Protein AF-A0A929FAF9-F1 (afdb_monomer)

pLDDT: mean 87.95, std 10.34, range [43.59, 98.19]

Foldseek 3Di:
DDPPPDDDDDPPNDDPDDDDDDAPDFDWDQDPVNPDIDGAWGQHPVRDIDGPDDDDPDPDDDPPQDADDDPPGDHDPVNVCVVCPLQLQEDEAAQEEAPAAFADWDWDCPPQNAFIKTWHPAFAFGDAGQNHDDDFQGKYQYAHHPQLLPTAIWTFNARGHNVGTTMTTHDQQDGPPPDPRRDDAFSYKYAHPDHDPRHRWMKGWHFHDPDTRPPDGTHIDIDDDDDDDDQQWDDDPPDIDGPCDVQWDDDDPDIDGDDDQVNVPPVQWGDDPNDTFGKDKDKDKDQAAPVCLVVQKDFDPAQFDPPFKWKDWVVGDTDDEPAQWHWDSQPDDPRHIMIGGDAQCHDPHVNDDDHRIMMIIMGIHRPD

Nearest PDB structures (foldseek):
  6j0n-assembly1_J  TM=2.275E-01  e=5.826E+00  Photorhabdus asymbiotica subsp. asymbiotica ATCC 43949
  8on4-assembly1_A  TM=1.375E-01  e=8.601E+00  Bdellovibrio bacteriovorus HD100

Structure (mmCIF, N/CA/C/O backbone):
data_AF-A0A929FAF9-F1
#
_entry.id   AF-A0A929FAF9-F1
#
loop_
_atom_site.group_PDB
_atom_site.id
_atom_site.type_symbol
_atom_site.label_atom_id
_atom_site.label_alt_id
_atom_site.label_comp_id
_atom_site.label_asym_id
_atom_site.label_entity_id
_atom_site.label_seq_id
_atom_site.pdbx_PDB_ins_code
_atom_site.Cartn_x
_atom_site.Cartn_y
_atom_site.Cartn_z
_atom_site.occupancy
_atom_site.B_iso_or_equiv
_atom_site.auth_seq_id
_atom_site.auth_comp_id
_atom_site.auth_asym_id
_atom_site.auth_atom_id
_atom_site.pdbx_PDB_model_num
ATOM 1 N N . MET A 1 1 ? -6.849 -41.783 78.404 1.00 43.59 1 MET A N 1
ATOM 2 C CA . MET A 1 1 ? -5.786 -40.891 77.894 1.00 43.59 1 MET A CA 1
ATOM 3 C C . MET A 1 1 ? -6.375 -40.025 76.797 1.00 43.59 1 MET A C 1
ATOM 5 O O . MET A 1 1 ? -6.479 -40.463 75.659 1.00 43.59 1 MET A O 1
ATOM 9 N N . THR A 1 2 ? -6.854 -38.839 77.154 1.00 48.72 2 THR A N 1
ATOM 10 C CA . THR A 1 2 ? -7.441 -37.900 76.194 1.00 48.72 2 THR A CA 1
ATOM 11 C C . THR A 1 2 ? -6.289 -37.200 75.483 1.00 48.72 2 THR A C 1
ATOM 13 O O . THR A 1 2 ? -5.620 -36.358 76.074 1.00 48.72 2 THR A O 1
ATOM 16 N N . GLN A 1 3 ? -5.994 -37.607 74.247 1.00 57.78 3 GLN A N 1
ATOM 17 C CA . GLN A 1 3 ? -5.051 -36.879 73.400 1.00 57.78 3 GLN A CA 1
ATOM 18 C C . GLN A 1 3 ? -5.559 -35.443 73.238 1.00 57.78 3 GLN A C 1
ATOM 20 O O . GLN A 1 3 ? -6.731 -35.228 72.928 1.00 57.78 3 GLN A O 1
ATOM 25 N N . ILE A 1 4 ? -4.685 -34.468 73.487 1.00 52.78 4 ILE A N 1
ATOM 26 C CA . ILE A 1 4 ? -4.938 -33.054 73.203 1.00 52.78 4 ILE A CA 1
ATOM 27 C C . ILE A 1 4 ? -5.222 -32.958 71.703 1.00 52.78 4 ILE A C 1
ATOM 29 O O . ILE A 1 4 ? -4.320 -33.166 70.896 1.00 52.78 4 ILE A O 1
ATOM 33 N N . LYS A 1 5 ? -6.486 -32.720 71.337 1.00 61.47 5 LYS A N 1
ATOM 34 C CA . LYS A 1 5 ? -6.926 -32.773 69.937 1.00 61.47 5 LYS A CA 1
ATOM 35 C C . LYS A 1 5 ? -6.449 -31.564 69.133 1.00 61.47 5 LYS A C 1
ATOM 37 O O . LYS A 1 5 ? -6.107 -31.749 67.976 1.00 61.47 5 LYS A O 1
ATOM 42 N N . ASN A 1 6 ? -6.315 -30.386 69.754 1.00 61.53 6 ASN A N 1
ATOM 43 C CA . ASN A 1 6 ? -5.862 -29.164 69.084 1.00 61.53 6 ASN A CA 1
ATOM 44 C C . ASN A 1 6 ? -4.858 -28.396 69.969 1.00 61.53 6 ASN A C 1
ATOM 46 O O . ASN A 1 6 ? -5.169 -28.078 71.117 1.00 61.53 6 ASN A O 1
ATOM 50 N N . LYS A 1 7 ? -3.668 -28.079 69.441 1.00 66.75 7 LYS A N 1
ATOM 51 C CA . LYS A 1 7 ? -2.763 -27.058 70.000 1.00 66.75 7 LYS A CA 1
ATOM 52 C C . LYS A 1 7 ? -2.964 -25.779 69.194 1.00 66.75 7 LYS A C 1
ATOM 54 O O . LYS A 1 7 ? -2.441 -25.676 68.090 1.00 66.75 7 LYS A O 1
ATOM 59 N N . PHE A 1 8 ? -3.736 -24.839 69.722 1.00 75.12 8 PHE A N 1
ATOM 60 C CA . PHE A 1 8 ? -3.840 -23.508 69.134 1.00 75.12 8 PHE A CA 1
ATOM 61 C C . PHE A 1 8 ? -2.738 -22.619 69.711 1.00 75.12 8 PHE A C 1
ATOM 63 O O . PHE A 1 8 ? -2.487 -22.643 70.915 1.00 75.12 8 PHE A O 1
ATOM 70 N N . ILE A 1 9 ? -2.076 -21.868 68.840 1.00 80.31 9 ILE A N 1
ATOM 71 C CA . ILE A 1 9 ? -1.268 -20.709 69.214 1.00 80.31 9 ILE A CA 1
ATOM 72 C C . ILE A 1 9 ? -2.227 -19.513 69.170 1.00 80.31 9 ILE A C 1
ATOM 74 O O . ILE A 1 9 ? -3.060 -19.446 68.264 1.00 80.31 9 ILE A O 1
ATOM 78 N N . GLY A 1 10 ? -2.179 -18.627 70.167 1.00 81.00 10 GLY A N 1
ATOM 79 C CA . GLY A 1 10 ? -3.016 -17.424 70.183 1.00 81.00 10 GLY A CA 1
ATOM 80 C C . GLY A 1 10 ? -2.662 -16.456 69.047 1.00 81.00 10 GLY A C 1
ATOM 81 O O . GLY A 1 10 ? -1.606 -16.566 68.421 1.00 81.00 10 GLY A O 1
ATOM 82 N N . ASN A 1 11 ? -3.548 -15.499 68.769 1.00 79.31 11 ASN A N 1
ATOM 83 C CA . ASN A 1 11 ? -3.275 -14.467 67.768 1.00 79.31 11 ASN A CA 1
ATOM 84 C C . ASN A 1 11 ? -2.059 -13.631 68.188 1.00 79.31 11 ASN A C 1
ATOM 86 O O . ASN A 1 11 ? -2.010 -13.165 69.321 1.00 79.31 11 ASN A O 1
ATOM 90 N N . ASN A 1 12 ? -1.133 -13.396 67.255 1.00 81.06 12 ASN A N 1
ATOM 91 C CA . ASN A 1 12 ? 0.082 -12.595 67.459 1.00 81.06 12 ASN A CA 1
ATOM 92 C C . ASN A 1 12 ? 1.028 -13.114 68.569 1.00 81.06 12 ASN A C 1
ATOM 94 O O . ASN A 1 12 ? 1.824 -12.349 69.091 1.00 81.06 12 ASN A O 1
ATOM 98 N N . GLU A 1 13 ? 0.966 -14.402 68.929 1.00 88.50 13 GLU A N 1
ATOM 99 C CA . GLU A 1 13 ? 1.819 -15.000 69.982 1.00 88.50 13 GLU A CA 1
ATOM 100 C C . GLU A 1 13 ? 3.186 -15.500 69.471 1.00 88.50 13 GLU A C 1
ATOM 102 O O . GLU A 1 13 ? 4.000 -16.011 70.240 1.00 88.50 13 GLU A O 1
ATOM 107 N N . VAL A 1 14 ? 3.438 -15.417 68.162 1.00 83.12 14 VAL A N 1
ATOM 108 C CA . VAL A 1 14 ? 4.717 -15.804 67.552 1.00 83.12 14 VAL A CA 1
ATOM 109 C C . VAL A 1 14 ? 5.169 -14.703 66.606 1.00 83.12 14 VAL A C 1
ATOM 111 O O . VAL A 1 14 ? 4.616 -14.559 65.516 1.00 83.12 14 VAL A O 1
ATOM 114 N N . ASP A 1 15 ? 6.213 -13.987 67.008 1.00 86.56 15 ASP A N 1
ATOM 115 C CA . ASP A 1 15 ? 6.940 -13.056 66.147 1.00 86.56 15 ASP A CA 1
ATOM 116 C C . ASP A 1 15 ? 7.976 -13.818 65.291 1.00 86.56 15 ASP A C 1
ATOM 118 O O . ASP A 1 15 ? 8.526 -14.840 65.710 1.00 86.56 15 ASP A O 1
ATOM 122 N N . ASP A 1 16 ? 8.232 -13.344 64.066 1.00 85.19 16 ASP A N 1
ATOM 123 C CA . ASP A 1 16 ? 9.279 -13.843 63.151 1.00 85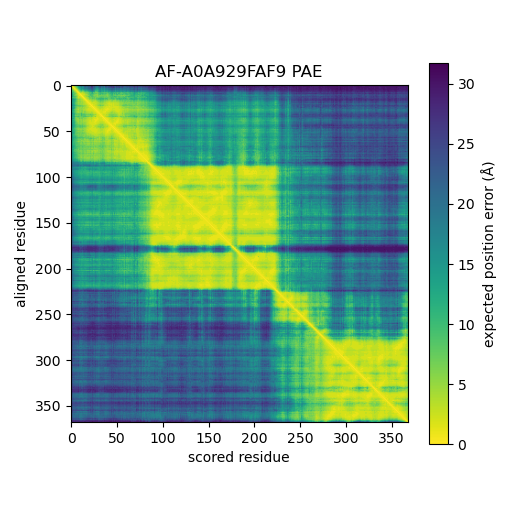.19 16 ASP A CA 1
ATOM 124 C C . ASP A 1 16 ? 9.237 -15.346 62.776 1.00 85.19 16 ASP A C 1
ATOM 126 O O . ASP A 1 16 ? 10.272 -15.976 62.517 1.00 85.19 16 ASP A O 1
ATOM 130 N N . LEU A 1 17 ? 8.045 -15.953 62.686 1.00 84.56 17 LEU A N 1
ATOM 131 C CA . LEU A 1 17 ? 7.903 -17.359 62.282 1.00 84.56 17 LEU A CA 1
ATOM 132 C C . LEU A 1 17 ? 8.504 -17.630 60.886 1.00 84.56 17 LEU A C 1
ATOM 134 O O . LEU A 1 17 ? 7.998 -17.167 59.865 1.00 84.56 17 LEU A O 1
ATOM 138 N N . LYS A 1 18 ? 9.528 -18.490 60.821 1.00 83.25 18 LYS A N 1
ATOM 139 C CA . LYS A 1 18 ? 10.084 -19.011 59.560 1.00 83.25 18 LYS A CA 1
ATOM 140 C C . LYS A 1 18 ? 9.467 -20.366 59.225 1.00 83.25 18 LYS A C 1
ATOM 142 O O . LYS A 1 18 ? 9.775 -21.371 59.866 1.00 83.25 18 LYS A O 1
ATOM 147 N N . LEU A 1 19 ? 8.629 -20.411 58.192 1.00 85.44 19 LEU A N 1
ATOM 148 C CA . LEU A 1 19 ? 8.034 -21.650 57.690 1.00 85.44 19 LEU A CA 1
ATOM 149 C C . LEU A 1 19 ? 8.891 -22.255 56.569 1.00 85.44 19 LEU A C 1
ATOM 151 O O . LEU A 1 19 ? 9.153 -21.606 55.561 1.00 85.44 19 LEU A O 1
ATOM 155 N N . ARG A 1 20 ? 9.288 -23.525 56.713 1.00 87.25 20 ARG A N 1
ATOM 156 C CA . ARG A 1 20 ? 9.917 -24.309 55.639 1.00 87.25 20 ARG A CA 1
ATOM 157 C C . ARG A 1 20 ? 8.956 -25.399 55.175 1.00 87.25 20 ARG A C 1
ATOM 159 O O . ARG A 1 20 ? 8.644 -26.310 55.939 1.00 87.25 20 ARG A O 1
ATOM 166 N N . LEU A 1 21 ? 8.525 -25.324 53.920 1.00 88.56 21 LEU A N 1
ATOM 167 C CA . LEU A 1 21 ? 7.763 -26.389 53.269 1.00 88.56 21 LEU A CA 1
ATOM 168 C C . LEU A 1 21 ? 8.725 -27.435 52.697 1.00 88.56 21 LEU A C 1
ATOM 170 O O . LEU A 1 21 ? 9.841 -27.108 52.292 1.00 88.56 21 LEU A O 1
ATOM 174 N N . ARG A 1 22 ? 8.307 -28.705 52.669 1.00 89.50 22 ARG A N 1
ATOM 175 C CA . ARG A 1 22 ? 9.014 -29.707 51.858 1.00 89.50 22 ARG A CA 1
ATOM 176 C C . ARG A 1 22 ? 8.582 -29.567 50.404 1.00 89.50 22 ARG A C 1
ATOM 178 O O . ARG A 1 22 ? 7.510 -29.044 50.111 1.00 89.50 22 ARG A O 1
ATOM 185 N N . ASN A 1 23 ? 9.418 -30.088 49.521 1.00 88.88 23 ASN A N 1
ATOM 186 C CA . ASN A 1 23 ? 9.182 -30.056 48.092 1.00 88.88 23 ASN A CA 1
ATOM 187 C C . ASN A 1 23 ? 7.828 -30.684 47.714 1.00 88.88 23 ASN A C 1
ATOM 189 O O . ASN A 1 23 ? 7.481 -31.753 48.223 1.00 88.88 23 ASN A O 1
ATOM 193 N N . ASN A 1 24 ? 7.069 -30.000 46.855 1.00 90.31 24 ASN A N 1
ATOM 194 C CA . ASN A 1 24 ? 5.731 -30.379 46.400 1.00 90.31 24 ASN A CA 1
ATOM 195 C C . ASN A 1 24 ? 4.687 -30.589 47.522 1.00 90.31 24 ASN A C 1
ATOM 197 O O . ASN A 1 24 ? 3.647 -31.204 47.285 1.00 90.31 24 ASN A O 1
ATOM 201 N N . LEU A 1 25 ? 4.926 -30.066 48.732 1.00 93.25 25 LEU A N 1
ATOM 202 C CA . LEU A 1 25 ? 3.897 -29.959 49.767 1.00 93.25 25 LEU A CA 1
ATOM 203 C C . LEU A 1 25 ? 3.280 -28.564 49.749 1.00 93.25 25 LEU A C 1
ATOM 205 O O . LEU A 1 25 ? 3.988 -27.556 49.725 1.00 93.25 25 LEU A O 1
ATOM 209 N N . ALA A 1 26 ? 1.952 -28.520 49.783 1.00 93.62 26 ALA A N 1
ATOM 210 C CA . ALA A 1 26 ? 1.219 -27.271 49.834 1.00 93.62 26 ALA A CA 1
ATOM 211 C C . ALA A 1 26 ? 1.078 -26.760 51.270 1.00 93.62 26 ALA A C 1
ATOM 213 O O . ALA A 1 26 ? 0.823 -27.526 52.203 1.00 93.62 26 ALA A O 1
ATOM 214 N N . LEU A 1 27 ? 1.169 -25.443 51.429 1.00 93.62 27 LEU A N 1
ATOM 215 C CA . LEU A 1 27 ? 0.537 -24.769 52.550 1.00 93.62 27 LEU A CA 1
ATOM 216 C C . LEU A 1 27 ? -0.979 -24.930 52.397 1.00 93.62 27 LEU A C 1
ATOM 218 O O . LEU A 1 27 ? -1.510 -24.765 51.294 1.00 93.62 27 LEU A O 1
ATOM 222 N N . ARG A 1 28 ? -1.662 -25.271 53.492 1.00 92.06 28 ARG A N 1
ATOM 223 C CA . ARG A 1 28 ? -3.104 -25.534 53.506 1.00 92.06 28 ARG A CA 1
ATOM 224 C C . ARG A 1 28 ? -3.831 -24.543 54.404 1.00 92.06 28 ARG A C 1
ATOM 226 O O . ARG A 1 28 ? -3.275 -24.104 55.407 1.00 92.06 28 ARG A O 1
ATOM 233 N N . ALA A 1 29 ? -5.074 -24.238 54.062 1.00 92.19 29 ALA A N 1
ATOM 234 C CA . ALA A 1 29 ? -5.986 -23.419 54.854 1.00 92.19 29 ALA A CA 1
ATOM 235 C C . ALA A 1 29 ? -7.362 -24.091 54.939 1.00 92.19 29 ALA A C 1
ATOM 237 O O . ALA A 1 29 ? -7.666 -24.967 54.133 1.00 92.19 29 ALA A O 1
ATOM 238 N N . ARG A 1 30 ? -8.211 -23.692 55.891 1.00 92.81 30 ARG A N 1
ATOM 239 C CA . ARG A 1 30 ? -9.617 -24.125 55.907 1.00 92.81 30 ARG A CA 1
ATOM 240 C C . ARG A 1 30 ? -10.363 -23.519 54.722 1.00 92.81 30 ARG A C 1
ATOM 242 O O . ARG A 1 30 ? -10.083 -22.394 54.314 1.00 92.81 30 ARG A O 1
ATOM 249 N N . ASN A 1 31 ? -11.295 -24.272 54.152 1.00 92.50 31 ASN A N 1
ATOM 250 C CA . ASN A 1 31 ? -12.209 -23.739 53.151 1.00 92.50 31 ASN A CA 1
ATOM 251 C C . ASN A 1 31 ? -13.244 -22.791 53.780 1.00 92.50 31 ASN A C 1
ATOM 253 O O . ASN A 1 31 ? -13.471 -22.809 54.982 1.00 92.50 31 ASN A O 1
ATOM 257 N N . VAL A 1 32 ? -13.937 -22.018 52.937 1.00 91.44 32 VAL A N 1
ATOM 258 C CA . VAL A 1 32 ? -14.973 -21.052 53.362 1.00 91.44 32 VAL A CA 1
ATOM 259 C C . VAL A 1 32 ? -16.097 -21.699 54.180 1.00 91.44 32 VAL A C 1
ATOM 261 O O . VAL A 1 32 ? -16.697 -21.055 55.029 1.00 91.44 32 VAL A O 1
ATOM 264 N N . GLY A 1 33 ? -16.390 -22.977 53.928 1.00 92.19 33 GLY A N 1
ATOM 265 C CA . GLY A 1 33 ? -17.404 -23.730 54.664 1.00 92.19 33 GLY A CA 1
ATOM 266 C C . GLY A 1 33 ? -16.886 -24.453 55.908 1.00 92.19 33 GLY A C 1
ATOM 267 O O . GLY A 1 33 ? -17.590 -25.340 56.383 1.00 92.19 33 GLY A O 1
ATOM 268 N N . ASP A 1 34 ? -15.654 -24.183 56.356 1.00 90.00 34 ASP A N 1
ATOM 269 C CA . ASP A 1 34 ? -15.009 -24.796 57.525 1.00 90.00 34 ASP A CA 1
ATOM 270 C C . ASP A 1 34 ? -15.206 -26.317 57.637 1.00 90.00 34 ASP A C 1
ATOM 272 O O . ASP A 1 34 ? -15.332 -26.881 58.725 1.00 90.00 34 ASP A O 1
ATOM 276 N N . SER A 1 35 ? -15.201 -27.016 56.507 1.00 92.06 35 SER A N 1
ATOM 277 C CA . SER A 1 35 ? -15.491 -28.450 56.392 1.00 92.06 35 SER A CA 1
ATOM 278 C C . SER A 1 35 ? -14.284 -29.260 55.929 1.00 92.06 35 SER A C 1
ATOM 280 O O . SER A 1 35 ? -14.198 -30.448 56.235 1.00 92.06 35 SER A O 1
ATOM 282 N N . ALA A 1 36 ? -13.321 -28.633 55.253 1.00 93.81 36 ALA A N 1
ATOM 283 C CA . ALA A 1 36 ? -12.136 -29.292 54.719 1.00 93.81 36 ALA A CA 1
ATOM 284 C C . ALA A 1 36 ? -10.946 -28.332 54.615 1.00 93.81 36 ALA A C 1
ATOM 286 O O . ALA A 1 36 ? -11.104 -27.112 54.648 1.00 93.81 36 ALA A O 1
ATOM 287 N N . ASP A 1 37 ? -9.760 -28.907 54.441 1.00 93.88 37 ASP A N 1
ATOM 288 C CA . ASP A 1 37 ? -8.546 -28.149 54.158 1.00 93.88 37 ASP A CA 1
ATOM 289 C C . ASP A 1 37 ? -8.338 -28.055 52.642 1.00 93.88 37 ASP A C 1
ATOM 291 O O . ASP A 1 37 ? -8.557 -29.020 51.904 1.00 93.88 37 ASP A O 1
ATOM 295 N N . ILE A 1 38 ? -7.887 -26.896 52.179 1.00 94.19 38 ILE A N 1
ATOM 296 C CA . ILE A 1 38 ? -7.559 -26.597 50.788 1.00 94.19 38 ILE A CA 1
ATOM 297 C C . ILE A 1 38 ? -6.095 -26.207 50.664 1.00 94.19 38 ILE A C 1
ATOM 299 O O . ILE A 1 38 ? -5.542 -25.529 51.525 1.00 94.19 38 ILE A O 1
ATOM 303 N N . ASP A 1 39 ? -5.483 -26.606 49.559 1.00 94.88 39 ASP A N 1
ATOM 304 C CA . ASP A 1 39 ? -4.115 -26.232 49.225 1.00 94.88 39 ASP A CA 1
ATOM 305 C C . ASP A 1 39 ? -4.105 -24.831 48.606 1.00 94.88 39 ASP A C 1
ATOM 307 O O . ASP A 1 39 ? -4.890 -24.559 47.694 1.00 94.88 39 ASP A O 1
ATOM 311 N N . ILE A 1 40 ? -3.224 -23.953 49.089 1.00 93.88 40 ILE A N 1
ATOM 312 C CA . ILE A 1 40 ? -3.152 -22.556 48.636 1.00 93.88 40 ILE A CA 1
ATOM 313 C C . ILE A 1 40 ? -1.892 -22.282 47.810 1.00 93.88 40 ILE A C 1
ATOM 315 O O . ILE A 1 40 ? -1.984 -21.850 46.662 1.00 93.88 40 ILE A O 1
ATOM 319 N N . LEU A 1 41 ? -0.712 -22.569 48.358 1.00 94.19 41 LEU A N 1
ATOM 320 C CA . LEU A 1 41 ? 0.581 -22.308 47.727 1.00 94.19 41 LEU A CA 1
ATOM 321 C C . LEU A 1 41 ? 1.458 -23.550 47.862 1.00 94.19 41 LEU A C 1
ATOM 323 O O . LEU A 1 41 ? 1.476 -24.174 48.923 1.00 94.19 41 LEU A O 1
ATOM 327 N N . LYS A 1 42 ? 2.231 -23.879 46.827 1.00 94.38 42 LYS A N 1
ATOM 328 C CA . LYS A 1 42 ? 3.289 -24.896 46.908 1.00 94.38 42 LYS A CA 1
ATOM 329 C C . LYS A 1 42 ? 4.557 -24.434 46.205 1.00 94.38 42 LYS A C 1
ATOM 331 O O . LYS A 1 42 ? 4.488 -23.646 45.268 1.00 94.38 42 LYS A O 1
ATOM 336 N N . ILE A 1 43 ? 5.690 -24.992 46.613 1.00 94.31 43 ILE A N 1
ATOM 337 C CA . ILE A 1 43 ? 6.931 -24.933 45.837 1.00 94.31 43 ILE A CA 1
ATOM 338 C C . ILE A 1 43 ? 7.075 -26.260 45.092 1.00 94.31 43 ILE A C 1
ATOM 340 O O . ILE A 1 43 ? 6.958 -27.331 45.696 1.00 94.31 43 ILE A O 1
ATOM 344 N N . SER A 1 44 ? 7.245 -26.189 43.774 1.00 89.19 44 SER A N 1
ATOM 345 C CA . SER A 1 44 ? 7.471 -27.363 42.927 1.00 89.19 44 SER A CA 1
ATOM 346 C C . SER A 1 44 ? 8.901 -27.892 43.057 1.00 89.19 44 SER A C 1
ATOM 348 O O . SER A 1 44 ? 9.772 -27.225 43.610 1.00 89.19 44 SER A O 1
ATOM 350 N N . ASN A 1 45 ? 9.173 -29.049 42.443 1.00 89.81 45 ASN A N 1
ATOM 351 C CA . ASN A 1 45 ? 10.522 -29.620 42.408 1.00 89.81 45 ASN A CA 1
ATOM 352 C C . ASN A 1 45 ? 11.550 -28.779 41.636 1.00 89.81 45 ASN A C 1
ATOM 354 O O . ASN A 1 45 ? 12.726 -29.129 41.641 1.00 89.81 45 ASN A O 1
ATOM 358 N N . SER A 1 46 ? 11.105 -27.704 40.989 1.00 92.38 46 SER A N 1
ATOM 359 C CA . SER A 1 46 ? 11.925 -26.764 40.226 1.00 92.38 46 SER A CA 1
ATOM 360 C C . SER A 1 46 ? 12.015 -25.395 40.904 1.00 92.38 46 SER A C 1
ATOM 362 O O . SER A 1 46 ? 12.240 -24.401 40.227 1.00 92.38 46 SER A O 1
ATOM 364 N N . ASP A 1 47 ? 11.762 -25.321 42.214 1.00 92.44 47 ASP A N 1
ATOM 365 C CA . ASP A 1 47 ? 11.778 -24.088 43.015 1.00 92.44 47 ASP A CA 1
ATOM 366 C C . ASP A 1 47 ? 10.778 -23.006 42.560 1.00 92.44 47 ASP A C 1
ATOM 368 O O . ASP A 1 47 ? 10.841 -21.851 42.975 1.00 92.44 47 ASP A O 1
ATOM 372 N N . ILE A 1 48 ? 9.785 -23.391 41.753 1.00 91.94 48 ILE A N 1
ATOM 373 C CA . ILE A 1 48 ? 8.719 -22.491 41.300 1.00 91.94 48 ILE A CA 1
ATOM 374 C C . ILE A 1 48 ? 7.616 -22.435 42.353 1.00 91.94 48 ILE A C 1
ATOM 376 O O . ILE A 1 48 ? 7.038 -23.472 42.704 1.00 91.94 48 ILE A O 1
ATOM 380 N N . LEU A 1 49 ? 7.276 -21.222 42.791 1.00 92.88 49 LEU A N 1
ATOM 381 C CA . LEU A 1 49 ? 6.057 -20.962 43.546 1.00 92.88 49 LEU A CA 1
ATOM 382 C C . LEU A 1 49 ? 4.836 -21.127 42.637 1.00 92.88 49 LEU A C 1
ATOM 384 O O . LEU A 1 49 ? 4.672 -20.415 41.655 1.00 92.88 49 LEU A O 1
ATOM 388 N N . THR A 1 50 ? 3.960 -22.062 42.983 1.00 92.69 50 THR A N 1
ATOM 389 C CA . THR A 1 50 ? 2.683 -22.282 42.303 1.00 92.69 50 THR A CA 1
ATOM 390 C C . THR A 1 50 ? 1.543 -21.855 43.215 1.00 92.69 50 THR A C 1
ATOM 392 O O . THR A 1 50 ? 1.398 -22.385 44.322 1.00 92.69 50 THR A O 1
ATOM 395 N N . VAL A 1 51 ? 0.702 -20.944 42.728 1.00 94.19 51 VAL A N 1
ATOM 396 C CA . VAL A 1 51 ? -0.593 -20.648 43.344 1.00 94.19 51 VAL A CA 1
ATOM 397 C C . VAL A 1 51 ? -1.579 -21.711 42.864 1.00 94.19 51 VAL A C 1
ATOM 399 O O . VAL A 1 51 ? -1.776 -21.898 41.668 1.00 94.19 51 VAL A O 1
ATOM 402 N N . LEU A 1 52 ? -2.153 -22.473 43.793 1.00 93.25 52 LEU A N 1
ATOM 403 C CA . LEU A 1 52 ? -3.010 -23.624 43.478 1.00 93.25 52 LEU A CA 1
ATOM 404 C C . LEU A 1 52 ? -4.491 -23.249 43.335 1.00 93.25 52 LEU A C 1
ATOM 406 O O . LEU A 1 52 ? -5.340 -24.124 43.149 1.00 93.25 52 LEU A O 1
ATOM 410 N N . ARG A 1 53 ? -4.805 -21.962 43.469 1.00 91.38 53 ARG A N 1
ATOM 411 C CA . ARG A 1 53 ? -6.144 -21.372 43.448 1.00 91.38 53 ARG A CA 1
ATOM 412 C C . ARG A 1 53 ? -6.099 -20.037 42.710 1.00 91.38 53 ARG A C 1
ATOM 414 O O . ARG A 1 53 ? -5.023 -19.534 42.401 1.00 91.38 53 ARG A O 1
ATOM 421 N N . GLU A 1 54 ? -7.269 -19.474 42.443 1.00 91.06 54 GLU A N 1
ATOM 422 C CA . GLU A 1 54 ? -7.378 -18.130 41.879 1.00 91.06 54 GLU A CA 1
ATOM 423 C C . GLU A 1 54 ? -6.742 -17.094 42.815 1.00 91.06 54 GLU A C 1
ATOM 425 O O . GLU A 1 54 ? -6.898 -17.152 44.038 1.00 91.06 54 GLU A O 1
ATOM 430 N N . MET A 1 55 ? -6.020 -16.143 42.227 1.00 91.56 55 MET A N 1
ATOM 431 C CA . MET A 1 55 ? -5.372 -15.045 42.936 1.00 91.56 55 MET A CA 1
ATOM 432 C C . MET A 1 55 ? -6.161 -13.761 42.688 1.00 91.56 55 MET A C 1
ATOM 434 O O . MET A 1 55 ? -6.132 -13.209 41.592 1.00 91.56 55 MET A O 1
ATOM 438 N N . SER A 1 56 ? -6.865 -13.276 43.710 1.00 91.94 56 SER A N 1
ATOM 439 C CA . SER A 1 56 ? -7.506 -11.958 43.678 1.00 91.94 56 SER A CA 1
ATOM 440 C C . SER A 1 56 ? -6.572 -10.912 44.284 1.00 91.94 56 SER A C 1
ATOM 442 O O . SER A 1 56 ? -6.182 -11.031 45.444 1.00 91.94 56 SER A O 1
ATOM 444 N N . MET A 1 57 ? -6.219 -9.882 43.507 1.00 91.94 57 MET A N 1
ATOM 445 C CA . MET A 1 57 ? -5.350 -8.778 43.952 1.00 91.94 57 MET A CA 1
ATOM 446 C C . MET A 1 57 ? -6.114 -7.573 44.515 1.00 91.94 57 MET A C 1
ATOM 448 O O . MET A 1 57 ? -5.496 -6.653 45.056 1.00 91.94 57 MET A O 1
ATOM 452 N N . GLY A 1 58 ? -7.447 -7.559 44.421 1.00 93.88 58 GLY A N 1
ATOM 453 C CA . GLY A 1 58 ? -8.259 -6.402 44.800 1.00 93.88 58 GLY A CA 1
ATOM 454 C C . GLY A 1 58 ? -7.808 -5.136 44.062 1.00 93.88 58 GLY A C 1
ATOM 455 O O . GLY A 1 58 ? -7.649 -5.144 42.847 1.00 93.88 58 GLY A O 1
ATOM 456 N N . THR A 1 59 ? -7.567 -4.053 44.802 1.00 93.94 59 THR A N 1
ATOM 457 C CA . THR A 1 59 ? -7.084 -2.767 44.265 1.00 93.94 59 THR A CA 1
ATOM 458 C C . THR A 1 59 ? -5.557 -2.618 44.311 1.00 93.94 59 THR A C 1
ATOM 460 O O . THR A 1 59 ? -5.043 -1.507 44.174 1.00 93.94 59 THR A O 1
ATOM 463 N N . ASN A 1 60 ? -4.817 -3.702 44.559 1.00 93.94 60 ASN A N 1
ATOM 464 C CA . ASN A 1 60 ? -3.360 -3.662 44.684 1.00 93.94 60 ASN A CA 1
ATOM 465 C C . ASN 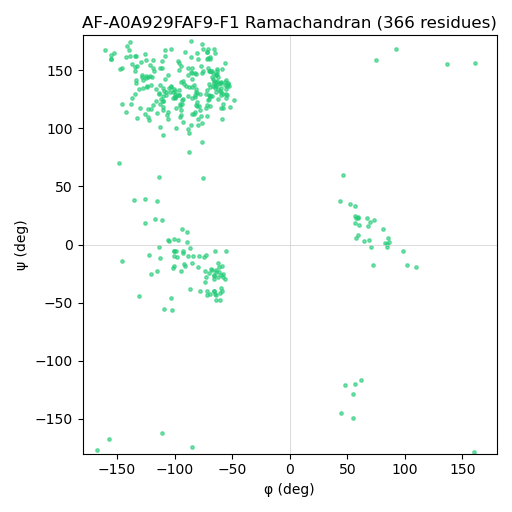A 1 60 ? -2.663 -3.752 43.319 1.00 93.94 60 ASN A C 1
ATOM 467 O O . ASN A 1 60 ? -3.175 -4.357 42.378 1.00 93.94 60 ASN A O 1
ATOM 471 N N . LYS A 1 61 ? -1.461 -3.172 43.226 1.00 93.25 61 LYS A N 1
ATOM 472 C CA . LYS A 1 61 ? -0.613 -3.235 42.027 1.00 93.25 61 LYS A CA 1
ATOM 473 C C . LYS A 1 61 ? 0.246 -4.502 42.026 1.00 93.25 61 LYS A C 1
ATOM 475 O O . LYS A 1 61 ? 0.693 -4.942 43.082 1.00 93.25 61 LYS A O 1
ATOM 480 N N . ILE A 1 62 ? 0.534 -5.020 40.834 1.00 92.38 62 ILE A N 1
ATOM 481 C CA . ILE A 1 62 ? 1.629 -5.966 40.595 1.00 92.38 62 ILE A CA 1
ATOM 482 C C . ILE A 1 62 ? 2.833 -5.126 40.154 1.00 92.38 62 ILE A C 1
ATOM 484 O O . ILE A 1 62 ? 2.752 -4.432 39.141 1.00 92.38 62 ILE A O 1
ATOM 488 N N . THR A 1 63 ? 3.905 -5.109 40.944 1.00 92.31 63 THR A N 1
ATOM 489 C CA . THR A 1 63 ? 5.139 -4.363 40.636 1.00 92.31 63 THR A CA 1
ATOM 490 C C . THR A 1 63 ? 6.180 -5.280 39.999 1.00 92.31 63 THR A C 1
ATOM 492 O O . THR A 1 63 ? 6.100 -6.496 40.153 1.00 92.31 63 THR A O 1
ATOM 495 N N . ASP A 1 64 ? 7.134 -4.693 39.269 1.00 92.19 64 ASP A N 1
ATOM 496 C CA . ASP A 1 64 ? 8.276 -5.394 38.655 1.00 92.19 64 ASP A CA 1
ATOM 497 C C . ASP A 1 64 ? 7.904 -6.508 37.655 1.00 92.19 64 ASP A C 1
ATOM 499 O O . ASP A 1 64 ? 8.693 -7.415 37.391 1.00 92.19 64 ASP A O 1
ATOM 503 N N . LEU A 1 65 ? 6.703 -6.433 37.068 1.00 93.69 65 LEU A N 1
ATOM 504 C CA . LEU A 1 65 ? 6.319 -7.270 35.934 1.00 93.69 65 LEU A CA 1
ATOM 505 C C . LEU A 1 65 ? 7.077 -6.796 34.688 1.00 93.69 65 LEU A C 1
ATOM 507 O O . LEU A 1 65 ? 6.954 -5.637 34.293 1.00 93.69 65 LEU A O 1
ATOM 511 N N . VAL A 1 66 ? 7.869 -7.686 34.096 1.00 94.25 66 VAL A N 1
ATOM 512 C CA . VAL A 1 66 ? 8.602 -7.427 32.850 1.00 94.25 66 VAL A CA 1
ATOM 513 C C . VAL A 1 66 ? 7.697 -7.587 31.631 1.00 94.25 66 VAL A C 1
ATOM 515 O O . VAL A 1 66 ? 6.614 -8.167 31.728 1.00 94.25 66 VAL A O 1
ATOM 518 N N . ASP A 1 67 ? 8.145 -7.084 30.481 1.00 92.38 67 ASP A N 1
ATOM 519 C CA . ASP A 1 67 ? 7.395 -7.229 29.237 1.00 92.38 67 ASP A CA 1
ATOM 520 C C . ASP A 1 67 ? 7.254 -8.708 28.830 1.00 92.38 67 ASP A C 1
ATOM 522 O O . ASP A 1 67 ? 8.198 -9.491 28.997 1.00 92.38 67 ASP A O 1
ATOM 526 N N . PRO A 1 68 ? 6.076 -9.102 28.313 1.00 94.81 68 PRO A N 1
ATOM 527 C CA . PRO A 1 68 ? 5.779 -10.486 27.973 1.00 94.81 68 PRO A CA 1
ATOM 528 C C . PRO A 1 68 ? 6.658 -10.973 26.814 1.00 94.81 68 PRO A C 1
ATOM 530 O O . PRO A 1 68 ? 6.892 -10.254 25.843 1.00 94.81 68 PRO A O 1
ATOM 533 N N . THR A 1 69 ? 7.114 -12.225 26.892 1.00 94.12 69 THR A N 1
ATOM 534 C CA . THR A 1 69 ? 7.924 -12.874 25.840 1.00 94.12 69 THR A CA 1
ATOM 535 C C . THR A 1 69 ? 7.262 -14.127 25.273 1.00 94.12 69 THR A C 1
ATOM 537 O O . THR A 1 69 ? 7.517 -14.489 24.124 1.00 94.12 69 THR A O 1
ATOM 540 N N . ALA A 1 70 ? 6.390 -14.776 26.050 1.00 93.81 70 ALA A N 1
ATOM 541 C CA . ALA A 1 70 ? 5.610 -15.936 25.646 1.00 93.81 70 ALA A CA 1
ATOM 542 C C . ALA A 1 70 ? 4.110 -15.598 25.518 1.00 93.81 70 ALA A C 1
ATOM 544 O O . ALA A 1 70 ? 3.625 -14.668 26.165 1.00 93.81 70 ALA A O 1
ATOM 545 N N . PRO A 1 71 ? 3.329 -16.376 24.741 1.00 90.25 71 PRO A N 1
ATOM 546 C CA . PRO A 1 71 ? 1.911 -16.084 24.501 1.00 90.25 71 PRO A CA 1
ATOM 547 C C . PRO A 1 71 ? 1.003 -16.088 25.742 1.00 90.25 71 PRO A C 1
ATOM 549 O O . PRO A 1 71 ? -0.109 -15.575 25.670 1.00 90.25 71 PRO A O 1
ATOM 552 N N . GLN A 1 72 ? 1.423 -16.707 26.850 1.00 93.56 72 GLN A N 1
ATOM 553 C CA . GLN A 1 72 ? 0.642 -16.801 28.093 1.00 93.56 72 GLN A CA 1
ATOM 554 C C . GLN A 1 72 ? 1.137 -15.861 29.203 1.00 93.56 72 GLN A C 1
ATOM 556 O O . GLN A 1 72 ? 0.609 -15.912 30.315 1.00 93.56 72 GLN A O 1
ATOM 561 N N . ASP A 1 73 ? 2.141 -15.027 28.929 1.00 94.56 73 ASP A N 1
ATOM 562 C CA . ASP A 1 73 ? 2.653 -14.073 29.909 1.00 94.56 73 ASP A CA 1
ATOM 563 C C . ASP A 1 73 ? 1.627 -12.960 30.174 1.00 94.56 73 ASP A C 1
ATOM 565 O O . ASP A 1 73 ? 0.861 -12.552 29.297 1.00 94.56 73 ASP A O 1
ATOM 569 N N . ALA A 1 74 ? 1.624 -12.429 31.396 1.00 93.06 74 ALA A N 1
ATOM 570 C CA . ALA A 1 74 ? 0.878 -11.214 31.693 1.00 93.06 74 ALA A CA 1
ATOM 571 C C . ALA A 1 74 ? 1.541 -10.013 30.997 1.00 93.06 74 ALA A C 1
ATOM 573 O O . ALA A 1 74 ? 2.759 -9.856 31.057 1.00 93.06 74 ALA A O 1
ATOM 574 N N . ALA A 1 75 ? 0.745 -9.143 30.375 1.00 94.62 75 ALA A N 1
ATOM 575 C CA . ALA A 1 75 ? 1.251 -7.948 29.706 1.00 94.62 75 ALA A CA 1
ATOM 576 C C . ALA A 1 75 ? 1.261 -6.732 30.643 1.00 94.62 75 ALA A C 1
ATOM 578 O O . ALA A 1 75 ? 0.296 -6.479 31.372 1.00 94.62 75 ALA A O 1
ATOM 579 N N . THR A 1 76 ? 2.335 -5.940 30.593 1.00 93.69 76 THR A N 1
ATOM 580 C CA . THR A 1 76 ? 2.355 -4.616 31.223 1.00 93.69 76 THR A CA 1
ATOM 581 C C . THR A 1 76 ? 1.454 -3.664 30.434 1.00 93.69 76 THR A C 1
ATOM 583 O O . THR A 1 76 ? 1.285 -3.797 29.221 1.00 93.69 76 THR A O 1
ATOM 586 N N . ARG A 1 77 ? 0.884 -2.652 31.100 1.00 89.06 77 ARG A N 1
ATOM 587 C CA . ARG A 1 77 ? 0.136 -1.603 30.390 1.00 89.06 77 ARG A CA 1
ATOM 588 C C . ARG A 1 77 ? 1.015 -0.890 29.357 1.00 89.06 77 ARG A C 1
ATOM 590 O O . ARG A 1 77 ? 0.543 -0.616 28.268 1.00 89.06 77 ARG A O 1
ATOM 597 N N . ALA A 1 78 ? 2.279 -0.626 29.689 1.00 88.12 78 ALA A N 1
ATOM 598 C CA . ALA A 1 78 ? 3.215 0.030 28.779 1.00 88.12 78 ALA A CA 1
ATOM 599 C C . ALA A 1 78 ? 3.437 -0.781 27.492 1.00 88.12 78 ALA A C 1
ATOM 601 O O . ALA A 1 78 ? 3.434 -0.202 26.410 1.00 88.12 78 ALA A O 1
ATOM 602 N N . TYR A 1 79 ? 3.563 -2.108 27.603 1.00 90.75 79 TYR A N 1
ATOM 603 C CA . TYR A 1 79 ? 3.654 -2.998 26.448 1.00 90.75 79 TYR A CA 1
ATOM 604 C C . TYR A 1 79 ? 2.407 -2.908 25.560 1.00 90.75 79 TYR A C 1
ATOM 606 O O . TYR A 1 79 ? 2.528 -2.745 24.348 1.00 90.75 79 TYR A O 1
ATOM 614 N N . VAL A 1 80 ? 1.209 -2.967 26.157 1.00 88.94 80 VAL A N 1
ATOM 615 C CA . VAL A 1 80 ? -0.054 -2.864 25.406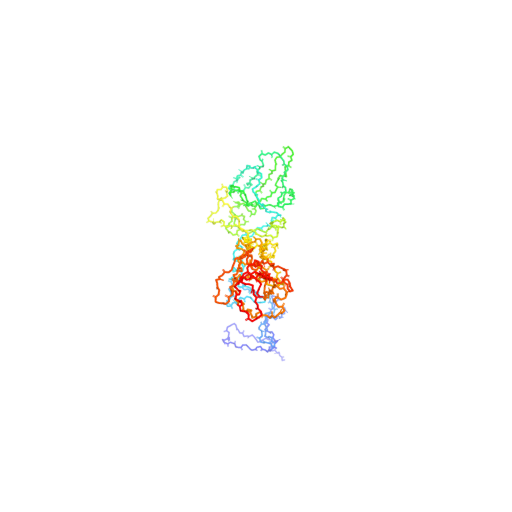 1.00 88.94 80 VAL A CA 1
ATOM 616 C C . VAL A 1 80 ? -0.187 -1.491 24.748 1.00 88.94 80 VAL A C 1
ATOM 618 O O . VAL A 1 80 ? -0.444 -1.432 23.551 1.00 88.94 80 VAL A O 1
ATOM 621 N N . ASP A 1 81 ? 0.055 -0.408 25.493 1.00 82.69 81 ASP A N 1
ATOM 622 C CA . ASP A 1 81 ? -0.031 0.973 25.002 1.00 82.69 81 ASP A CA 1
ATOM 623 C C . ASP A 1 81 ? 0.949 1.212 23.832 1.00 82.69 81 ASP A C 1
ATOM 625 O O . ASP A 1 81 ? 0.603 1.887 22.866 1.00 82.69 81 ASP A O 1
ATOM 629 N N . ALA A 1 82 ? 2.151 0.625 23.874 1.00 81.19 82 ALA A N 1
ATOM 630 C CA . ALA A 1 82 ? 3.120 0.693 22.780 1.00 81.19 82 ALA A CA 1
ATOM 631 C C . ALA A 1 82 ? 2.712 -0.157 21.566 1.00 81.19 82 ALA A C 1
ATOM 633 O O . ALA A 1 82 ? 2.881 0.281 20.431 1.00 81.19 82 ALA A O 1
ATOM 634 N N . ALA A 1 83 ? 2.164 -1.356 21.786 1.00 80.25 83 ALA A N 1
ATOM 635 C CA . ALA A 1 83 ? 1.732 -2.250 20.712 1.00 80.25 83 ALA A CA 1
ATOM 636 C C . ALA A 1 83 ? 0.551 -1.685 19.906 1.00 80.25 83 ALA A C 1
ATOM 638 O O . ALA A 1 83 ? 0.428 -1.970 18.717 1.00 80.25 83 ALA A O 1
ATOM 639 N N . VAL A 1 84 ? -0.301 -0.876 20.542 1.00 75.69 84 VAL A N 1
ATOM 640 C CA . VAL A 1 84 ? -1.442 -0.206 19.895 1.00 75.69 84 VAL A CA 1
ATOM 641 C C . VAL A 1 84 ? -1.162 1.262 19.559 1.00 75.69 84 VAL A C 1
ATOM 643 O O . VAL A 1 84 ? -2.057 1.970 19.097 1.00 75.69 84 VAL A O 1
ATOM 646 N N . ALA A 1 85 ? 0.067 1.744 19.773 1.00 64.75 85 ALA A N 1
ATOM 647 C CA . ALA A 1 85 ? 0.441 3.115 19.454 1.00 64.75 85 ALA A CA 1
ATOM 648 C C . ALA A 1 85 ? 0.250 3.375 17.948 1.00 64.75 85 ALA A C 1
ATOM 650 O O . ALA A 1 85 ? 0.890 2.746 17.109 1.00 64.75 85 ALA A O 1
ATOM 651 N N . GLY A 1 86 ? -0.649 4.304 17.610 1.00 60.56 86 GLY A N 1
ATOM 652 C CA . GLY A 1 86 ? -1.041 4.609 16.227 1.00 60.56 86 GLY A CA 1
ATOM 653 C C . GLY A 1 86 ? -2.346 3.952 15.758 1.00 60.56 86 GLY A C 1
ATOM 654 O O . GLY A 1 86 ? -2.814 4.287 14.677 1.00 60.56 86 GLY A O 1
ATOM 655 N N . LEU A 1 87 ? -2.961 3.077 16.563 1.00 67.50 87 LEU A N 1
ATOM 656 C CA . LEU A 1 87 ? -4.324 2.561 16.369 1.00 67.50 87 LEU A CA 1
ATOM 657 C C . LEU A 1 87 ? -5.228 3.070 17.503 1.00 67.50 87 LEU A C 1
ATOM 659 O O . LEU A 1 87 ? -5.785 2.294 18.278 1.00 67.50 87 LEU A O 1
ATOM 663 N N . SER A 1 88 ? -5.326 4.393 17.641 1.00 70.62 88 SER A N 1
ATOM 664 C CA . SER A 1 88 ? -6.078 5.035 18.727 1.00 70.62 88 SER A CA 1
ATOM 665 C C . SER A 1 88 ? -7.596 4.957 18.558 1.00 70.62 88 SER A C 1
ATOM 667 O O . SER A 1 88 ? -8.307 5.056 19.553 1.00 70.62 88 SER A O 1
ATOM 669 N N . ASP A 1 89 ? -8.085 4.774 17.329 1.00 79.00 89 ASP A N 1
ATOM 670 C CA . ASP A 1 89 ? -9.516 4.818 17.012 1.00 79.00 89 ASP A CA 1
ATOM 671 C C . ASP A 1 89 ? -9.877 3.861 15.848 1.00 79.00 89 ASP A C 1
ATOM 673 O O . ASP A 1 89 ? -10.112 4.293 14.715 1.00 79.00 89 ASP A O 1
ATOM 677 N N . PRO A 1 90 ? -9.837 2.530 16.064 1.00 86.25 90 PRO A N 1
ATOM 678 C CA . PRO A 1 90 ? -10.205 1.558 15.039 1.00 86.25 90 PRO A CA 1
ATOM 679 C C . PRO A 1 90 ? -11.722 1.551 14.800 1.00 86.25 90 PRO A C 1
ATOM 681 O O . PRO A 1 90 ? -12.509 1.473 15.742 1.00 86.25 90 PRO A O 1
ATOM 684 N N . LYS A 1 91 ? -12.124 1.579 13.528 1.00 89.12 91 LYS A N 1
ATOM 685 C CA . LYS A 1 91 ? -13.518 1.493 13.073 1.00 89.12 91 LYS A CA 1
ATOM 686 C C . LYS A 1 91 ? -13.808 0.149 12.417 1.00 89.12 91 LYS A C 1
ATOM 688 O O . LYS A 1 91 ? -12.892 -0.553 11.974 1.00 89.12 91 LYS A O 1
ATOM 693 N N . ASP A 1 92 ? -15.092 -0.177 12.303 1.00 91.19 92 ASP A N 1
ATOM 694 C CA . ASP A 1 92 ? -15.519 -1.375 11.585 1.00 91.19 92 ASP A CA 1
ATOM 695 C C . ASP A 1 92 ? -15.153 -1.285 10.103 1.00 91.19 92 ASP A C 1
ATOM 697 O O . ASP A 1 92 ? -15.189 -0.209 9.488 1.00 91.19 92 ASP A O 1
ATOM 701 N N . ALA A 1 93 ? -14.829 -2.444 9.525 1.00 94.06 93 ALA A N 1
ATOM 702 C CA . ALA A 1 93 ? -14.395 -2.550 8.141 1.00 94.06 93 ALA A CA 1
ATOM 703 C C . ALA A 1 93 ? -15.410 -1.927 7.175 1.00 94.06 93 ALA A C 1
ATOM 705 O O . ALA A 1 93 ? -16.627 -2.074 7.318 1.00 94.06 93 ALA A O 1
ATOM 706 N N . VAL A 1 94 ? -14.889 -1.260 6.149 1.00 97.25 94 VAL A N 1
ATOM 707 C CA . VAL A 1 94 ? -15.683 -0.859 4.988 1.00 97.25 94 VAL A CA 1
ATOM 708 C C . VAL A 1 94 ? -15.547 -1.914 3.903 1.00 97.25 94 VAL A C 1
ATOM 710 O O . VAL A 1 94 ? -14.538 -2.625 3.808 1.00 97.25 94 VAL A O 1
ATOM 713 N N . ARG A 1 95 ? -16.565 -2.017 3.054 1.00 97.56 95 ARG A N 1
ATOM 714 C CA . ARG A 1 95 ? -16.514 -2.922 1.914 1.00 97.56 95 ARG A CA 1
ATOM 715 C C . ARG A 1 95 ? -15.552 -2.396 0.858 1.00 97.56 95 ARG A C 1
ATOM 717 O O . ARG A 1 95 ? -14.730 -3.162 0.379 1.00 97.56 95 ARG A O 1
ATOM 724 N N . VAL A 1 96 ? -15.602 -1.096 0.565 1.00 97.56 96 VAL A N 1
ATOM 725 C CA . VAL A 1 96 ? -14.743 -0.437 -0.433 1.00 97.56 96 VAL A CA 1
ATOM 726 C C . VAL A 1 96 ? -14.305 0.956 0.011 1.00 97.56 96 VAL A C 1
ATOM 728 O O . VAL A 1 96 ? -14.937 1.576 0.868 1.00 97.56 96 VAL A O 1
ATOM 731 N N . ALA A 1 97 ? -13.250 1.473 -0.617 1.00 97.31 97 ALA A N 1
ATOM 732 C CA . ALA A 1 97 ? -12.830 2.867 -0.505 1.00 97.31 97 ALA A CA 1
ATOM 733 C C . ALA A 1 97 ? -12.818 3.537 -1.882 1.00 97.31 97 ALA A C 1
ATOM 735 O O . ALA A 1 97 ? -12.477 2.899 -2.882 1.00 97.31 97 ALA A O 1
ATOM 736 N N . THR A 1 98 ? -13.158 4.825 -1.939 1.00 97.56 98 THR A N 1
ATOM 737 C CA . THR A 1 98 ? -13.124 5.591 -3.190 1.00 97.56 98 THR A CA 1
ATOM 738 C C . THR A 1 98 ? -11.723 5.596 -3.814 1.00 97.56 98 THR A C 1
ATOM 740 O O . THR A 1 98 ? -10.707 5.482 -3.123 1.00 97.56 98 THR A O 1
ATOM 743 N N . VAL A 1 99 ? -11.669 5.706 -5.142 1.00 94.19 99 VAL A N 1
ATOM 744 C CA . VAL A 1 99 ? -10.429 5.901 -5.926 1.00 94.19 99 VAL A CA 1
ATOM 745 C C . VAL A 1 99 ? -10.376 7.286 -6.586 1.00 94.19 99 VAL A C 1
ATOM 747 O O . VAL A 1 99 ? -9.347 7.687 -7.117 1.00 94.19 99 VAL A O 1
ATOM 750 N N . ALA A 1 100 ? -11.501 7.999 -6.565 1.00 94.25 100 ALA A N 1
ATOM 751 C CA . ALA A 1 100 ? -11.719 9.340 -7.086 1.00 94.25 100 ALA A CA 1
ATOM 752 C C . ALA A 1 100 ? -12.978 9.922 -6.421 1.00 94.25 100 ALA A C 1
ATOM 754 O O . ALA A 1 100 ? -13.747 9.180 -5.798 1.00 94.25 100 ALA A O 1
ATOM 755 N N . ALA A 1 101 ? -13.198 11.229 -6.572 1.00 96.12 101 ALA A N 1
ATOM 756 C CA . ALA A 1 101 ? -14.421 11.879 -6.111 1.00 96.12 101 ALA A CA 1
ATOM 757 C C . ALA A 1 101 ? -15.664 11.171 -6.679 1.00 96.12 101 ALA A C 1
ATOM 759 O O . ALA A 1 101 ? -15.684 10.774 -7.849 1.00 96.12 101 ALA A O 1
ATOM 760 N N . LEU A 1 102 ? -16.700 11.015 -5.848 1.00 95.19 102 LEU A N 1
ATOM 761 C CA . LEU A 1 102 ? -17.993 10.514 -6.318 1.00 95.19 102 LEU A CA 1
ATOM 762 C C . LEU A 1 102 ? -18.628 11.526 -7.284 1.00 95.19 102 LEU A C 1
ATOM 764 O O . LEU A 1 102 ? -18.192 12.673 -7.401 1.00 95.19 102 LEU A O 1
ATOM 768 N N . LEU A 1 103 ? -19.685 11.093 -7.971 1.00 93.75 103 LEU A N 1
ATOM 769 C CA . LEU A 1 103 ? -20.505 11.987 -8.789 1.00 93.75 103 LEU A CA 1
ATOM 770 C C . LEU A 1 103 ? -21.042 13.162 -7.955 1.00 93.75 103 LEU A C 1
ATOM 772 O O . LEU A 1 103 ? -21.166 13.053 -6.734 1.00 93.75 103 LEU A O 1
ATOM 776 N N . ALA A 1 104 ? -21.373 14.264 -8.638 1.00 94.25 104 ALA A N 1
ATOM 777 C CA . ALA A 1 104 ? -21.879 15.484 -8.014 1.00 94.25 104 ALA A CA 1
ATOM 778 C C . ALA A 1 104 ? -23.008 15.173 -7.019 1.00 94.25 104 ALA A C 1
ATOM 780 O O . ALA A 1 104 ? -23.987 14.490 -7.348 1.00 94.25 104 ALA A O 1
ATOM 781 N N . SER A 1 105 ? -22.807 15.620 -5.784 1.00 96.25 105 SER A N 1
ATOM 782 C CA . SER A 1 105 ? -23.695 15.349 -4.666 1.00 96.25 105 SER A CA 1
ATOM 783 C C . SER A 1 105 ? -23.707 16.524 -3.702 1.00 96.25 105 SER A C 1
ATOM 785 O O . SER A 1 105 ? -22.728 17.257 -3.567 1.00 96.25 105 SER A O 1
ATOM 787 N N . THR A 1 106 ? -24.831 16.682 -3.018 1.00 97.12 106 THR A N 1
ATOM 788 C CA . THR A 1 106 ? -25.045 17.706 -2.009 1.00 97.12 106 THR A CA 1
ATOM 789 C C . THR A 1 106 ? -24.756 17.130 -0.625 1.00 97.12 106 THR A C 1
ATOM 791 O O . THR A 1 106 ? -25.409 16.175 -0.189 1.00 97.12 106 THR A O 1
ATOM 794 N N . TYR A 1 107 ? -23.799 17.734 0.084 1.00 97.12 107 TYR A N 1
ATOM 795 C CA . TYR A 1 107 ? -23.506 17.418 1.480 1.00 97.12 107 TYR A CA 1
ATOM 796 C C . TYR A 1 107 ? -24.455 18.148 2.437 1.00 97.12 107 TYR A C 1
ATOM 798 O O . TYR A 1 107 ? -24.588 19.373 2.398 1.00 97.12 107 TYR A O 1
ATOM 806 N N . ALA A 1 108 ? -25.070 17.404 3.353 1.00 96.62 108 ALA A N 1
ATOM 807 C CA . ALA A 1 108 ? -25.831 17.947 4.472 1.00 96.62 108 ALA A CA 1
ATOM 808 C C . ALA A 1 108 ? -25.215 17.458 5.784 1.00 96.62 108 ALA A C 1
ATOM 810 O O . ALA A 1 108 ? -25.221 16.267 6.058 1.00 96.62 108 ALA A O 1
ATOM 811 N N . ASN A 1 109 ? -24.701 18.371 6.614 1.00 91.44 109 ASN A N 1
ATOM 812 C CA . ASN A 1 109 ? -23.915 18.016 7.806 1.00 91.44 109 ASN A CA 1
ATOM 813 C C . ASN A 1 109 ? -24.729 17.419 8.972 1.00 91.44 109 ASN A C 1
ATOM 815 O O . ASN A 1 109 ? -24.153 17.008 9.977 1.00 91.44 109 ASN A O 1
ATOM 819 N N . GLY A 1 110 ? -26.060 17.438 8.900 1.00 88.19 110 GLY A N 1
ATOM 820 C CA . GLY A 1 110 ? -26.904 17.075 10.038 1.00 88.19 110 GLY A CA 1
ATOM 821 C C . GLY A 1 110 ? -26.583 17.893 11.299 1.00 88.19 110 GLY A C 1
ATOM 822 O O . GLY A 1 110 ? -26.165 19.055 11.228 1.00 88.19 110 GLY A O 1
ATOM 823 N N . ALA A 1 111 ? -26.777 17.288 12.472 1.00 85.38 111 ALA A N 1
ATOM 824 C CA . ALA A 1 111 ? -26.451 17.909 13.753 1.00 85.38 111 ALA A CA 1
ATOM 825 C C . ALA A 1 111 ? -24.988 17.618 14.113 1.00 85.38 111 ALA A C 1
ATOM 827 O O . ALA A 1 111 ? -24.665 16.563 14.652 1.00 85.38 111 ALA A O 1
ATOM 828 N N . ALA A 1 112 ? -24.104 18.565 13.791 1.00 81.06 112 ALA A N 1
ATOM 829 C CA . ALA A 1 112 ? -22.665 18.468 14.044 1.00 81.06 112 ALA A CA 1
ATOM 830 C C . ALA A 1 112 ? -21.984 17.230 13.424 1.00 81.06 112 ALA A C 1
ATOM 832 O O . ALA A 1 112 ? -20.937 16.835 13.917 1.00 81.06 112 ALA A O 1
ATOM 833 N N . GLY A 1 113 ? -22.537 16.642 12.358 1.00 83.81 113 GLY A N 1
ATOM 834 C CA . GLY A 1 113 ? -22.033 15.435 11.694 1.00 83.81 113 GLY A CA 1
ATOM 835 C C . GLY A 1 113 ? -22.904 14.192 11.901 1.00 83.81 113 GLY A C 1
ATOM 836 O O . GLY A 1 113 ? -22.821 13.261 11.101 1.00 83.81 113 GLY A O 1
ATOM 837 N N . VAL A 1 114 ? -23.770 14.181 12.922 1.00 87.25 114 VAL A N 1
ATOM 838 C CA . VAL A 1 114 ? -24.717 13.080 13.160 1.00 87.25 114 VAL A CA 1
ATOM 839 C C . VAL A 1 114 ? -25.803 13.100 12.089 1.00 87.25 114 VAL A C 1
ATOM 841 O O . VAL A 1 114 ? -26.473 14.121 11.889 1.00 87.25 114 VAL A O 1
ATOM 844 N N . GLY A 1 115 ? -25.964 11.968 11.400 1.00 88.31 115 GLY A N 1
ATOM 845 C CA . GLY A 1 115 ? -26.889 11.825 10.275 1.00 88.31 115 GLY A CA 1
ATOM 846 C C . GLY A 1 115 ? -26.489 12.645 9.049 1.00 88.31 115 GLY A C 1
ATOM 847 O O . GLY A 1 115 ? -27.354 12.993 8.247 1.00 88.31 115 GLY A O 1
ATOM 848 N N . ALA A 1 116 ? -25.208 13.005 8.915 1.00 93.81 116 ALA A N 1
ATOM 849 C CA . ALA A 1 116 ? -24.741 13.720 7.739 1.00 93.81 116 ALA A CA 1
ATOM 850 C C . ALA A 1 116 ? -24.890 12.860 6.478 1.00 93.81 116 ALA A C 1
ATOM 852 O O . ALA A 1 116 ? -24.608 11.660 6.504 1.00 93.81 116 ALA A O 1
ATOM 853 N N . THR A 1 117 ? -25.302 13.474 5.370 1.00 97.06 117 THR A N 1
ATOM 854 C CA . THR A 1 117 ? -25.584 12.761 4.119 1.00 97.06 117 THR A CA 1
ATOM 855 C C . THR A 1 117 ? -24.862 13.357 2.924 1.00 97.06 117 THR A C 1
ATOM 857 O O . THR A 1 117 ? -24.778 14.579 2.811 1.00 97.06 117 THR A O 1
ATOM 860 N N . LEU A 1 118 ? -24.461 12.501 1.986 1.00 97.88 118 LEU A N 1
ATOM 861 C CA . LEU A 1 118 ? -24.174 12.869 0.599 1.00 97.88 118 LEU A CA 1
ATOM 862 C C . LEU A 1 118 ? -25.326 12.364 -0.270 1.00 97.88 118 LEU A C 1
ATOM 864 O O . LEU A 1 118 ? -25.543 11.156 -0.369 1.00 97.88 118 LEU A O 1
ATOM 868 N N . THR A 1 119 ? -26.080 13.284 -0.867 1.00 98.19 119 THR A N 1
ATOM 869 C CA . THR A 1 119 ? -27.211 12.961 -1.754 1.00 98.19 119 THR A CA 1
ATOM 870 C C . THR A 1 119 ? -26.853 13.317 -3.185 1.00 98.19 119 THR A C 1
ATOM 872 O O . THR A 1 119 ? -26.444 14.447 -3.432 1.00 98.19 119 THR A O 1
ATOM 875 N N . ALA A 1 120 ? -27.010 12.388 -4.127 1.00 97.56 120 ALA A N 1
ATOM 876 C CA . ALA A 1 120 ? -26.742 12.660 -5.538 1.00 97.56 120 ALA A CA 1
ATOM 877 C C . ALA A 1 120 ? -27.570 13.846 -6.059 1.00 97.56 120 ALA A C 1
ATOM 879 O O . ALA A 1 120 ? -28.768 13.930 -5.788 1.00 97.56 120 ALA A O 1
ATOM 880 N N . ASP A 1 121 ? -26.970 14.704 -6.886 1.00 96.88 121 ASP A N 1
ATOM 881 C CA . ASP A 1 121 ? -27.686 15.843 -7.482 1.00 96.88 121 ASP A CA 1
ATOM 882 C C . ASP A 1 121 ? -28.643 15.421 -8.618 1.00 96.88 121 ASP A C 1
ATOM 884 O O . ASP A 1 121 ? -29.460 16.213 -9.092 1.00 96.88 121 ASP A O 1
ATOM 888 N N . ALA A 1 122 ? -28.549 14.166 -9.068 1.00 96.25 122 ALA A N 1
ATOM 889 C CA . ALA A 1 122 ? -29.386 13.581 -10.109 1.00 96.25 122 A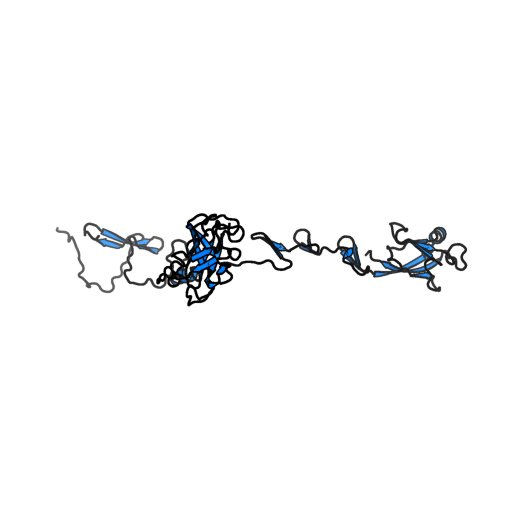LA A CA 1
ATOM 890 C C . ALA A 1 122 ? -29.882 12.182 -9.716 1.00 96.25 122 ALA A C 1
ATOM 892 O O . ALA A 1 122 ? -29.213 11.449 -8.987 1.00 96.25 122 ALA A O 1
ATOM 893 N N . ASN A 1 123 ? -31.038 11.791 -10.259 1.00 97.06 123 ASN A N 1
ATOM 894 C CA . ASN A 1 123 ? -31.561 10.435 -10.111 1.00 97.06 123 ASN A CA 1
ATOM 895 C C . ASN A 1 123 ? -30.652 9.423 -10.816 1.00 97.06 123 ASN A C 1
ATOM 897 O O . ASN A 1 123 ? -30.190 9.653 -11.937 1.00 97.06 123 ASN A O 1
ATOM 901 N N . GLY A 1 124 ? -30.440 8.282 -10.175 1.00 95.19 124 GLY A N 1
ATOM 902 C CA . GLY A 1 124 ? -29.648 7.187 -10.712 1.00 95.19 124 GLY A CA 1
ATOM 903 C C . GLY A 1 124 ? -29.191 6.240 -9.612 1.00 95.19 124 GLY A C 1
ATOM 904 O O . GLY A 1 124 ? -29.085 6.626 -8.449 1.00 95.19 124 GLY A O 1
ATOM 905 N N . ALA A 1 125 ? -2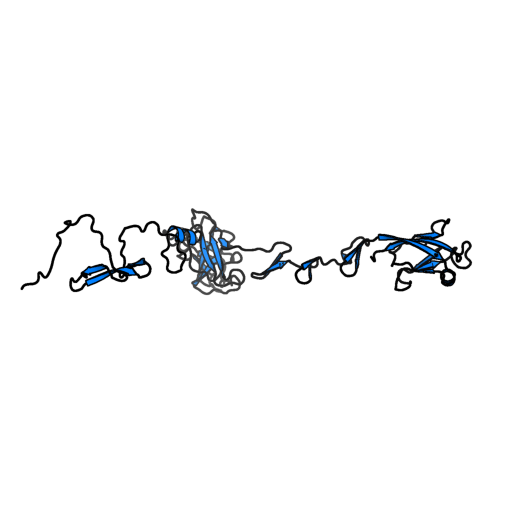8.902 4.997 -9.993 1.00 95.19 125 ALA A N 1
ATOM 906 C CA . ALA A 1 125 ? -28.314 4.026 -9.080 1.00 95.19 125 ALA A CA 1
ATOM 907 C C . ALA A 1 125 ? -26.874 4.416 -8.700 1.00 95.19 125 ALA A C 1
ATOM 909 O O . ALA A 1 125 ? -26.148 5.011 -9.503 1.00 95.19 125 ALA A O 1
ATOM 910 N N . PHE A 1 126 ? -26.457 4.054 -7.487 1.00 96.56 126 PHE A N 1
ATOM 911 C CA . PHE A 1 126 ? -25.103 4.262 -6.990 1.00 96.56 126 PHE A CA 1
ATOM 912 C C . PHE A 1 126 ? -24.099 3.524 -7.891 1.00 96.56 126 PHE A C 1
ATOM 914 O O . PHE A 1 126 ? -24.289 2.336 -8.177 1.00 96.56 126 PHE A O 1
ATOM 921 N N . PRO A 1 127 ? -23.046 4.202 -8.380 1.00 94.56 127 PRO A N 1
ATOM 922 C CA . PRO A 1 127 ? -22.081 3.581 -9.276 1.00 94.56 127 PRO A CA 1
ATOM 923 C C 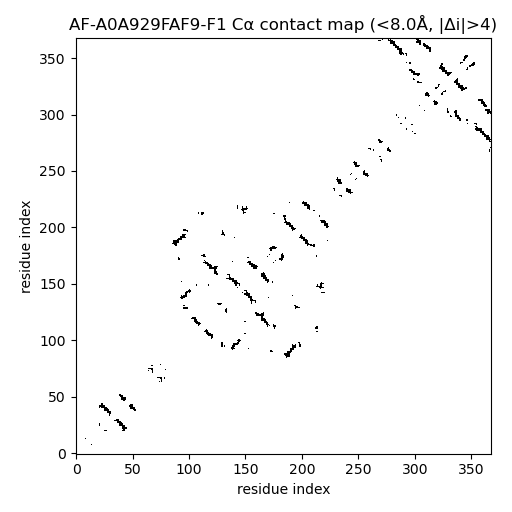. PRO A 1 127 ? -21.231 2.534 -8.545 1.00 94.56 127 PRO A C 1
ATOM 925 O O . PRO A 1 127 ? -21.090 2.556 -7.323 1.00 94.56 127 PRO A O 1
ATOM 928 N N . SER A 1 128 ? -20.601 1.634 -9.303 1.00 95.56 128 SER A N 1
ATOM 929 C CA . SER A 1 128 ? -19.564 0.767 -8.740 1.00 95.56 128 SER A CA 1
ATOM 930 C C . SER A 1 128 ? -18.371 1.597 -8.266 1.00 95.56 128 SER A C 1
ATOM 932 O O . SER A 1 128 ? -17.905 2.473 -8.998 1.00 95.56 128 SER A O 1
ATOM 934 N N . VAL A 1 129 ? -17.827 1.269 -7.098 1.00 96.88 129 VAL A N 1
ATOM 935 C CA . VAL A 1 129 ? -16.630 1.904 -6.538 1.00 96.88 129 VAL A CA 1
ATOM 936 C C . VAL A 1 129 ? -15.511 0.872 -6.499 1.00 96.88 129 VAL A C 1
ATOM 938 O O . VAL A 1 129 ? -15.713 -0.247 -6.040 1.00 96.88 129 VAL A O 1
ATOM 941 N N . ASP A 1 130 ? -14.344 1.237 -7.034 1.00 93.56 130 ASP A N 1
ATOM 942 C CA . ASP A 1 130 ? -13.164 0.360 -7.123 1.00 93.56 130 ASP A CA 1
ATOM 943 C C . ASP A 1 130 ? -13.443 -1.016 -7.780 1.00 93.56 130 ASP A C 1
ATOM 945 O O . ASP A 1 130 ? -12.901 -2.058 -7.406 1.00 93.56 130 ASP A O 1
ATOM 949 N N . GLY A 1 131 ? -14.342 -1.023 -8.771 1.00 93.56 131 GLY A N 1
ATOM 950 C CA . GLY A 1 131 ? -14.759 -2.223 -9.504 1.00 93.56 131 GLY A CA 1
ATOM 951 C C . GLY A 1 131 ? -15.845 -3.063 -8.819 1.00 93.56 131 GLY A C 1
ATOM 952 O O . GLY A 1 131 ? -16.266 -4.071 -9.381 1.00 93.56 131 GLY A O 1
ATOM 953 N N . ILE A 1 132 ? -16.337 -2.651 -7.649 1.00 96.56 132 ILE A N 1
ATOM 954 C CA . ILE A 1 132 ? -17.346 -3.382 -6.874 1.00 96.56 132 ILE A CA 1
ATOM 955 C C . ILE A 1 132 ? -18.682 -2.638 -6.905 1.00 96.56 132 ILE A C 1
ATOM 957 O O . ILE A 1 132 ? -18.743 -1.436 -6.653 1.00 96.56 132 ILE A O 1
ATOM 961 N N . ALA A 1 133 ? -19.770 -3.353 -7.191 1.00 96.44 133 ALA A N 1
ATOM 962 C CA . ALA A 1 133 ? -21.127 -2.833 -7.035 1.00 96.44 133 ALA A CA 1
ATOM 963 C C . ALA A 1 133 ? -21.580 -2.968 -5.572 1.00 96.44 133 ALA A C 1
ATOM 965 O O . ALA A 1 133 ? -21.512 -4.064 -5.003 1.00 96.44 133 ALA A O 1
ATOM 966 N N . LEU A 1 134 ? -22.035 -1.865 -4.974 1.00 96.12 134 LEU A N 1
ATOM 967 C CA . LEU A 1 134 ? -22.533 -1.842 -3.598 1.00 96.12 134 LEU A CA 1
ATOM 968 C C . LEU A 1 134 ? -24.030 -2.158 -3.537 1.00 96.12 134 LEU A C 1
ATOM 970 O O . LEU A 1 134 ? -24.784 -1.882 -4.469 1.00 96.12 134 LEU A O 1
ATOM 974 N N . SER A 1 135 ? -24.444 -2.722 -2.409 1.00 96.62 135 SER A N 1
ATOM 975 C CA . SER A 1 135 ? -25.837 -2.936 -2.022 1.00 96.62 135 SER A CA 1
ATOM 976 C C . SER A 1 135 ? -26.239 -1.995 -0.887 1.00 96.62 135 SER A C 1
ATOM 978 O O . SER A 1 135 ? -25.399 -1.360 -0.253 1.00 96.62 135 SER A O 1
ATOM 980 N N . LEU A 1 136 ? -27.544 -1.902 -0.626 1.00 96.69 136 LEU A N 1
ATOM 981 C CA . LEU A 1 136 ? -28.073 -1.145 0.508 1.00 96.69 136 LEU A CA 1
ATOM 982 C C . LEU A 1 136 ? -27.390 -1.579 1.819 1.00 96.69 136 LEU A C 1
ATOM 984 O O . LEU A 1 136 ? -27.245 -2.777 2.063 1.00 96.69 136 LEU A O 1
ATOM 988 N N . ASN A 1 137 ? -27.030 -0.606 2.656 1.00 95.88 137 ASN A N 1
ATOM 989 C CA . ASN A 1 137 ? -26.300 -0.747 3.923 1.00 95.88 137 ASN A CA 1
ATOM 990 C C . ASN A 1 137 ? -24.827 -1.178 3.800 1.00 95.88 137 ASN A C 1
ATOM 992 O O . ASN A 1 137 ? -24.165 -1.361 4.822 1.00 95.88 137 ASN A O 1
ATOM 996 N N . ASP A 1 138 ? -24.275 -1.314 2.588 1.00 97.81 138 ASP A N 1
ATOM 997 C CA . ASP A 1 138 ? -22.831 -1.511 2.446 1.00 97.81 138 ASP A CA 1
ATOM 998 C C . ASP A 1 138 ? -22.079 -0.268 2.942 1.00 97.81 138 ASP A C 1
ATOM 1000 O O . ASP A 1 138 ? -22.435 0.872 2.624 1.00 97.81 138 ASP A O 1
ATOM 1004 N N . ARG A 1 139 ? -21.003 -0.503 3.699 1.00 97.69 139 ARG A N 1
ATOM 1005 C CA . ARG A 1 139 ? -20.118 0.546 4.216 1.00 97.69 139 ARG A CA 1
ATOM 1006 C C . ARG A 1 139 ? -19.063 0.928 3.182 1.00 97.69 139 ARG A C 1
ATOM 1008 O O . ARG A 1 139 ? -18.413 0.061 2.593 1.00 97.69 139 ARG A O 1
ATOM 1015 N N . ILE A 1 140 ? -18.841 2.223 3.013 1.00 98.00 140 ILE A N 1
ATOM 1016 C CA . ILE A 1 140 ? -17.880 2.815 2.084 1.00 98.00 140 ILE A CA 1
ATOM 1017 C C . ILE A 1 140 ? -17.026 3.866 2.795 1.00 98.00 140 ILE A C 1
ATOM 1019 O O . ILE A 1 140 ? -17.540 4.745 3.485 1.00 98.00 140 ILE A O 1
ATOM 1023 N N . LEU A 1 141 ? -15.711 3.810 2.581 1.00 97.94 141 LEU A N 1
ATOM 1024 C CA . LEU A 1 141 ? -14.820 4.923 2.898 1.00 97.94 141 LEU A CA 1
ATOM 1025 C C . LEU A 1 141 ? -14.799 5.902 1.720 1.00 97.94 141 LEU A C 1
ATOM 1027 O O . LEU A 1 141 ? -14.261 5.607 0.652 1.00 97.94 141 LEU A O 1
ATOM 1031 N N . VAL A 1 142 ? -15.347 7.091 1.934 1.00 98.00 142 VAL A N 1
ATOM 1032 C CA . VAL A 1 142 ? -15.252 8.221 1.011 1.00 98.00 142 VAL A CA 1
ATOM 1033 C C . VAL A 1 142 ? -14.041 9.054 1.422 1.00 98.00 142 VAL A C 1
ATOM 1035 O O . VAL A 1 142 ? -14.076 9.731 2.443 1.00 98.00 142 VAL A O 1
ATOM 1038 N N . LYS A 1 143 ? -12.946 8.980 0.661 1.00 96.62 143 LYS A N 1
ATOM 1039 C CA . LYS A 1 143 ? -11.674 9.654 0.997 1.00 96.62 143 LYS A CA 1
ATOM 1040 C C . LYS A 1 143 ? -11.165 10.636 -0.064 1.00 9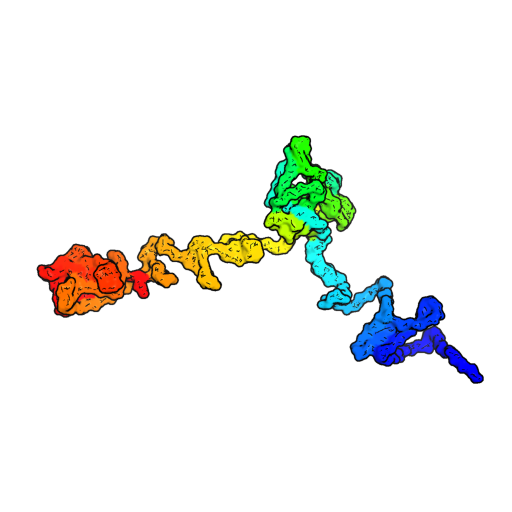6.62 143 LYS A C 1
ATOM 1042 O O . LYS A 1 143 ? -10.209 11.357 0.202 1.00 96.62 143 LYS A O 1
ATOM 1047 N N . ASP A 1 144 ? -11.785 10.663 -1.245 1.00 96.38 144 ASP A N 1
ATOM 1048 C CA . ASP A 1 144 ? -11.303 11.429 -2.406 1.00 96.38 144 ASP A CA 1
ATOM 1049 C C . ASP A 1 144 ? -12.275 12.528 -2.867 1.00 96.38 144 ASP A C 1
ATOM 1051 O O . ASP A 1 144 ? -12.222 12.937 -4.027 1.00 96.38 144 ASP A O 1
ATOM 1055 N N . GLN A 1 145 ? -13.186 13.004 -2.009 1.00 97.19 145 GLN A N 1
ATOM 1056 C CA . GLN A 1 145 ? -14.016 14.163 -2.358 1.00 97.19 145 GLN A CA 1
ATOM 1057 C C . GLN A 1 145 ? -13.164 15.414 -2.554 1.00 97.19 145 GLN A C 1
ATOM 1059 O O . GLN A 1 145 ? -12.137 15.607 -1.901 1.00 97.19 145 GLN A O 1
ATOM 1064 N N . VAL A 1 146 ? -13.631 16.301 -3.435 1.00 94.00 146 VAL A N 1
ATOM 1065 C CA . VAL A 1 146 ? -12.973 17.592 -3.684 1.00 94.00 146 VAL A CA 1
ATOM 1066 C C . VAL A 1 146 ? -13.020 18.462 -2.426 1.00 94.00 146 VAL A C 1
ATOM 1068 O O . VAL A 1 146 ? -12.018 19.071 -2.048 1.00 94.00 146 VAL A O 1
ATOM 1071 N N . ALA A 1 147 ? -14.170 18.499 -1.750 1.00 95.31 147 ALA A N 1
ATOM 1072 C CA . ALA A 1 147 ? -14.306 19.134 -0.451 1.00 95.31 147 ALA A CA 1
ATOM 1073 C C . ALA A 1 147 ? -13.980 18.114 0.648 1.00 95.31 147 ALA A C 1
ATOM 1075 O O . ALA A 1 147 ? -14.814 17.307 1.041 1.00 95.31 147 ALA A O 1
ATOM 1076 N N . GLY A 1 148 ? -12.760 18.167 1.188 1.00 94.00 148 GLY A N 1
ATOM 1077 C CA . GLY A 1 148 ? -12.292 17.184 2.174 1.00 94.00 148 GLY A CA 1
ATOM 1078 C C . GLY A 1 148 ? -13.134 17.084 3.455 1.00 94.00 148 GLY A C 1
ATOM 1079 O O . GLY A 1 148 ? -13.047 16.080 4.152 1.00 94.00 148 GLY A O 1
ATOM 1080 N N . LEU A 1 149 ? -13.968 18.080 3.779 1.00 94.12 149 LEU A N 1
ATOM 1081 C CA . LEU A 1 149 ? -14.920 18.006 4.903 1.00 94.12 149 LEU A CA 1
ATOM 1082 C C . LEU A 1 149 ? -15.996 16.924 4.708 1.00 94.12 149 LEU A C 1
ATOM 1084 O O . LEU A 1 149 ? -16.593 16.464 5.678 1.00 94.12 149 LEU A O 1
ATOM 1088 N N . GLU A 1 150 ? -16.236 16.524 3.459 1.00 96.19 150 GLU A N 1
ATOM 1089 C CA . GLU A 1 150 ? -17.214 15.508 3.069 1.00 96.19 150 GLU A CA 1
ATOM 1090 C C . GLU A 1 150 ? -16.635 14.095 3.166 1.00 96.19 150 GLU A C 1
ATOM 1092 O O . GLU A 1 150 ? -17.383 13.120 3.192 1.00 96.19 150 GLU A O 1
ATOM 1097 N N . ASN A 1 151 ? -15.312 13.953 3.255 1.00 97.06 151 ASN A N 1
ATOM 1098 C CA . ASN A 1 151 ? -14.683 12.650 3.425 1.00 97.06 151 ASN A CA 1
ATOM 1099 C C . ASN A 1 151 ? -15.102 12.015 4.756 1.00 97.06 151 ASN A C 1
ATOM 1101 O O . ASN A 1 151 ? -15.409 12.710 5.726 1.00 97.06 151 ASN A O 1
ATOM 1105 N N . GLY A 1 152 ? -15.136 10.689 4.821 1.00 95.69 152 GLY A N 1
ATOM 1106 C CA . GLY A 1 152 ? -15.639 9.947 5.969 1.00 95.69 152 GLY A CA 1
ATOM 1107 C C . GLY A 1 152 ? -16.030 8.514 5.659 1.00 95.69 152 GLY A C 1
ATOM 1108 O O . GLY A 1 152 ? -15.919 8.054 4.524 1.00 95.69 152 GLY A O 1
ATOM 1109 N N . ILE A 1 153 ? -16.524 7.827 6.683 1.00 96.50 153 ILE A N 1
ATOM 1110 C CA . ILE A 1 153 ? -17.124 6.503 6.548 1.00 96.50 153 ILE A CA 1
ATOM 1111 C C . ILE A 1 153 ? -18.638 6.681 6.450 1.00 96.50 153 ILE A C 1
ATOM 1113 O O . ILE A 1 153 ? -19.244 7.382 7.262 1.00 96.50 153 ILE A O 1
ATOM 1117 N N . TYR A 1 154 ? -19.224 6.074 5.426 1.00 97.12 154 TYR A N 1
ATOM 1118 C CA . TYR A 1 154 ? -20.645 6.151 5.126 1.00 97.12 154 TYR A CA 1
ATOM 1119 C C . TYR A 1 154 ? -21.230 4.756 4.920 1.00 97.12 154 TYR A C 1
ATOM 1121 O O . TYR A 1 154 ? -20.525 3.825 4.543 1.00 97.12 154 TYR A O 1
ATOM 1129 N N . GLU A 1 155 ? -22.533 4.629 5.114 1.00 97.12 155 GLU A N 1
ATOM 1130 C CA . GLU A 1 155 ? -23.349 3.518 4.642 1.00 97.12 155 GLU A CA 1
ATOM 1131 C C . GLU A 1 155 ? -24.208 3.959 3.454 1.00 97.12 155 GLU A C 1
ATOM 1133 O O . GLU A 1 155 ? -24.664 5.107 3.381 1.00 97.12 155 GLU A O 1
ATOM 1138 N N . LEU A 1 156 ? -24.441 3.047 2.509 1.00 97.88 156 LEU A N 1
ATOM 1139 C CA . LEU A 1 156 ? -25.363 3.278 1.402 1.00 97.88 156 LEU A CA 1
ATOM 1140 C C . LEU A 1 156 ? -26.811 3.153 1.882 1.00 97.88 156 LEU A C 1
ATOM 1142 O O . LEU A 1 156 ? -27.403 2.077 1.820 1.00 97.88 156 LEU A O 1
ATOM 1146 N N . SER A 1 157 ? -27.379 4.259 2.357 1.00 97.50 157 SER A N 1
ATOM 1147 C CA . SER A 1 157 ? -28.733 4.324 2.917 1.00 97.50 157 SER A CA 1
ATOM 1148 C C . SER A 1 157 ? -29.832 4.379 1.851 1.00 97.50 157 SER A C 1
ATOM 1150 O O . SER A 1 157 ? -30.979 4.027 2.125 1.00 97.50 157 SER A O 1
ATOM 1152 N N . GLN A 1 158 ? -29.495 4.754 0.612 1.00 97.81 158 GLN A N 1
ATOM 1153 C CA . GLN A 1 158 ? -30.376 4.615 -0.548 1.00 97.81 158 GLN A CA 1
ATOM 1154 C C . GLN A 1 158 ? -29.558 4.295 -1.802 1.00 97.81 158 GLN A C 1
ATOM 1156 O O . GLN A 1 158 ? -28.722 5.092 -2.220 1.00 97.81 158 GLN A O 1
ATOM 1161 N N . LEU A 1 159 ? -29.834 3.153 -2.443 1.00 95.62 159 LEU A N 1
ATOM 1162 C CA . LEU A 1 159 ? -29.132 2.721 -3.661 1.00 95.62 159 LEU A CA 1
ATOM 1163 C C . LEU A 1 159 ? -29.390 3.650 -4.860 1.00 95.62 159 LEU A C 1
ATOM 1165 O O . LEU A 1 159 ? -28.546 3.728 -5.743 1.00 95.62 159 LEU A O 1
ATOM 1169 N N . GLY A 1 160 ? -30.526 4.353 -4.887 1.00 96.06 160 GLY A N 1
ATOM 1170 C CA . GLY A 1 160 ? -30.965 5.171 -6.020 1.00 96.06 160 GLY A CA 1
ATOM 1171 C C . GLY A 1 160 ? -31.504 4.344 -7.195 1.00 96.06 160 GLY A C 1
ATOM 1172 O O . GLY A 1 160 ? -31.236 3.150 -7.327 1.00 96.06 160 GLY A O 1
ATOM 1173 N N . ASP A 1 161 ? -32.303 4.980 -8.047 1.00 95.75 161 ASP A N 1
ATOM 1174 C CA . ASP A 1 161 ? -32.893 4.400 -9.256 1.00 95.75 161 ASP A CA 1
ATOM 1175 C C . ASP A 1 161 ? -33.252 5.514 -10.265 1.00 95.75 161 ASP A C 1
ATOM 1177 O O . ASP A 1 161 ? -32.821 6.655 -10.134 1.00 95.75 161 ASP A O 1
ATOM 1181 N N . ALA A 1 162 ? -34.029 5.218 -11.310 1.00 95.44 162 ALA A N 1
ATOM 1182 C CA . ALA A 1 162 ? -34.420 6.235 -12.294 1.00 95.44 162 ALA A CA 1
ATOM 1183 C C . ALA A 1 162 ? -35.307 7.364 -11.711 1.00 95.44 162 ALA A C 1
ATOM 1185 O O . ALA A 1 162 ? -35.364 8.461 -12.269 1.00 95.44 162 ALA A O 1
ATOM 1186 N N . GLY A 1 163 ? -36.016 7.099 -10.612 1.00 95.88 163 GLY A N 1
ATOM 1187 C CA . GLY A 1 163 ? -36.910 8.032 -9.928 1.00 95.88 163 GLY A CA 1
ATOM 1188 C C . GLY A 1 163 ? -36.311 8.685 -8.681 1.00 95.88 163 GLY A C 1
ATOM 1189 O O . GLY A 1 163 ? -36.821 9.725 -8.269 1.00 95.88 163 GLY A O 1
ATOM 1190 N N . ASN A 1 164 ? -35.243 8.120 -8.115 1.00 96.31 164 ASN A N 1
ATOM 1191 C CA . ASN A 1 164 ? -34.665 8.531 -6.839 1.00 96.31 164 ASN A CA 1
ATOM 1192 C C . ASN A 1 164 ? -33.131 8.666 -6.923 1.00 96.31 164 ASN A C 1
ATOM 1194 O O . ASN A 1 164 ? -32.473 7.798 -7.503 1.00 96.31 164 ASN A O 1
ATOM 1198 N N . PRO A 1 165 ? -32.520 9.697 -6.316 1.00 97.62 165 PRO A N 1
ATOM 1199 C CA . PRO A 1 165 ? -31.065 9.781 -6.189 1.00 97.62 165 PRO A CA 1
ATOM 1200 C C . PRO A 1 165 ? -30.540 8.719 -5.214 1.00 97.62 165 PRO A C 1
ATOM 1202 O O . PRO A 1 165 ? -31.281 8.224 -4.365 1.00 97.62 165 PRO A O 1
ATOM 1205 N N . TRP A 1 166 ? -29.258 8.376 -5.287 1.00 97.94 166 TRP A N 1
ATOM 1206 C CA . TRP A 1 166 ? -28.610 7.620 -4.215 1.00 97.94 166 TRP A CA 1
ATOM 1207 C C . TRP A 1 166 ? -28.297 8.529 -3.018 1.00 97.94 166 TRP A C 1
ATOM 1209 O O . TRP A 1 166 ? -28.120 9.741 -3.171 1.00 97.94 166 TRP A O 1
ATOM 1219 N N . ILE A 1 167 ? -28.236 7.938 -1.825 1.00 98.12 167 ILE A N 1
ATOM 1220 C CA . ILE A 1 167 ? -27.922 8.631 -0.571 1.00 98.12 167 ILE A CA 1
ATOM 1221 C C . ILE A 1 167 ? -26.907 7.794 0.203 1.00 98.12 167 ILE A C 1
ATOM 1223 O O . ILE A 1 167 ? -27.101 6.595 0.408 1.00 98.12 167 ILE A O 1
ATOM 1227 N N . LEU A 1 168 ? -25.828 8.446 0.624 1.00 98.12 168 LEU A N 1
ATOM 1228 C CA . LEU A 1 168 ? -24.885 7.935 1.610 1.00 98.12 168 LEU A CA 1
ATOM 1229 C C . LEU A 1 168 ? -25.125 8.651 2.937 1.00 98.12 168 LEU A C 1
ATOM 1231 O O . LEU A 1 168 ? -25.207 9.878 2.947 1.00 98.12 168 LEU A O 1
ATOM 1235 N N . THR A 1 169 ? -25.168 7.917 4.044 1.00 96.56 169 THR A N 1
ATOM 1236 C CA . THR A 1 169 ? -25.295 8.476 5.401 1.00 96.56 169 THR A CA 1
ATOM 1237 C C . THR A 1 169 ? -24.046 8.138 6.205 1.00 96.56 169 THR A C 1
ATOM 1239 O O . THR A 1 169 ? -23.569 7.011 6.123 1.00 96.56 169 THR A O 1
ATOM 1242 N N . ARG A 1 170 ? -23.458 9.095 6.935 1.00 94.50 170 ARG A N 1
ATOM 1243 C CA . ARG A 1 170 ? -22.290 8.808 7.789 1.00 94.50 170 ARG A CA 1
ATOM 1244 C C . ARG A 1 170 ? -22.649 7.749 8.825 1.00 94.50 170 ARG A C 1
ATOM 1246 O O . ARG A 1 170 ? -23.738 7.799 9.391 1.00 94.50 170 ARG A O 1
ATOM 1253 N N . THR A 1 171 ? -21.737 6.815 9.064 1.00 92.44 171 THR A N 1
ATOM 1254 C CA . THR A 1 171 ? -21.971 5.723 10.013 1.00 92.44 171 THR A CA 1
ATOM 1255 C C . THR A 1 171 ? -21.872 6.205 11.459 1.00 92.44 171 THR A C 1
ATOM 1257 O O . THR A 1 171 ? -21.098 7.111 11.765 1.00 92.44 171 THR A O 1
ATOM 1260 N N . GLU A 1 172 ? -22.626 5.573 12.362 1.00 88.25 172 GLU A N 1
ATOM 1261 C CA . GLU A 1 172 ? -22.687 5.951 13.787 1.00 88.25 172 GLU A CA 1
ATOM 1262 C C . GLU A 1 172 ? -21.337 5.825 14.513 1.00 88.25 172 GLU A C 1
ATOM 1264 O O . GLU A 1 172 ? -21.067 6.537 15.475 1.00 88.25 172 GLU A O 1
ATOM 1269 N N . ASP A 1 173 ? -20.459 4.928 14.059 1.00 86.12 173 ASP A N 1
ATOM 1270 C CA . ASP A 1 173 ? -19.122 4.753 14.627 1.00 86.12 173 ASP A CA 1
ATOM 1271 C C . ASP A 1 173 ? -18.120 5.819 14.156 1.00 86.12 173 ASP A C 1
ATOM 1273 O O . ASP A 1 173 ? -17.027 5.902 14.713 1.00 86.12 173 ASP A O 1
ATOM 1277 N N . ALA A 1 174 ? -18.472 6.638 13.159 1.00 88.81 174 ALA A N 1
ATOM 1278 C CA . ALA A 1 174 ? -17.630 7.687 12.580 1.00 88.81 174 ALA A CA 1
ATOM 1279 C C . ALA A 1 174 ? -18.401 9.009 12.375 1.00 88.81 174 ALA A C 1
ATOM 1281 O O . ALA A 1 174 ? -18.210 9.724 11.376 1.00 88.81 174 ALA A O 1
ATOM 1282 N N . ASP A 1 175 ? -19.271 9.331 13.333 1.00 84.00 175 ASP A N 1
ATOM 1283 C CA . ASP A 1 175 ? -20.023 10.579 13.407 1.00 84.00 175 ASP A CA 1
ATOM 1284 C C . ASP A 1 175 ? -19.558 11.463 14.587 1.00 84.00 175 ASP A C 1
ATOM 1286 O O . ASP A 1 175 ? -18.431 11.362 15.066 1.00 84.00 175 ASP A O 1
ATOM 1290 N N . ASN A 1 176 ? -20.370 12.438 15.000 1.00 74.19 176 ASN A N 1
ATOM 1291 C CA . ASN A 1 176 ? -20.043 13.311 16.131 1.00 74.19 176 ASN A CA 1
ATOM 1292 C C . ASN A 1 176 ? -21.012 13.131 17.300 1.00 74.19 176 ASN A C 1
ATOM 1294 O O . ASN A 1 176 ? -21.377 14.104 17.967 1.00 74.19 176 ASN A O 1
ATOM 1298 N N . ASN A 1 177 ? -21.459 11.903 17.562 1.00 64.44 177 ASN A N 1
ATOM 1299 C CA . ASN A 1 177 ? -22.359 11.606 18.669 1.00 64.44 177 ASN A CA 1
ATOM 1300 C C . ASN A 1 177 ? -21.639 11.619 20.037 1.00 64.44 177 ASN A C 1
ATOM 1302 O O . ASN A 1 177 ? -21.636 10.633 20.768 1.00 64.44 177 ASN A O 1
ATOM 1306 N N . GLY A 1 178 ? -21.001 12.745 20.383 1.00 52.84 178 GLY A N 1
ATOM 1307 C CA . GLY A 1 178 ? -20.714 13.196 21.752 1.00 52.84 178 GLY A CA 1
ATOM 1308 C C . GLY A 1 178 ? -19.907 12.285 22.689 1.00 52.84 178 GLY A C 1
ATOM 1309 O O . GLY A 1 178 ? -19.766 12.626 23.863 1.00 52.84 178 GLY A O 1
ATOM 1310 N N . ALA A 1 179 ? -19.372 11.155 22.229 1.00 50.34 179 ALA A N 1
ATOM 1311 C CA . ALA A 1 179 ? -18.707 10.164 23.064 1.00 50.34 179 ALA A CA 1
ATOM 1312 C C . ALA A 1 179 ? -17.393 9.694 22.434 1.00 50.34 179 ALA A C 1
ATOM 1314 O O . ALA A 1 179 ? -17.273 9.559 21.217 1.00 50.34 179 ALA A O 1
ATOM 1315 N N . ALA A 1 180 ? -16.433 9.339 23.290 1.00 50.94 180 ALA A N 1
ATOM 1316 C CA . ALA A 1 180 ? -15.153 8.731 22.919 1.00 50.94 180 ALA A CA 1
ATOM 1317 C C . ALA A 1 180 ? -15.269 7.438 22.070 1.00 50.94 180 ALA A C 1
ATOM 1319 O O . ALA A 1 180 ? -14.251 6.909 21.653 1.00 50.94 180 ALA A O 1
ATOM 1320 N N . SER A 1 181 ? -16.485 6.923 21.833 1.00 46.91 181 SER A N 1
ATOM 1321 C CA . SER A 1 181 ? -16.785 5.697 21.077 1.00 46.91 181 SER A CA 1
ATOM 1322 C C . SER A 1 181 ? -17.374 5.938 19.672 1.00 46.91 181 SER A C 1
ATOM 1324 O O . SER A 1 181 ? -17.742 4.973 19.012 1.00 46.91 181 SER A O 1
ATOM 1326 N N . GLY A 1 182 ? -17.491 7.187 19.217 1.00 56.28 182 GLY A N 1
ATOM 1327 C CA . GLY A 1 182 ? -17.994 7.522 17.871 1.00 56.28 182 GLY A CA 1
ATOM 1328 C C . GLY A 1 182 ? -17.338 8.756 17.256 1.00 56.28 182 GLY A C 1
ATOM 1329 O O . GLY A 1 182 ? -17.419 8.945 16.050 1.00 56.28 182 GLY A O 1
ATOM 1330 N N . ALA A 1 183 ? -16.629 9.554 18.066 1.00 71.38 183 ALA A N 1
ATOM 1331 C CA . ALA A 1 183 ? -15.898 10.721 17.598 1.00 71.38 183 ALA A CA 1
ATOM 1332 C C . ALA A 1 183 ? -14.888 10.360 16.500 1.00 71.38 183 ALA A C 1
ATOM 1334 O O . ALA A 1 183 ? -14.156 9.375 16.593 1.00 71.38 183 ALA A O 1
ATOM 1335 N N . VAL A 1 184 ? -14.832 11.204 15.476 1.00 83.81 184 VAL A N 1
ATOM 1336 C CA . VAL A 1 184 ? -13.779 11.177 14.464 1.00 83.81 184 VAL A CA 1
ATOM 1337 C C . VAL A 1 184 ? -12.547 11.867 15.045 1.00 83.81 184 VAL A C 1
ATOM 1339 O O . VAL A 1 184 ? -12.549 13.086 15.215 1.00 83.81 184 VAL A O 1
ATOM 1342 N N . THR A 1 185 ? -11.516 11.086 15.364 1.00 86.31 185 THR A N 1
ATOM 1343 C CA . THR A 1 185 ? -10.266 11.581 15.966 1.00 86.31 185 THR A CA 1
ATOM 1344 C C . THR A 1 185 ? -9.060 11.311 15.078 1.00 86.31 185 THR A C 1
ATOM 1346 O O . THR A 1 185 ? -9.089 10.439 14.201 1.00 86.31 185 THR A O 1
ATOM 1349 N N . GLN A 1 186 ? -7.978 12.062 15.283 1.00 86.62 186 GLN A N 1
ATOM 1350 C CA . GLN A 1 186 ? -6.717 11.758 14.618 1.00 86.62 186 GLN A CA 1
ATOM 1351 C C . GLN A 1 186 ? -6.293 10.304 14.895 1.00 86.62 186 GLN A C 1
ATOM 1353 O O . GLN A 1 186 ? -6.346 9.820 16.026 1.00 86.62 186 GLN A O 1
ATOM 1358 N N . GLY A 1 187 ? -5.834 9.606 13.853 1.00 84.19 187 GLY A N 1
ATOM 1359 C CA . GLY A 1 187 ? -5.447 8.199 13.955 1.00 84.19 187 GLY A CA 1
ATOM 1360 C C . GLY A 1 187 ? -6.606 7.215 13.785 1.00 84.19 187 GLY A C 1
ATOM 1361 O O . GLY A 1 187 ? -6.384 6.013 13.921 1.00 84.19 187 GLY A O 1
ATOM 1362 N N . MET A 1 188 ? -7.813 7.694 13.443 1.00 88.88 188 MET A N 1
ATOM 1363 C CA . MET A 1 188 ? -8.933 6.832 13.062 1.00 88.88 188 MET A CA 1
ATOM 1364 C C . MET A 1 188 ? -8.515 5.861 11.958 1.00 88.88 188 MET A C 1
ATOM 1366 O O . MET A 1 188 ? -8.146 6.299 10.868 1.00 88.88 188 MET A O 1
ATOM 1370 N N . PHE A 1 189 ? -8.582 4.561 12.234 1.00 91.19 189 PHE A N 1
ATOM 1371 C CA . PHE A 1 189 ? -8.152 3.500 11.328 1.00 91.19 189 PHE A CA 1
ATOM 1372 C C . PHE A 1 189 ? -9.350 2.716 10.802 1.00 91.19 189 PHE A C 1
ATOM 1374 O O . PHE A 1 189 ? -10.222 2.316 11.568 1.00 91.19 189 PHE A O 1
ATOM 1381 N N . VAL A 1 190 ? -9.367 2.448 9.498 1.00 93.69 190 VAL A N 1
ATOM 1382 C CA . VAL A 1 190 ? -10.428 1.685 8.841 1.00 93.69 190 VAL A CA 1
ATOM 1383 C C . VAL A 1 190 ? -9.841 0.694 7.825 1.00 93.69 190 VAL A C 1
ATOM 1385 O O . VAL A 1 190 ? -9.148 1.107 6.888 1.00 93.69 190 VAL A O 1
ATOM 1388 N N . PRO A 1 191 ? -10.091 -0.618 7.979 1.00 94.56 191 PRO A N 1
ATOM 1389 C CA . PRO A 1 191 ? -9.714 -1.613 6.982 1.00 94.56 191 PRO A CA 1
ATOM 1390 C C . PRO A 1 191 ? -10.733 -1.677 5.832 1.00 94.56 191 PRO A C 1
ATOM 1392 O O . PRO A 1 191 ? -11.935 -1.498 6.037 1.00 94.56 191 PRO A O 1
ATOM 1395 N N . VAL A 1 192 ? -10.251 -1.966 4.621 1.00 95.94 192 VAL A N 1
ATOM 1396 C CA . VAL A 1 192 ? -11.048 -2.103 3.391 1.00 95.94 192 VAL A CA 1
ATOM 1397 C C . VAL A 1 192 ? -11.047 -3.561 2.939 1.00 95.94 192 VAL A C 1
ATOM 1399 O O . VAL A 1 192 ? -9.990 -4.165 2.755 1.00 95.94 192 VAL A O 1
ATOM 1402 N N . SER A 1 193 ? -12.231 -4.141 2.752 1.00 95.31 193 SER A N 1
ATOM 1403 C CA . SER A 1 193 ? -12.371 -5.586 2.510 1.00 95.31 193 SER A CA 1
ATOM 1404 C C . SER A 1 193 ? -12.233 -5.981 1.037 1.00 95.31 193 SER A C 1
ATOM 1406 O O . SER A 1 193 ? -11.636 -7.008 0.727 1.00 95.31 193 SER A O 1
ATOM 1408 N N . GLU A 1 194 ? -12.766 -5.172 0.124 1.00 93.88 194 GLU A N 1
ATOM 1409 C CA . GLU A 1 194 ? -12.866 -5.461 -1.308 1.00 93.88 194 GLU A CA 1
ATOM 1410 C C . GLU A 1 194 ? -12.432 -4.250 -2.148 1.00 93.88 194 GLU A C 1
ATOM 1412 O O . GLU A 1 194 ? -12.372 -3.118 -1.667 1.00 93.88 194 GLU A O 1
ATOM 1417 N N . GLY A 1 195 ? -12.131 -4.493 -3.423 1.00 92.56 195 GLY A N 1
ATOM 1418 C CA . GLY A 1 195 ? -11.699 -3.465 -4.366 1.00 92.56 195 GLY A CA 1
ATOM 1419 C C . GLY A 1 195 ? -10.526 -3.924 -5.224 1.00 92.56 195 GLY A C 1
ATOM 1420 O O . GLY A 1 195 ? -9.777 -4.822 -4.841 1.00 92.56 195 GLY A O 1
ATOM 1421 N N . THR A 1 196 ? -10.374 -3.320 -6.400 1.00 86.62 196 THR A N 1
ATOM 1422 C CA . THR A 1 196 ? -9.265 -3.613 -7.318 1.00 86.62 196 THR A CA 1
ATOM 1423 C C . THR A 1 196 ? -7.970 -2.931 -6.870 1.00 86.62 196 THR A C 1
ATOM 1425 O O . THR A 1 196 ? -6.898 -3.525 -6.968 1.00 86.62 196 THR A O 1
ATOM 1428 N N . ILE A 1 197 ? -8.063 -1.690 -6.384 1.00 87.88 197 ILE A N 1
ATOM 1429 C CA . ILE A 1 197 ? -6.926 -0.855 -5.975 1.00 87.88 197 ILE A CA 1
ATOM 1430 C C . ILE A 1 197 ? -6.792 -0.823 -4.451 1.00 87.88 197 ILE A C 1
ATOM 1432 O O . ILE A 1 197 ? -5.690 -0.965 -3.926 1.00 87.88 197 ILE A O 1
ATOM 1436 N N . ASN A 1 198 ? -7.904 -0.626 -3.743 1.00 90.94 198 ASN A N 1
ATOM 1437 C CA . ASN A 1 198 ? -7.930 -0.388 -2.303 1.00 90.94 198 ASN A CA 1
ATOM 1438 C C . ASN A 1 198 ? -8.302 -1.630 -1.480 1.00 90.94 198 ASN A C 1
ATOM 1440 O O . ASN A 1 198 ? -8.269 -1.566 -0.251 1.00 90.94 198 ASN A O 1
ATOM 1444 N N . GLY A 1 199 ? -8.661 -2.746 -2.120 1.00 89.25 199 GLY A N 1
ATOM 1445 C CA . GLY A 1 199 ? -9.017 -3.982 -1.425 1.00 89.25 199 GLY A CA 1
ATOM 1446 C C . GLY A 1 199 ? -7.869 -4.499 -0.558 1.00 89.25 199 GLY A C 1
ATOM 1447 O O . GLY A 1 199 ? -6.709 -4.462 -0.965 1.00 89.25 199 GLY A O 1
ATOM 1448 N N . THR A 1 200 ? -8.182 -4.994 0.642 1.00 88.00 200 THR A N 1
ATOM 1449 C CA . THR A 1 200 ? -7.230 -5.486 1.664 1.00 88.00 200 THR A CA 1
ATOM 1450 C C . THR A 1 200 ? -6.274 -4.441 2.251 1.00 88.00 200 THR A C 1
ATOM 1452 O O . THR A 1 200 ? -5.436 -4.782 3.087 1.00 88.00 200 THR A O 1
ATOM 1455 N N . LEU A 1 201 ? -6.396 -3.168 1.860 1.00 89.75 201 LEU A N 1
ATOM 1456 C CA . LEU A 1 201 ? -5.632 -2.075 2.457 1.00 89.75 201 LEU A CA 1
ATOM 1457 C C . LEU A 1 201 ? -6.329 -1.538 3.712 1.00 89.75 201 LEU A C 1
ATOM 1459 O O . LEU A 1 201 ? -7.525 -1.728 3.923 1.00 89.75 201 LEU A O 1
ATOM 1463 N N . GLY A 1 202 ? -5.573 -0.826 4.544 1.00 92.06 202 GLY A N 1
ATOM 1464 C CA . GLY A 1 202 ? -6.117 -0.002 5.620 1.00 92.06 202 GLY A CA 1
ATOM 1465 C C . GLY A 1 202 ? -5.874 1.473 5.338 1.00 92.06 202 GLY A C 1
ATOM 1466 O O . GLY A 1 202 ? -4.896 1.821 4.677 1.00 92.06 202 GLY A O 1
ATOM 1467 N N . PHE A 1 203 ? -6.737 2.341 5.852 1.00 93.12 203 PHE A N 1
ATOM 1468 C CA . PHE A 1 203 ? -6.566 3.791 5.794 1.00 93.12 203 PHE A CA 1
ATOM 1469 C C . PHE A 1 203 ? -6.626 4.387 7.196 1.00 93.12 203 PHE A C 1
ATOM 1471 O O . PHE A 1 203 ? -7.375 3.914 8.046 1.00 93.12 203 PHE A O 1
ATOM 1478 N N . MET A 1 204 ? -5.835 5.431 7.423 1.00 91.94 204 MET A N 1
ATOM 1479 C CA . MET A 1 204 ? -5.758 6.166 8.676 1.00 91.94 204 MET A CA 1
ATOM 1480 C C . MET A 1 204 ? -6.039 7.648 8.443 1.00 91.94 204 MET A C 1
ATOM 1482 O O . MET A 1 204 ? -5.509 8.251 7.508 1.00 91.94 204 MET A O 1
ATOM 1486 N N . LEU A 1 205 ? -6.851 8.250 9.307 1.00 91.81 205 LEU A N 1
ATOM 1487 C CA . LEU A 1 205 ? -7.100 9.684 9.308 1.00 91.81 205 LEU A CA 1
ATOM 1488 C C . LEU A 1 205 ? -5.873 10.429 9.847 1.00 91.81 205 LEU A C 1
ATOM 1490 O O . LEU A 1 205 ? -5.491 10.269 11.006 1.00 91.81 205 LEU A O 1
ATOM 1494 N N . THR A 1 206 ? -5.263 11.265 9.008 1.00 91.12 206 THR A N 1
ATOM 1495 C CA . THR A 1 206 ? -4.057 12.034 9.357 1.00 91.12 206 THR A CA 1
ATOM 1496 C C . THR A 1 206 ? -4.351 13.470 9.776 1.00 91.12 206 THR A C 1
ATOM 1498 O O . THR A 1 206 ? -3.453 14.152 10.269 1.00 91.12 206 THR A O 1
ATOM 1501 N N . THR A 1 207 ? -5.583 13.948 9.573 1.00 91.00 207 THR A N 1
ATOM 1502 C CA . THR A 1 207 ? -6.029 15.261 10.060 1.00 91.00 207 THR A CA 1
ATOM 1503 C C . THR A 1 207 ? -5.809 15.358 11.570 1.00 91.00 207 THR A C 1
ATOM 1505 O O . THR A 1 207 ? -6.199 14.457 12.304 1.00 91.00 207 THR A O 1
ATOM 1508 N N . GLY A 1 208 ? -5.159 16.433 12.024 1.00 86.00 208 GLY A N 1
ATOM 1509 C CA . GLY A 1 208 ? -4.885 16.659 13.444 1.00 86.00 208 GLY A CA 1
ATOM 1510 C C . GLY A 1 208 ? -6.114 17.123 14.222 1.00 86.00 208 GLY A C 1
ATOM 1511 O O . GLY A 1 208 ? -6.945 17.861 13.691 1.00 86.00 208 GLY A O 1
ATOM 1512 N N . ASP A 1 209 ? -6.188 16.731 15.492 1.00 83.44 209 ASP A N 1
ATOM 1513 C CA . ASP A 1 209 ? -7.212 17.214 16.419 1.00 83.44 209 ASP A CA 1
ATOM 1514 C C . ASP A 1 209 ? -6.993 18.703 16.780 1.00 83.44 209 ASP A C 1
ATOM 1516 O O . ASP A 1 209 ? -5.847 19.165 16.835 1.00 83.44 209 ASP A O 1
ATOM 1520 N N . PRO A 1 210 ? -8.060 19.479 17.073 1.00 87.12 210 PRO A N 1
ATOM 1521 C CA . PRO A 1 210 ? -9.463 19.067 17.160 1.00 87.12 210 PRO A CA 1
ATOM 1522 C C . PRO A 1 210 ? -10.180 19.024 15.800 1.00 87.12 210 PRO A C 1
ATOM 1524 O O . PRO A 1 210 ? -10.092 19.954 14.996 1.00 87.12 210 PRO A O 1
ATOM 1527 N N . ILE A 1 211 ? -10.967 17.970 15.585 1.00 87.38 211 ILE A N 1
ATOM 1528 C CA . ILE A 1 211 ? -11.792 17.781 14.387 1.00 87.38 211 ILE A CA 1
ATOM 1529 C C . ILE A 1 211 ? -13.244 18.185 14.674 1.00 87.38 211 ILE A C 1
ATOM 1531 O O . ILE A 1 211 ? -13.832 17.768 15.669 1.00 87.38 211 ILE A O 1
ATOM 1535 N N . VAL A 1 212 ? -13.838 18.988 13.784 1.00 88.44 212 VAL A N 1
ATOM 1536 C CA . VAL A 1 212 ? -15.261 19.355 13.816 1.00 88.44 212 VAL A CA 1
ATOM 1537 C C . VAL A 1 212 ? -15.901 18.960 12.484 1.00 88.44 212 VAL A C 1
ATOM 1539 O O . VAL A 1 212 ? -15.525 19.471 11.427 1.00 88.44 212 VAL A O 1
ATOM 1542 N N . LEU A 1 213 ? -16.867 18.037 12.517 1.00 89.25 213 LEU A N 1
ATOM 1543 C CA . LEU A 1 213 ? -17.516 17.548 11.298 1.00 89.25 213 LEU A CA 1
ATOM 1544 C C . LEU A 1 213 ? -18.338 18.644 10.605 1.00 89.25 213 LEU A C 1
ATOM 1546 O O . LEU A 1 213 ? -19.069 19.415 11.237 1.00 89.25 213 LEU A O 1
ATOM 1550 N N . GLY A 1 214 ? -18.193 18.699 9.280 1.00 87.62 214 GLY A N 1
ATOM 1551 C CA . GLY A 1 214 ? -18.784 19.718 8.412 1.00 87.62 214 GLY A CA 1
ATOM 1552 C C . GLY A 1 214 ? -17.983 21.009 8.281 1.00 87.62 214 GLY A C 1
ATOM 1553 O O . GLY A 1 214 ? -18.397 21.886 7.527 1.00 87.62 214 GLY A O 1
ATOM 1554 N N . THR A 1 215 ? -16.852 21.142 8.979 1.00 90.12 215 THR A N 1
ATOM 1555 C CA . THR A 1 215 ? -15.954 22.300 8.840 1.00 90.12 215 THR A CA 1
ATOM 1556 C C . THR A 1 215 ? -14.498 21.892 8.639 1.00 90.12 215 THR A C 1
ATOM 1558 O O . THR A 1 215 ? -13.829 22.451 7.771 1.00 90.12 215 THR A O 1
ATOM 1561 N N . THR A 1 216 ? -13.996 20.917 9.398 1.00 92.62 216 THR A N 1
ATOM 1562 C CA . THR A 1 216 ? -12.624 20.420 9.262 1.00 92.62 216 THR A CA 1
ATOM 1563 C C . THR A 1 216 ? -12.507 19.479 8.062 1.00 92.62 216 THR A C 1
ATOM 1565 O O . THR A 1 216 ? -13.261 18.515 7.950 1.00 92.62 216 THR A O 1
ATOM 1568 N N . SER A 1 217 ? -11.524 19.710 7.187 1.00 94.62 217 SER A N 1
ATOM 1569 C CA . SER A 1 217 ? -11.196 18.779 6.100 1.00 94.62 217 SER A CA 1
ATOM 1570 C C . SER A 1 217 ? -10.577 17.485 6.632 1.00 94.62 217 SER A C 1
ATOM 1572 O O . SER A 1 217 ? -9.589 17.516 7.370 1.00 94.62 217 SER A O 1
ATOM 1574 N N . LEU A 1 218 ? -11.127 16.341 6.226 1.00 94.69 218 LEU A N 1
ATOM 1575 C CA . LEU A 1 218 ? -10.655 15.020 6.623 1.00 94.69 218 LEU A CA 1
ATOM 1576 C C . LEU A 1 218 ? -9.766 14.413 5.532 1.00 94.69 218 LEU A C 1
ATOM 1578 O O . LEU A 1 218 ? -10.213 14.151 4.413 1.00 94.69 218 LEU A O 1
ATOM 1582 N N . SER A 1 219 ? -8.503 14.175 5.879 1.00 94.38 219 SER A N 1
ATOM 1583 C CA . SER A 1 219 ? -7.486 13.614 4.992 1.00 94.38 219 SER A CA 1
ATOM 1584 C C . SER A 1 219 ? -7.083 12.229 5.472 1.00 94.38 219 SER A C 1
ATOM 1586 O O . SER A 1 219 ? -6.590 12.079 6.591 1.00 94.38 219 SER A O 1
ATOM 1588 N N . PHE A 1 220 ? -7.263 11.230 4.612 1.00 93.81 220 PHE A N 1
ATOM 1589 C CA . PHE A 1 220 ? -6.888 9.846 4.879 1.00 93.81 220 PHE A CA 1
ATOM 1590 C C . PHE A 1 220 ? -5.603 9.490 4.138 1.00 93.81 220 PHE A C 1
ATOM 1592 O O . PHE A 1 220 ? -5.462 9.779 2.951 1.00 93.81 220 PHE A O 1
ATOM 1599 N N . ALA A 1 221 ? -4.692 8.813 4.826 1.00 90.25 221 ALA A N 1
ATOM 1600 C CA . ALA A 1 221 ? -3.526 8.181 4.228 1.00 90.25 221 ALA A CA 1
ATOM 1601 C C . ALA A 1 221 ? -3.679 6.662 4.295 1.00 90.25 221 ALA A C 1
ATOM 1603 O O . ALA A 1 221 ? -4.336 6.139 5.194 1.00 90.25 221 ALA A O 1
ATOM 1604 N N . GLN A 1 222 ? -3.068 5.940 3.358 1.00 89.00 222 GLN A N 1
ATOM 1605 C CA . GLN A 1 222 ? -2.948 4.492 3.488 1.00 89.00 222 GLN A CA 1
ATOM 1606 C C . GLN A 1 222 ? -2.175 4.172 4.777 1.00 89.00 222 GLN A C 1
ATOM 1608 O O . GLN A 1 222 ? -1.131 4.761 5.053 1.00 89.00 222 GLN A O 1
ATOM 1613 N N . PHE A 1 223 ? -2.710 3.254 5.571 1.00 79.62 223 PHE A N 1
ATOM 1614 C CA . PHE A 1 223 ? -2.035 2.692 6.726 1.00 79.62 223 PHE A CA 1
ATOM 1615 C C . PHE A 1 223 ? -1.066 1.604 6.250 1.00 79.62 223 PHE A C 1
ATOM 1617 O O . PHE A 1 223 ? -1.463 0.656 5.567 1.00 79.62 223 PHE A O 1
ATOM 1624 N N . GLY A 1 224 ? 0.212 1.765 6.590 1.00 73.12 224 GLY A N 1
ATOM 1625 C CA . GLY A 1 224 ? 1.321 1.030 5.976 1.00 73.12 224 GLY A CA 1
ATOM 1626 C C . GLY A 1 224 ? 1.934 1.784 4.790 1.00 73.12 224 GLY A C 1
ATOM 1627 O O . GLY A 1 224 ? 1.402 2.789 4.324 1.00 73.12 224 GLY A O 1
ATOM 1628 N N . GLU A 1 225 ? 3.090 1.334 4.305 1.00 62.38 225 GLU A N 1
ATOM 1629 C CA . GLU A 1 225 ? 3.811 2.058 3.254 1.00 62.38 225 GLU A CA 1
ATOM 1630 C C . GLU A 1 225 ? 3.224 1.782 1.862 1.00 62.38 225 GLU A C 1
ATOM 1632 O O . GLU A 1 225 ? 3.234 0.655 1.360 1.00 62.38 225 GLU A O 1
ATOM 1637 N N . SER A 1 226 ? 2.746 2.840 1.201 1.00 64.88 226 SER A N 1
ATOM 1638 C CA . SER A 1 226 ? 2.424 2.803 -0.224 1.00 64.88 226 SER A CA 1
ATOM 1639 C C . SER A 1 226 ? 3.686 3.090 -1.029 1.00 64.88 226 SER A C 1
ATOM 1641 O O . SER A 1 226 ? 4.130 4.231 -1.135 1.00 64.88 226 SER A O 1
ATOM 1643 N N . VAL A 1 227 ? 4.297 2.053 -1.600 1.00 76.38 227 VAL A N 1
ATOM 1644 C CA . VAL A 1 227 ? 5.387 2.252 -2.565 1.00 76.38 227 VAL A CA 1
ATOM 1645 C C . VAL A 1 227 ? 4.771 2.641 -3.906 1.00 76.38 227 VAL A C 1
ATOM 1647 O O . VAL A 1 227 ? 4.053 1.833 -4.503 1.00 76.38 227 VAL A O 1
ATOM 1650 N N . ILE A 1 228 ? 5.053 3.859 -4.370 1.00 79.00 228 ILE A N 1
ATOM 1651 C CA . ILE A 1 228 ? 4.711 4.345 -5.711 1.00 79.00 228 ILE A CA 1
ATOM 1652 C C . ILE A 1 228 ? 5.965 4.225 -6.576 1.00 79.00 228 ILE A C 1
ATOM 1654 O O . ILE A 1 228 ? 7.036 4.699 -6.196 1.00 79.00 228 ILE A O 1
ATOM 1658 N N . ALA A 1 229 ? 5.843 3.567 -7.726 1.00 86.00 229 ALA A N 1
ATOM 1659 C CA . ALA A 1 229 ? 6.951 3.434 -8.660 1.00 86.00 229 ALA A CA 1
ATOM 1660 C C . ALA A 1 229 ? 7.256 4.802 -9.304 1.00 86.00 229 ALA A C 1
ATOM 1662 O O . ALA A 1 229 ? 6.360 5.452 -9.841 1.00 86.00 229 ALA A O 1
ATOM 1663 N N . GLY A 1 230 ? 8.508 5.256 -9.207 1.00 84.00 230 GLY A N 1
ATOM 1664 C CA . GLY A 1 230 ? 9.003 6.420 -9.947 1.00 84.00 230 GLY A CA 1
ATOM 1665 C C . GLY A 1 230 ? 9.471 6.039 -11.354 1.00 84.00 230 GLY A C 1
ATOM 1666 O O . GLY A 1 230 ? 9.361 4.889 -11.767 1.00 84.00 230 GLY A O 1
ATOM 1667 N N . GLN A 1 231 ? 10.050 6.992 -12.089 1.00 83.69 231 GLN A N 1
ATOM 1668 C CA . GLN A 1 231 ? 10.655 6.684 -13.392 1.00 83.69 231 GLN A CA 1
ATOM 1669 C C . GLN A 1 231 ? 11.775 5.640 -13.242 1.00 83.69 231 GLN A C 1
ATOM 1671 O O . GLN A 1 231 ? 12.615 5.764 -12.350 1.00 83.69 231 GLN A O 1
ATOM 1676 N N . GLY A 1 232 ? 11.792 4.631 -14.116 1.00 84.81 232 GLY A N 1
ATOM 1677 C CA . GLY A 1 232 ? 12.792 3.555 -14.102 1.00 84.81 232 GLY A CA 1
ATOM 1678 C C . GLY A 1 232 ? 12.479 2.393 -13.153 1.00 84.81 232 GLY A C 1
ATOM 1679 O O . GLY A 1 232 ? 13.256 1.442 -13.085 1.00 84.81 232 GLY A O 1
ATOM 1680 N N . ILE A 1 233 ? 11.355 2.433 -12.432 1.00 91.19 233 ILE A N 1
ATOM 1681 C CA . ILE A 1 233 ? 10.901 1.359 -11.542 1.00 91.19 233 ILE A CA 1
ATOM 1682 C C . ILE A 1 233 ? 9.462 1.001 -11.907 1.00 91.19 233 ILE A C 1
ATOM 1684 O O . ILE A 1 233 ? 8.618 1.878 -12.047 1.00 91.19 233 ILE A O 1
ATOM 1688 N N . THR A 1 234 ? 9.163 -0.293 -12.001 1.00 89.69 234 THR A N 1
ATOM 1689 C CA . THR A 1 234 ? 7.798 -0.811 -12.147 1.00 89.69 234 THR A CA 1
ATOM 1690 C C . THR A 1 234 ? 7.401 -1.572 -10.888 1.00 89.69 234 THR A C 1
ATOM 1692 O O . THR A 1 234 ? 8.177 -2.360 -10.345 1.00 89.69 234 THR A O 1
ATOM 1695 N N . LYS A 1 235 ? 6.170 -1.357 -10.419 1.00 88.25 235 LYS A N 1
ATOM 1696 C CA . LYS A 1 235 ? 5.568 -2.121 -9.322 1.00 88.25 235 LYS A CA 1
ATOM 1697 C C . LYS A 1 235 ? 4.362 -2.893 -9.845 1.00 88.25 235 LYS A C 1
ATOM 1699 O O . LYS A 1 235 ? 3.425 -2.285 -10.351 1.00 88.25 235 LYS A O 1
ATOM 1704 N N . THR A 1 236 ? 4.368 -4.214 -9.677 1.00 81.69 236 THR A N 1
ATOM 1705 C CA . THR A 1 236 ? 3.218 -5.082 -9.980 1.00 81.69 236 THR A CA 1
ATOM 1706 C C . THR A 1 236 ? 2.836 -5.854 -8.724 1.00 81.69 236 THR A C 1
ATOM 1708 O O . THR A 1 236 ? 3.582 -6.721 -8.268 1.00 81.69 236 THR A O 1
ATOM 1711 N N . GLY A 1 237 ? 1.689 -5.521 -8.128 1.00 76.62 237 GLY A N 1
ATOM 1712 C CA . GLY A 1 237 ? 1.319 -6.033 -6.807 1.00 76.62 237 GLY A CA 1
ATOM 1713 C C . GLY A 1 237 ? 2.390 -5.688 -5.767 1.00 76.62 237 GLY A C 1
ATOM 1714 O O . GLY A 1 237 ? 2.704 -4.516 -5.564 1.00 76.62 237 GLY A O 1
ATOM 1715 N N . GLN A 1 238 ? 2.980 -6.714 -5.150 1.00 74.88 238 GLN A N 1
ATOM 1716 C CA . GLN A 1 238 ? 4.045 -6.574 -4.148 1.00 74.88 238 GLN A CA 1
ATOM 1717 C C . GLN A 1 238 ? 5.463 -6.639 -4.742 1.00 74.88 238 GLN A C 1
ATOM 1719 O O . GLN A 1 238 ? 6.440 -6.440 -4.022 1.00 74.88 238 GLN A O 1
ATOM 1724 N N . THR A 1 239 ? 5.601 -6.926 -6.039 1.00 79.94 239 THR A N 1
ATOM 1725 C CA . THR A 1 239 ? 6.904 -7.054 -6.697 1.00 79.94 239 THR A CA 1
ATOM 1726 C C . THR A 1 239 ? 7.379 -5.697 -7.203 1.00 79.94 239 THR A C 1
ATOM 1728 O O . THR A 1 239 ? 6.664 -5.019 -7.942 1.00 79.94 239 THR A O 1
ATOM 1731 N N . ILE A 1 240 ? 8.603 -5.324 -6.826 1.00 89.88 240 ILE A N 1
ATOM 1732 C CA . ILE A 1 240 ? 9.323 -4.162 -7.353 1.00 89.88 240 ILE A CA 1
ATOM 1733 C C . ILE A 1 240 ? 10.345 -4.665 -8.371 1.00 89.88 240 ILE A C 1
ATOM 1735 O O . ILE A 1 240 ? 11.093 -5.607 -8.103 1.00 89.88 240 ILE A O 1
ATOM 1739 N N . SER A 1 241 ? 10.369 -4.050 -9.546 1.00 90.56 241 SER A N 1
ATOM 1740 C CA . SER A 1 241 ? 11.283 -4.388 -10.636 1.00 90.56 241 SER A CA 1
ATOM 1741 C C . SER A 1 241 ? 11.800 -3.121 -11.308 1.00 90.56 241 SER A C 1
ATOM 1743 O O . SER A 1 241 ? 11.233 -2.041 -11.140 1.00 90.56 241 SER A O 1
ATOM 1745 N N . VAL A 1 242 ? 12.893 -3.243 -12.056 1.00 91.38 242 VAL A N 1
ATOM 1746 C CA . VAL A 1 242 ? 13.343 -2.163 -12.941 1.00 91.38 242 VAL A CA 1
ATOM 1747 C C . VAL A 1 242 ? 12.349 -2.058 -14.095 1.00 91.38 242 VAL A C 1
ATOM 1749 O O . VAL A 1 242 ? 11.876 -3.076 -14.593 1.00 91.38 242 VAL A O 1
ATOM 1752 N N . ASP A 1 243 ? 12.001 -0.837 -14.488 1.00 90.06 243 ASP A N 1
ATOM 1753 C CA . ASP A 1 243 ? 11.282 -0.607 -15.740 1.00 90.06 243 ASP A CA 1
ATOM 1754 C C . ASP A 1 243 ? 12.280 -0.738 -16.896 1.00 90.06 243 ASP A C 1
ATOM 1756 O O . ASP A 1 243 ? 13.140 0.123 -17.088 1.00 90.06 243 ASP A O 1
ATOM 1760 N N . GLU A 1 244 ? 12.219 -1.861 -17.607 1.00 80.75 244 GLU A N 1
ATOM 1761 C CA . GLU A 1 244 ? 13.189 -2.200 -18.652 1.00 80.75 244 GLU A CA 1
ATOM 1762 C C . GLU A 1 244 ? 13.086 -1.264 -19.872 1.00 80.75 244 GLU A C 1
ATOM 1764 O O . GLU A 1 244 ? 14.076 -1.070 -20.579 1.00 80.75 244 GLU A O 1
ATOM 1769 N N . GLY A 1 245 ? 11.948 -0.587 -20.088 1.00 74.50 245 GLY A N 1
ATOM 1770 C CA . GLY A 1 245 ? 11.761 0.295 -21.245 1.00 74.50 245 GLY A CA 1
ATOM 1771 C C . GLY A 1 245 ? 12.265 -0.335 -22.558 1.00 74.50 245 GLY A C 1
ATOM 1772 O O . GLY A 1 245 ? 12.173 -1.542 -22.755 1.00 74.50 245 GLY A O 1
ATOM 1773 N N . ALA A 1 246 ? 12.816 0.476 -23.469 1.00 72.81 246 ALA A N 1
ATOM 1774 C CA . ALA A 1 246 ? 13.552 -0.033 -24.638 1.00 72.81 246 ALA A CA 1
ATOM 1775 C C . ALA A 1 246 ? 15.078 -0.114 -24.409 1.00 72.81 246 ALA A C 1
ATOM 1777 O O . ALA A 1 246 ? 15.765 -0.870 -25.091 1.00 72.81 246 ALA A O 1
ATOM 1778 N N . GLY A 1 247 ? 15.612 0.665 -23.461 1.00 75.81 247 GLY A N 1
ATOM 1779 C CA . GLY A 1 247 ? 17.056 0.868 -23.284 1.00 75.81 247 GLY A CA 1
ATOM 1780 C C . GLY A 1 247 ? 17.705 0.051 -22.165 1.00 75.81 247 GLY A C 1
ATOM 1781 O O . GLY A 1 247 ? 18.924 0.095 -22.020 1.00 75.81 247 GLY A O 1
ATOM 1782 N N . LEU A 1 248 ? 16.938 -0.682 -21.356 1.00 84.38 248 LEU A N 1
ATOM 1783 C CA . LEU A 1 248 ? 17.451 -1.519 -20.269 1.00 84.38 248 LEU A CA 1
ATOM 1784 C C . LEU A 1 248 ? 16.949 -2.960 -20.432 1.00 84.38 248 LEU A C 1
ATOM 1786 O O . LEU A 1 248 ? 15.968 -3.226 -21.119 1.00 84.38 248 LEU A O 1
ATOM 1790 N N . GLY A 1 249 ? 17.640 -3.913 -19.818 1.00 85.19 249 GLY A N 1
ATOM 1791 C CA . GLY A 1 249 ? 17.235 -5.318 -19.812 1.00 85.19 249 GLY A CA 1
ATOM 1792 C C . GLY A 1 249 ? 18.028 -6.125 -18.794 1.00 85.19 249 GLY A C 1
ATOM 1793 O O . GLY A 1 249 ? 18.875 -5.581 -18.087 1.00 85.19 249 GLY A O 1
ATOM 1794 N N . PHE A 1 250 ? 17.801 -7.435 -18.725 1.00 86.25 250 PHE A N 1
ATOM 1795 C CA . PHE A 1 250 ? 18.560 -8.323 -17.840 1.00 86.25 250 PHE A CA 1
ATOM 1796 C C . PHE A 1 250 ? 19.285 -9.426 -18.610 1.00 86.25 250 PHE A C 1
ATOM 1798 O O . PHE A 1 250 ? 18.716 -10.084 -19.479 1.00 86.25 250 PHE A O 1
ATOM 1805 N N . SER A 1 251 ? 20.535 -9.684 -18.225 1.00 83.88 251 SER A N 1
ATOM 1806 C CA . SER A 1 251 ? 21.270 -10.898 -18.589 1.00 83.88 251 SER A CA 1
ATOM 1807 C C . SER A 1 251 ? 21.432 -11.755 -17.337 1.00 83.88 251 SER A C 1
ATOM 1809 O O . SER A 1 251 ? 22.303 -11.522 -16.493 1.00 83.88 251 SER A O 1
ATOM 1811 N N . GLY A 1 252 ? 20.506 -12.700 -17.150 1.00 86.06 252 GLY A N 1
ATOM 1812 C CA . GLY A 1 252 ? 20.360 -13.419 -15.885 1.00 86.06 252 GLY A CA 1
ATOM 1813 C C . GLY A 1 252 ? 20.004 -12.461 -14.744 1.00 86.06 252 GLY A C 1
ATOM 1814 O O . GLY A 1 252 ? 18.952 -11.833 -14.770 1.00 86.06 252 GLY A O 1
ATOM 1815 N N . ASN A 1 253 ? 20.888 -12.339 -13.750 1.00 87.50 253 ASN A N 1
ATOM 1816 C CA . ASN A 1 253 ? 20.694 -11.474 -12.578 1.00 87.50 253 ASN A CA 1
ATOM 1817 C C . ASN A 1 253 ? 21.383 -10.101 -12.695 1.00 87.50 253 ASN A C 1
ATOM 1819 O O . ASN A 1 253 ? 21.372 -9.338 -11.729 1.00 87.50 253 ASN A O 1
ATOM 1823 N N . LEU A 1 254 ? 22.012 -9.787 -13.832 1.00 86.44 254 LEU A N 1
ATOM 1824 C CA . LEU A 1 254 ? 22.681 -8.507 -14.060 1.00 86.44 254 LEU A CA 1
ATOM 1825 C C . LEU A 1 254 ? 21.787 -7.581 -14.890 1.00 86.44 254 LEU A C 1
ATOM 1827 O O . LEU A 1 254 ? 21.362 -7.961 -15.980 1.00 86.44 254 LEU A O 1
ATOM 1831 N N . LEU A 1 255 ? 21.550 -6.364 -14.394 1.00 89.38 255 LEU A N 1
ATOM 1832 C CA . LEU A 1 255 ? 20.945 -5.287 -15.178 1.00 89.38 255 LEU A CA 1
ATOM 1833 C C . LEU A 1 255 ? 21.938 -4.823 -16.250 1.00 89.38 255 LEU A C 1
ATOM 1835 O O . LEU A 1 255 ? 23.086 -4.496 -15.937 1.00 89.38 255 LEU A O 1
ATOM 1839 N N . VAL A 1 256 ? 21.487 -4.781 -17.498 1.00 83.12 256 VAL A N 1
ATOM 1840 C CA . VAL A 1 256 ? 22.266 -4.364 -18.664 1.00 83.12 256 VAL A CA 1
ATOM 1841 C C . VAL A 1 256 ? 21.598 -3.184 -19.368 1.00 83.12 256 VAL A C 1
ATOM 1843 O O . VAL A 1 256 ? 20.389 -2.980 -19.261 1.00 83.12 256 VAL A O 1
ATOM 1846 N N . VAL A 1 257 ? 22.405 -2.398 -20.080 1.00 83.81 257 VAL A N 1
ATOM 1847 C CA . VAL A 1 257 ? 21.921 -1.364 -21.000 1.00 83.81 257 VAL A CA 1
ATOM 1848 C C . VAL A 1 257 ? 21.843 -1.988 -22.384 1.00 83.81 257 VAL A C 1
ATOM 1850 O O . VAL A 1 257 ? 22.847 -2.501 -22.883 1.00 83.81 257 VAL A O 1
ATOM 1853 N N . ASN A 1 258 ? 20.668 -1.932 -22.998 1.00 77.31 258 ASN A N 1
ATOM 1854 C CA . ASN A 1 258 ? 20.499 -2.287 -24.397 1.00 77.31 258 ASN A CA 1
ATOM 1855 C C . ASN A 1 258 ? 20.908 -1.069 -25.220 1.00 77.31 258 ASN A C 1
ATOM 1857 O O . ASN A 1 258 ? 20.287 -0.014 -25.125 1.00 77.31 258 ASN A O 1
ATOM 1861 N N . VAL A 1 259 ? 21.988 -1.206 -25.979 1.00 73.69 259 VAL A N 1
ATOM 1862 C CA . VAL A 1 259 ? 22.489 -0.152 -26.860 1.00 73.69 259 VAL A CA 1
ATOM 1863 C C . VAL A 1 259 ? 22.237 -0.599 -28.297 1.00 73.69 259 VAL A C 1
ATOM 1865 O O . VAL A 1 259 ? 22.762 -1.637 -28.699 1.00 73.69 259 VAL A O 1
ATOM 1868 N N . ASP A 1 260 ? 21.430 0.148 -29.052 1.00 69.69 260 ASP A N 1
ATOM 1869 C CA . ASP A 1 260 ? 21.241 -0.073 -30.492 1.00 69.69 260 ASP A CA 1
ATOM 1870 C C . ASP A 1 260 ? 22.297 0.724 -31.282 1.00 69.69 260 ASP A C 1
ATOM 1872 O O . ASP A 1 260 ? 22.668 1.832 -30.896 1.00 69.69 260 ASP A O 1
ATOM 1876 N N . ASP A 1 261 ? 22.767 0.190 -32.413 1.00 63.19 261 ASP A N 1
ATOM 1877 C CA . ASP A 1 261 ? 23.655 0.898 -33.346 1.00 63.19 261 ASP A CA 1
ATOM 1878 C C . ASP A 1 261 ? 23.009 2.211 -33.846 1.00 63.19 261 ASP A C 1
ATOM 1880 O O . ASP A 1 261 ? 23.722 3.151 -34.197 1.00 63.19 261 ASP A O 1
ATOM 1884 N N . ALA A 1 262 ? 21.672 2.310 -33.842 1.00 64.88 262 ALA A N 1
ATOM 1885 C CA . ALA A 1 262 ? 20.945 3.546 -34.150 1.00 64.88 262 ALA A CA 1
ATOM 1886 C C . ALA A 1 262 ? 21.173 4.677 -33.125 1.00 64.88 262 ALA A C 1
ATOM 1888 O O . ALA A 1 262 ? 21.096 5.853 -33.489 1.00 64.88 262 ALA A O 1
ATOM 1889 N N . ASP A 1 263 ? 21.489 4.338 -31.871 1.00 61.91 263 ASP A N 1
ATOM 1890 C CA . ASP A 1 263 ? 21.746 5.303 -30.796 1.00 61.91 263 ASP A CA 1
ATOM 1891 C C . ASP A 1 263 ? 23.202 5.818 -30.805 1.00 61.91 263 ASP A C 1
ATOM 1893 O O . ASP A 1 263 ? 23.538 6.789 -30.119 1.00 61.91 263 ASP A O 1
ATOM 1897 N N . LEU A 1 264 ? 24.085 5.211 -31.611 1.00 67.88 264 LEU A N 1
ATOM 1898 C CA . LEU A 1 264 ? 25.486 5.611 -31.775 1.00 67.88 264 LEU A CA 1
ATOM 1899 C C . LEU A 1 264 ? 25.605 6.688 -32.868 1.00 67.88 264 LEU A C 1
ATOM 1901 O O . LEU A 1 264 ? 25.971 6.436 -34.014 1.00 67.88 264 LEU A O 1
ATOM 1905 N N . ILE A 1 265 ? 25.286 7.926 -32.485 1.00 58.78 265 ILE A N 1
ATOM 1906 C CA . ILE A 1 265 ? 25.052 9.078 -33.379 1.00 58.78 265 ILE A CA 1
ATOM 1907 C C . ILE A 1 265 ? 26.272 9.512 -34.227 1.00 58.78 265 ILE A C 1
ATOM 1909 O O . ILE A 1 265 ? 26.097 10.230 -35.211 1.00 58.78 265 ILE A O 1
ATOM 1913 N N . ASP A 1 266 ? 27.505 9.100 -33.914 1.00 63.78 266 ASP A N 1
ATOM 1914 C CA . ASP A 1 266 ? 28.707 9.678 -34.542 1.00 63.78 266 ASP A CA 1
ATOM 1915 C C . ASP A 1 266 ? 29.524 8.739 -35.447 1.00 63.78 266 ASP A C 1
ATOM 1917 O O . ASP A 1 266 ? 30.520 9.174 -36.030 1.00 63.78 266 ASP A O 1
ATOM 1921 N N . GLY A 1 267 ? 29.140 7.463 -35.580 1.00 63.84 267 GLY A N 1
ATOM 1922 C CA . GLY A 1 267 ? 29.895 6.475 -36.366 1.00 63.84 267 GLY A CA 1
ATOM 1923 C C . GLY A 1 267 ? 31.347 6.257 -35.901 1.00 63.84 267 GLY A C 1
ATOM 1924 O O . GLY A 1 267 ? 32.118 5.573 -36.577 1.00 63.84 267 GLY A O 1
ATOM 1925 N N . THR A 1 268 ? 31.751 6.830 -34.761 1.00 69.94 268 THR A N 1
ATOM 1926 C CA . THR A 1 268 ? 33.059 6.611 -34.126 1.00 69.94 268 THR A CA 1
ATOM 1927 C C . THR A 1 268 ? 33.041 5.419 -33.184 1.00 69.94 268 THR A C 1
ATOM 1929 O O . THR A 1 268 ? 34.097 4.971 -32.738 1.00 69.94 268 THR A O 1
ATOM 1932 N N . THR A 1 269 ? 31.858 4.884 -32.903 1.00 72.25 269 THR A N 1
ATOM 1933 C CA . THR A 1 269 ? 31.647 3.685 -32.105 1.00 72.25 269 THR A CA 1
ATOM 1934 C C . THR A 1 269 ? 30.669 2.753 -32.823 1.00 72.25 269 THR A C 1
ATOM 1936 O O . THR A 1 269 ? 29.855 3.208 -33.625 1.00 72.25 269 THR A O 1
ATOM 1939 N N . LYS A 1 270 ? 30.752 1.447 -32.557 1.00 75.25 270 LYS A N 1
ATOM 1940 C CA . LYS A 1 270 ? 29.773 0.437 -32.991 1.00 75.25 270 LYS A CA 1
ATOM 1941 C C . LYS A 1 270 ? 29.636 -0.652 -31.927 1.00 75.25 270 LYS A C 1
ATOM 1943 O O . LYS A 1 270 ? 30.613 -0.934 -31.225 1.00 75.25 270 LYS A O 1
ATOM 1948 N N . ILE A 1 271 ? 28.479 -1.304 -31.828 1.00 75.12 271 ILE A N 1
ATOM 1949 C CA . ILE A 1 271 ? 28.355 -2.546 -31.065 1.00 75.12 271 ILE A CA 1
ATOM 1950 C C . ILE A 1 271 ? 28.901 -3.728 -31.881 1.00 75.12 271 ILE A C 1
ATOM 1952 O O . ILE A 1 271 ? 28.422 -4.061 -32.965 1.00 75.12 271 ILE A O 1
ATOM 1956 N N . VAL A 1 272 ? 29.927 -4.393 -31.349 1.00 70.12 272 VAL A N 1
ATOM 1957 C CA . VAL A 1 272 ? 30.506 -5.616 -31.920 1.00 70.12 272 VAL A CA 1
ATOM 1958 C C . VAL A 1 272 ? 30.428 -6.712 -30.866 1.00 70.12 272 VAL A C 1
ATOM 1960 O O . VAL A 1 272 ? 31.176 -6.679 -29.892 1.00 70.12 272 VAL A O 1
ATOM 1963 N N . SER A 1 273 ? 29.529 -7.684 -31.061 1.00 68.19 273 SER A N 1
ATOM 1964 C CA . SER A 1 273 ? 29.332 -8.830 -30.149 1.00 68.19 273 SER A CA 1
ATOM 1965 C C . SER A 1 273 ? 29.264 -8.407 -28.670 1.00 68.19 273 SER A C 1
ATOM 1967 O O . SER A 1 273 ? 30.118 -8.786 -27.867 1.00 68.19 273 SER A O 1
ATOM 1969 N N . ASP A 1 274 ? 28.284 -7.561 -28.345 1.00 66.44 274 ASP A N 1
ATOM 1970 C CA . ASP A 1 274 ? 27.976 -7.059 -26.993 1.00 66.44 274 ASP A CA 1
ATOM 1971 C C . ASP A 1 274 ? 29.028 -6.124 -26.369 1.00 66.44 274 ASP A C 1
ATOM 1973 O O . ASP A 1 274 ? 29.024 -5.868 -25.163 1.00 66.44 274 ASP A O 1
ATOM 1977 N N . LYS A 1 275 ? 29.945 -5.583 -27.179 1.00 69.44 275 LYS A N 1
ATOM 1978 C CA . LYS A 1 275 ? 30.929 -4.583 -26.745 1.00 69.44 275 LYS A CA 1
ATOM 1979 C C . LYS A 1 275 ? 30.837 -3.322 -27.586 1.00 69.44 275 LYS A C 1
ATOM 1981 O O . LYS A 1 275 ? 30.821 -3.390 -28.812 1.00 69.44 275 LYS A O 1
ATOM 1986 N N . VAL A 1 276 ? 30.888 -2.169 -26.925 1.00 76.44 276 VAL A N 1
ATOM 1987 C CA . VAL A 1 276 ? 31.101 -0.879 -27.590 1.00 76.44 276 VAL A CA 1
ATOM 1988 C C . VAL A 1 276 ? 32.554 -0.824 -28.056 1.00 76.44 276 VAL A C 1
ATOM 1990 O O . VAL A 1 276 ? 33.477 -0.745 -27.243 1.00 76.44 276 VAL A O 1
ATOM 1993 N N . SER A 1 277 ? 32.762 -0.880 -29.367 1.00 76.12 277 SER A N 1
ATOM 1994 C CA . SER A 1 277 ? 34.079 -0.734 -29.983 1.00 76.12 277 SER A CA 1
ATOM 1995 C C . SER A 1 277 ? 34.225 0.672 -30.543 1.00 76.12 277 SER A C 1
ATOM 1997 O O . SER A 1 277 ? 33.377 1.129 -31.301 1.00 76.12 277 SER A O 1
ATOM 1999 N N . GLY A 1 278 ? 35.289 1.371 -30.146 1.00 80.44 278 GLY A N 1
ATOM 2000 C CA . GLY A 1 278 ? 35.614 2.709 -30.639 1.00 80.44 278 GLY A CA 1
ATOM 2001 C C . GLY A 1 278 ? 36.628 2.684 -31.778 1.00 80.44 278 GLY A C 1
ATOM 2002 O O . GLY A 1 278 ? 37.503 1.816 -31.825 1.00 80.44 278 GLY A O 1
ATOM 2003 N N . ARG A 1 279 ? 36.540 3.675 -32.663 1.00 84.81 279 ARG A N 1
ATOM 2004 C CA . ARG A 1 279 ? 37.424 3.866 -33.814 1.00 84.81 279 ARG A CA 1
ATOM 2005 C C . ARG A 1 279 ? 38.862 4.086 -33.347 1.00 84.81 279 ARG A C 1
ATOM 2007 O O . ARG A 1 279 ? 39.135 4.975 -32.540 1.00 84.81 279 ARG A O 1
ATOM 2014 N N . ARG A 1 280 ? 39.796 3.279 -33.852 1.00 84.88 280 ARG A N 1
ATOM 2015 C CA . ARG A 1 280 ? 41.230 3.383 -33.541 1.00 84.88 280 ARG A CA 1
ATOM 2016 C C . ARG A 1 280 ? 42.056 3.456 -34.813 1.00 84.88 280 ARG A C 1
ATOM 2018 O O . ARG A 1 280 ? 41.772 2.732 -35.762 1.00 84.88 280 ARG A O 1
ATOM 2025 N N . SER A 1 281 ? 43.103 4.275 -34.785 1.00 90.94 281 SER A N 1
ATOM 2026 C CA . SER A 1 281 ? 44.061 4.387 -35.883 1.00 90.94 281 SER A CA 1
ATOM 2027 C C . SER A 1 281 ? 45.104 3.276 -35.837 1.00 90.94 281 SER A C 1
ATOM 2029 O O . SER A 1 281 ? 45.718 3.016 -34.799 1.00 90.94 281 SER A O 1
ATOM 2031 N N . PHE A 1 282 ? 45.344 2.670 -36.990 1.00 90.75 282 PHE A N 1
ATOM 2032 C CA . PHE A 1 282 ? 46.359 1.661 -37.243 1.00 90.75 282 PHE A CA 1
ATOM 2033 C C . PHE A 1 282 ? 47.342 2.174 -38.298 1.00 90.75 282 PHE A C 1
ATOM 2035 O O . PHE A 1 282 ? 47.013 3.003 -39.149 1.00 90.75 282 PHE A O 1
ATOM 2042 N N . ARG A 1 283 ? 48.579 1.684 -38.227 1.00 93.94 283 ARG A N 1
ATOM 2043 C CA . ARG A 1 283 ? 49.599 1.875 -39.258 1.00 93.94 283 ARG A CA 1
ATOM 2044 C C . ARG A 1 283 ? 50.179 0.510 -39.579 1.00 93.94 283 ARG A C 1
ATOM 2046 O O . ARG A 1 283 ? 50.784 -0.114 -38.711 1.00 93.94 283 ARG A O 1
ATOM 2053 N N . GLU A 1 284 ? 50.005 0.082 -40.815 1.00 95.50 284 GLU A N 1
ATOM 2054 C CA . GLU A 1 284 ? 50.559 -1.157 -41.344 1.00 95.50 284 GLU A CA 1
ATOM 2055 C C . GLU A 1 284 ? 51.693 -0.823 -42.313 1.00 95.50 284 GLU A C 1
ATOM 2057 O O . GLU A 1 284 ? 51.646 0.182 -43.028 1.00 95.50 284 GLU A O 1
ATOM 2062 N N . VAL A 1 285 ? 52.745 -1.638 -42.282 1.00 96.25 285 VAL A N 1
ATOM 2063 C CA . VAL A 1 285 ? 53.912 -1.496 -43.153 1.00 96.25 285 VAL A CA 1
ATOM 2064 C C . VAL A 1 285 ? 54.007 -2.756 -43.993 1.00 96.25 285 VAL A C 1
ATOM 2066 O O . VAL A 1 285 ? 54.142 -3.849 -43.445 1.00 96.25 285 VAL A O 1
ATOM 2069 N N . PHE A 1 286 ? 53.936 -2.599 -45.309 1.00 95.56 286 PHE A N 1
ATOM 2070 C CA . PHE A 1 286 ? 54.044 -3.695 -46.262 1.00 95.56 286 PHE A CA 1
ATOM 2071 C C . PHE A 1 286 ? 55.362 -3.577 -47.008 1.00 95.56 286 PHE A C 1
ATOM 2073 O O . PHE A 1 286 ? 55.616 -2.557 -47.637 1.00 95.56 286 PHE A O 1
ATOM 2080 N N . THR A 1 287 ? 56.182 -4.621 -46.967 1.00 96.56 287 THR A N 1
ATOM 2081 C CA . THR A 1 287 ? 57.274 -4.797 -47.928 1.00 96.56 287 THR A CA 1
ATOM 2082 C C . THR A 1 287 ? 56.742 -5.673 -49.051 1.00 96.56 287 THR A C 1
ATOM 2084 O O . THR A 1 287 ? 56.440 -6.843 -48.819 1.00 96.56 287 THR A O 1
ATOM 2087 N N . LEU A 1 288 ? 56.578 -5.102 -50.243 1.00 95.38 288 LEU A N 1
ATOM 2088 C CA . LEU A 1 288 ? 55.893 -5.762 -51.348 1.00 95.38 288 LEU A CA 1
ATOM 2089 C C . LEU A 1 288 ? 56.687 -6.965 -51.847 1.00 95.38 288 LEU A C 1
ATOM 2091 O O . LEU A 1 288 ? 57.867 -6.871 -52.183 1.00 95.38 288 LEU A O 1
ATOM 2095 N N . THR A 1 289 ? 56.028 -8.112 -51.929 1.00 95.94 289 THR A N 1
ATOM 2096 C CA . THR A 1 289 ? 56.587 -9.319 -52.533 1.00 95.94 289 THR A CA 1
ATOM 2097 C C . THR A 1 289 ? 56.243 -9.383 -54.021 1.00 95.94 289 THR A C 1
ATOM 2099 O O . THR A 1 289 ? 55.344 -8.695 -54.503 1.00 95.94 289 THR A O 1
ATOM 2102 N N . GLY A 1 290 ? 56.910 -10.262 -54.777 1.00 93.06 290 GLY A N 1
ATOM 2103 C CA . GLY A 1 290 ? 56.549 -10.495 -56.183 1.00 93.06 290 GLY A CA 1
ATOM 2104 C C . GLY A 1 290 ? 55.092 -10.949 -56.371 1.00 93.06 290 GLY A C 1
ATOM 2105 O O . GLY A 1 290 ? 54.480 -10.649 -57.396 1.00 93.06 290 GLY A O 1
ATOM 2106 N N . THR A 1 291 ? 54.517 -11.616 -55.366 1.00 93.88 291 THR A N 1
ATOM 2107 C CA . THR A 1 291 ? 53.107 -12.022 -55.349 1.00 93.88 291 THR A CA 1
ATOM 2108 C C . THR A 1 291 ? 52.180 -10.817 -55.221 1.00 93.88 291 THR A C 1
ATOM 2110 O O . THR A 1 291 ? 51.194 -10.744 -55.947 1.00 93.88 291 THR A O 1
ATOM 2113 N N . ASP A 1 292 ? 52.509 -9.851 -54.362 1.00 93.81 292 ASP A N 1
ATOM 2114 C CA . ASP A 1 292 ? 51.686 -8.650 -54.156 1.00 93.81 292 ASP A CA 1
ATOM 2115 C C . ASP A 1 292 ? 51.655 -7.780 -55.415 1.00 93.81 292 ASP A C 1
ATOM 2117 O O . ASP A 1 292 ? 50.595 -7.306 -55.818 1.00 93.81 292 ASP A O 1
ATOM 2121 N N . ILE A 1 293 ? 52.799 -7.652 -56.097 1.00 94.38 293 ILE A N 1
ATOM 2122 C CA . ILE A 1 293 ? 52.887 -6.949 -57.384 1.00 94.38 293 ILE A CA 1
ATOM 2123 C C . ILE A 1 293 ? 52.078 -7.663 -58.468 1.00 94.38 293 ILE A C 1
ATOM 2125 O O . ILE A 1 293 ? 51.365 -7.017 -59.230 1.00 94.38 293 ILE A O 1
ATOM 2129 N N . THR A 1 294 ? 52.154 -8.997 -58.526 1.00 95.12 294 THR A N 1
ATOM 2130 C CA . THR A 1 294 ? 51.393 -9.791 -59.506 1.00 95.12 294 THR A CA 1
ATOM 2131 C C . THR A 1 294 ? 49.887 -9.689 -59.262 1.00 95.12 294 THR A C 1
ATOM 2133 O O . THR A 1 294 ? 49.111 -9.577 -60.207 1.00 95.12 294 THR A O 1
ATOM 2136 N N . ASN A 1 295 ? 49.476 -9.709 -57.995 1.00 93.12 295 ASN A N 1
ATOM 2137 C CA . ASN A 1 295 ? 48.082 -9.563 -57.594 1.00 93.12 295 ASN A CA 1
ATOM 2138 C C . ASN A 1 295 ? 47.574 -8.123 -57.761 1.00 93.12 295 ASN A C 1
ATOM 2140 O O . ASN A 1 295 ? 46.379 -7.917 -57.965 1.00 93.12 295 ASN A O 1
ATOM 2144 N N . GLY A 1 296 ? 48.470 -7.138 -57.673 1.00 93.44 296 GLY A N 1
ATOM 2145 C CA . GLY A 1 296 ? 48.150 -5.718 -57.764 1.00 93.44 296 GLY A CA 1
ATOM 2146 C C . GLY A 1 296 ? 47.454 -5.169 -56.520 1.00 93.44 296 GLY A C 1
ATOM 2147 O O . GLY A 1 296 ? 46.769 -4.156 -56.616 1.00 93.44 296 GLY A O 1
ATOM 2148 N N . TYR A 1 297 ? 47.569 -5.827 -55.365 1.00 95.38 297 TYR A N 1
ATOM 2149 C CA . TYR A 1 297 ? 46.925 -5.375 -54.134 1.00 95.38 297 TYR A CA 1
ATOM 2150 C C . TYR A 1 297 ? 47.637 -5.871 -52.876 1.00 95.38 297 TYR A C 1
ATOM 2152 O O . TYR A 1 297 ? 48.361 -6.865 -52.901 1.00 95.38 297 TYR A O 1
ATOM 2160 N N . VAL A 1 298 ? 47.328 -5.221 -51.754 1.00 95.50 298 VAL A N 1
ATOM 2161 C CA . VAL A 1 298 ? 47.594 -5.710 -50.394 1.00 95.50 298 VAL A CA 1
ATOM 2162 C C . VAL A 1 298 ? 46.299 -5.734 -49.584 1.00 95.50 298 VAL A C 1
ATOM 2164 O O . VAL A 1 298 ? 45.442 -4.860 -49.729 1.00 95.50 298 VAL A O 1
ATOM 2167 N N . ASP A 1 299 ? 46.153 -6.746 -48.732 1.00 95.44 299 ASP A N 1
ATOM 2168 C CA . ASP A 1 299 ? 45.038 -6.851 -47.789 1.00 95.44 299 ASP A CA 1
ATOM 2169 C C . ASP A 1 299 ? 45.483 -6.345 -46.415 1.00 95.44 299 ASP A C 1
ATOM 2171 O O . ASP A 1 299 ? 46.506 -6.780 -45.885 1.00 95.44 299 ASP A O 1
ATOM 2175 N N . LEU A 1 300 ? 44.702 -5.437 -45.833 1.00 93.69 300 LEU A N 1
ATOM 2176 C CA . LEU A 1 300 ? 44.926 -4.929 -44.483 1.00 93.69 300 LEU A CA 1
ATOM 2177 C C . LEU A 1 300 ? 44.596 -5.990 -43.441 1.00 93.69 300 LEU A C 1
ATOM 2179 O O . LEU A 1 300 ? 43.821 -6.915 -43.686 1.00 93.69 300 LEU A O 1
ATOM 2183 N N . ALA A 1 301 ? 45.136 -5.838 -42.235 1.00 91.62 301 ALA A N 1
ATOM 2184 C CA . ALA A 1 301 ? 44.846 -6.741 -41.132 1.00 91.62 301 ALA A CA 1
ATOM 2185 C C . ALA A 1 301 ? 43.395 -6.631 -40.627 1.00 91.62 301 ALA A C 1
ATOM 2187 O O . ALA A 1 301 ? 42.912 -7.593 -40.015 1.00 91.62 301 ALA A O 1
ATOM 2188 N N . LYS A 1 302 ? 42.711 -5.508 -40.899 1.00 88.69 302 LYS A N 1
ATOM 2189 C CA . LYS A 1 302 ? 41.361 -5.164 -40.415 1.00 88.69 302 LYS A CA 1
ATOM 2190 C C . LYS A 1 302 ? 40.504 -4.489 -41.496 1.00 88.69 302 LYS A C 1
ATOM 2192 O O . LYS A 1 302 ? 41.013 -4.081 -42.539 1.00 88.69 302 LYS A O 1
ATOM 2197 N N . VAL A 1 303 ? 39.200 -4.376 -41.241 1.00 89.62 303 VAL A N 1
ATOM 2198 C CA . VAL A 1 303 ? 38.282 -3.574 -42.062 1.00 89.62 303 VAL A CA 1
ATOM 2199 C C . VAL A 1 303 ? 38.473 -2.102 -41.707 1.00 89.62 303 VAL A C 1
ATOM 2201 O O . VAL A 1 303 ? 38.152 -1.657 -40.608 1.00 89.62 303 VAL A O 1
ATOM 2204 N N . ALA A 1 304 ? 39.027 -1.343 -42.642 1.00 89.44 304 ALA A N 1
ATOM 2205 C CA . ALA A 1 304 ? 39.144 0.100 -42.522 1.00 89.44 304 ALA A CA 1
ATOM 2206 C C . ALA A 1 304 ? 37.758 0.763 -42.541 1.00 89.44 304 ALA A C 1
ATOM 2208 O O . ALA A 1 304 ? 36.837 0.336 -43.238 1.00 89.44 304 ALA A O 1
ATOM 2209 N N . SER A 1 305 ? 37.640 1.865 -41.818 1.00 87.88 305 SER A N 1
ATOM 2210 C CA . SER A 1 305 ? 36.507 2.778 -41.873 1.00 87.88 305 SER A CA 1
ATOM 2211 C C . SER A 1 305 ? 36.520 3.492 -43.220 1.00 87.88 305 SER A C 1
ATOM 2213 O O . SER A 1 305 ? 37.593 3.742 -43.783 1.00 87.88 305 SER A O 1
ATOM 2215 N N . ARG A 1 306 ? 35.338 3.848 -43.728 1.00 85.56 306 ARG A N 1
ATOM 2216 C CA . ARG A 1 306 ? 35.219 4.621 -44.970 1.00 85.56 306 ARG A CA 1
ATOM 2217 C C . ARG A 1 306 ? 36.052 5.899 -44.896 1.00 85.56 306 ARG A C 1
ATOM 2219 O O . ARG A 1 306 ? 36.091 6.541 -43.848 1.00 85.56 306 ARG A O 1
ATOM 2226 N N . ASP A 1 307 ? 36.729 6.212 -45.997 1.00 86.50 307 ASP A N 1
ATOM 2227 C CA . ASP A 1 307 ? 37.525 7.428 -46.198 1.00 86.50 307 ASP A CA 1
ATOM 2228 C C . ASP A 1 307 ? 38.645 7.637 -45.155 1.00 86.50 307 ASP A C 1
ATOM 2230 O O . ASP A 1 307 ? 39.102 8.755 -44.925 1.00 86.50 307 ASP A O 1
ATOM 2234 N N . SER A 1 308 ? 39.095 6.560 -44.496 1.00 91.00 308 SER A N 1
ATOM 2235 C CA . SER A 1 308 ? 40.150 6.623 -43.472 1.00 91.00 308 SER A CA 1
ATOM 2236 C C . SER A 1 308 ? 41.533 6.195 -43.963 1.00 91.00 308 SER A C 1
ATOM 2238 O O . SER A 1 308 ? 42.513 6.354 -43.234 1.00 91.00 308 SER A O 1
ATOM 2240 N N . ILE A 1 309 ? 41.630 5.629 -45.171 1.00 94.00 309 ILE A N 1
ATOM 2241 C CA . ILE A 1 309 ? 42.877 5.050 -45.670 1.00 94.00 309 ILE A CA 1
ATOM 2242 C C . ILE A 1 309 ? 43.801 6.140 -46.208 1.00 94.00 309 ILE A C 1
ATOM 2244 O O . ILE A 1 309 ? 43.432 6.952 -47.049 1.00 94.00 309 ILE A O 1
ATOM 2248 N N . VAL A 1 310 ? 45.052 6.102 -45.763 1.00 95.19 310 VAL A N 1
ATOM 2249 C CA . VAL A 1 310 ? 46.145 6.911 -46.299 1.00 95.19 310 VAL A CA 1
ATOM 2250 C C . VAL A 1 310 ? 47.275 5.975 -46.697 1.00 95.19 310 VAL A C 1
ATOM 2252 O O . VAL A 1 310 ? 47.911 5.371 -45.832 1.00 95.19 310 VAL A O 1
ATOM 2255 N N . LEU A 1 311 ? 47.539 5.876 -48.000 1.00 95.69 311 LEU A N 1
ATOM 2256 C CA . LEU A 1 311 ? 48.643 5.094 -48.552 1.00 95.69 311 LEU A CA 1
ATOM 2257 C C . LEU A 1 311 ? 49.821 6.006 -48.911 1.00 95.69 311 LEU A C 1
ATOM 2259 O O . LEU A 1 311 ? 49.653 7.052 -49.543 1.00 95.69 311 LEU A O 1
ATOM 2263 N N . GLN A 1 312 ? 51.023 5.599 -48.510 1.00 95.88 312 GLN A N 1
ATOM 2264 C CA . GLN A 1 312 ? 52.262 6.310 -48.800 1.00 95.88 312 GLN A CA 1
ATOM 2265 C C . GLN A 1 312 ? 53.401 5.317 -49.086 1.00 95.88 312 GLN A C 1
ATOM 2267 O O . GLN A 1 312 ? 53.813 4.601 -48.171 1.00 95.88 312 GLN A O 1
ATOM 2272 N N . PRO A 1 313 ? 53.939 5.279 -50.318 1.0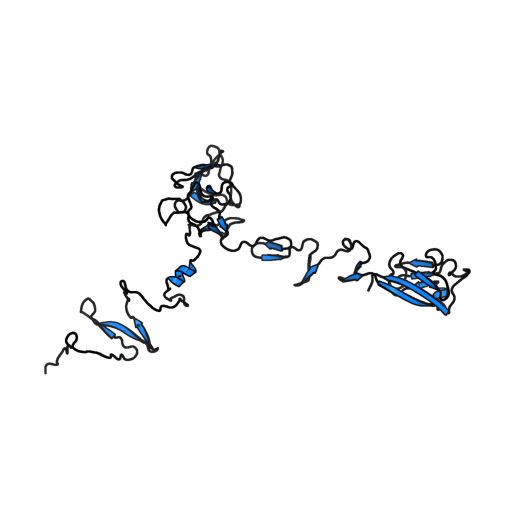0 93.81 313 PRO A N 1
ATOM 2273 C CA . PRO A 1 313 ? 55.193 4.598 -50.610 1.00 93.81 313 PRO A CA 1
ATOM 2274 C C . PRO A 1 313 ? 56.358 5.261 -49.870 1.00 93.81 313 PRO A C 1
ATOM 2276 O O . PRO A 1 313 ? 56.366 6.480 -49.674 1.00 93.81 313 PRO A O 1
ATOM 2279 N N . ASP A 1 314 ? 57.341 4.473 -49.450 1.00 93.38 314 ASP A N 1
ATOM 2280 C CA . ASP A 1 314 ? 58.511 4.980 -48.738 1.00 93.38 314 ASP A CA 1
ATOM 2281 C C . ASP A 1 314 ? 59.297 5.985 -49.594 1.00 93.38 314 ASP A C 1
ATOM 2283 O O . ASP A 1 314 ? 59.534 5.775 -50.782 1.00 93.38 314 ASP A O 1
ATOM 2287 N N . GLY A 1 315 ? 59.639 7.131 -49.002 1.00 87.75 315 GLY A N 1
ATOM 2288 C CA . GLY A 1 315 ? 60.251 8.261 -49.714 1.00 87.75 315 GLY A CA 1
ATOM 2289 C C . GLY A 1 315 ? 59.331 9.021 -50.689 1.00 87.75 315 GLY A C 1
ATOM 2290 O O . GLY A 1 315 ? 59.766 10.027 -51.251 1.00 87.75 315 GLY A O 1
ATOM 2291 N N . GLY A 1 316 ? 58.076 8.595 -50.872 1.00 88.19 316 GLY A N 1
ATOM 2292 C CA . GLY A 1 316 ? 57.092 9.219 -51.763 1.00 88.19 316 GLY A CA 1
ATOM 2293 C C . GLY A 1 316 ? 56.033 10.071 -51.042 1.00 88.19 316 GLY A C 1
ATOM 2294 O O . GLY A 1 316 ? 55.905 10.025 -49.812 1.00 88.19 316 GLY A O 1
ATOM 2295 N N . PRO A 1 317 ? 55.245 10.876 -51.783 1.00 92.25 317 PRO A N 1
ATOM 2296 C CA . PRO A 1 317 ? 54.106 11.596 -51.220 1.00 92.25 317 PRO A CA 1
ATOM 2297 C C . PRO A 1 317 ? 52.945 10.645 -50.889 1.00 92.25 317 PRO A C 1
ATOM 2299 O O . PRO A 1 317 ? 52.900 9.498 -51.341 1.00 92.25 317 PRO A O 1
ATOM 2302 N N . LYS A 1 318 ? 51.976 11.142 -50.112 1.00 94.50 318 LYS A N 1
ATOM 2303 C CA . LYS A 1 318 ? 50.686 10.463 -49.931 1.00 94.50 318 LYS A CA 1
ATOM 2304 C C . LYS A 1 318 ? 49.970 10.364 -51.275 1.00 94.50 318 LYS A C 1
ATOM 2306 O O . LYS A 1 318 ? 49.979 11.321 -52.045 1.00 94.50 318 LYS A O 1
ATOM 2311 N N . GLN A 1 319 ? 49.372 9.212 -51.515 1.00 94.94 319 GLN A N 1
ATOM 2312 C CA . GLN A 1 319 ? 48.727 8.865 -52.774 1.00 94.94 319 GLN A CA 1
ATOM 2313 C C . GLN A 1 319 ? 47.225 9.135 -52.674 1.00 94.94 319 GLN A C 1
ATOM 2315 O O . GLN A 1 319 ? 46.676 9.159 -51.567 1.00 94.94 319 GLN A O 1
ATOM 2320 N N . ASN A 1 320 ? 46.561 9.353 -53.806 1.00 92.44 320 ASN A N 1
ATOM 2321 C CA . ASN A 1 320 ? 45.136 9.666 -53.833 1.00 92.44 320 ASN A CA 1
ATOM 2322 C C . ASN A 1 320 ? 44.298 8.412 -54.084 1.00 92.44 320 ASN A C 1
ATOM 2324 O O . ASN A 1 320 ? 44.497 7.692 -55.067 1.00 92.44 320 ASN A O 1
ATOM 2328 N N . GLU A 1 321 ? 43.304 8.189 -53.225 1.00 91.62 321 GLU A N 1
ATOM 2329 C CA . GLU A 1 321 ? 42.282 7.173 -53.464 1.00 91.62 321 GLU A CA 1
ATOM 2330 C C . GLU A 1 321 ? 41.494 7.516 -54.744 1.00 91.62 321 GLU A C 1
ATOM 2332 O O . GLU A 1 321 ? 41.274 8.684 -55.063 1.00 91.62 321 GLU A O 1
ATOM 2337 N N . ALA A 1 322 ? 41.101 6.489 -55.495 1.00 89.94 322 ALA A N 1
ATOM 2338 C CA . ALA A 1 322 ? 40.490 6.516 -56.828 1.00 89.94 322 ALA A CA 1
ATOM 2339 C C . ALA A 1 322 ? 41.405 6.896 -58.009 1.00 89.94 322 ALA A C 1
ATOM 2341 O O . ALA A 1 322 ? 41.049 6.576 -59.144 1.00 89.94 322 ALA A O 1
ATOM 2342 N N . LEU A 1 323 ? 42.568 7.517 -57.777 1.00 91.38 323 LEU A N 1
ATOM 2343 C CA . LEU A 1 323 ? 43.549 7.808 -58.835 1.00 91.38 323 LEU A CA 1
ATOM 2344 C C . LEU A 1 323 ? 44.717 6.819 -58.804 1.00 91.38 323 LEU A C 1
ATOM 2346 O O . LEU A 1 323 ? 44.958 6.122 -59.786 1.00 91.38 323 LEU A O 1
ATOM 2350 N N . ASP A 1 324 ? 45.384 6.720 -57.657 1.00 92.06 324 ASP A N 1
ATOM 2351 C CA . ASP A 1 324 ? 46.630 5.962 -57.485 1.00 92.06 324 ASP A CA 1
ATOM 2352 C C . ASP A 1 324 ? 46.383 4.598 -56.818 1.00 92.06 324 ASP A C 1
ATOM 2354 O O . ASP A 1 324 ? 47.180 3.664 -56.905 1.00 92.06 324 ASP A O 1
ATOM 2358 N N . PHE A 1 325 ? 45.249 4.447 -56.138 1.00 94.75 325 PHE A N 1
ATOM 2359 C CA . PHE A 1 325 ? 44.792 3.175 -55.588 1.00 94.75 325 PHE A CA 1
ATOM 2360 C C . PHE A 1 325 ? 43.273 3.169 -55.423 1.00 94.75 325 PHE A C 1
ATOM 2362 O O . PHE A 1 325 ? 42.636 4.215 -55.332 1.00 94.75 325 PHE A O 1
ATOM 2369 N N . THR A 1 326 ? 42.678 1.984 -55.334 1.00 94.38 326 THR A N 1
ATOM 2370 C CA . THR A 1 326 ? 41.257 1.813 -55.002 1.00 94.38 326 THR A CA 1
ATOM 2371 C C . THR A 1 326 ? 41.099 0.933 -53.776 1.00 94.38 326 THR A C 1
ATOM 2373 O O . THR A 1 326 ? 41.837 -0.043 -53.614 1.00 94.38 326 THR A O 1
ATOM 2376 N N . VAL A 1 327 ? 40.107 1.234 -52.942 1.00 94.00 327 VAL A N 1
ATOM 2377 C CA . VAL A 1 327 ? 39.830 0.479 -51.719 1.00 94.00 327 VAL A CA 1
ATOM 2378 C C . VAL A 1 327 ? 38.565 -0.348 -51.886 1.00 94.00 327 VAL A C 1
ATOM 2380 O O . VAL A 1 327 ? 37.512 0.161 -52.263 1.00 94.00 327 VAL A O 1
ATOM 2383 N N . SER A 1 328 ? 38.648 -1.630 -51.537 1.00 93.31 328 SER A N 1
ATOM 2384 C CA . SER A 1 328 ? 37.472 -2.467 -51.317 1.00 93.31 328 SER A CA 1
ATOM 2385 C C . SER A 1 328 ? 37.387 -2.843 -49.845 1.00 93.31 328 SER A C 1
ATOM 2387 O O . SER A 1 328 ? 38.082 -3.752 -49.391 1.00 93.31 328 SER A O 1
ATOM 2389 N N . TYR A 1 329 ? 36.513 -2.158 -49.107 1.00 89.50 329 TYR A N 1
ATOM 2390 C CA . TYR A 1 329 ? 36.391 -2.272 -47.649 1.00 89.50 329 TYR A CA 1
ATOM 2391 C C . TYR A 1 329 ? 36.043 -3.685 -47.149 1.00 89.50 329 TYR A C 1
ATOM 2393 O O . TYR A 1 329 ? 36.412 -4.043 -46.041 1.00 89.50 329 TYR A O 1
ATOM 2401 N N . LEU A 1 330 ? 35.385 -4.505 -47.975 1.00 85.19 330 LEU A N 1
ATOM 2402 C CA . LEU A 1 330 ? 35.032 -5.899 -47.658 1.00 85.19 330 LEU A CA 1
ATOM 2403 C C . LEU A 1 330 ? 35.527 -6.892 -48.727 1.00 85.19 330 LEU A C 1
ATOM 2405 O O . LEU A 1 330 ? 34.996 -7.993 -48.850 1.00 85.19 330 LEU A O 1
ATOM 2409 N N . GLY A 1 331 ? 36.492 -6.488 -49.562 1.00 79.62 331 GLY A N 1
ATOM 2410 C CA . GLY A 1 331 ? 36.934 -7.285 -50.721 1.00 79.62 331 GLY A CA 1
ATOM 2411 C C . GLY A 1 331 ? 38.205 -8.106 -50.514 1.00 79.62 331 GLY A C 1
ATOM 2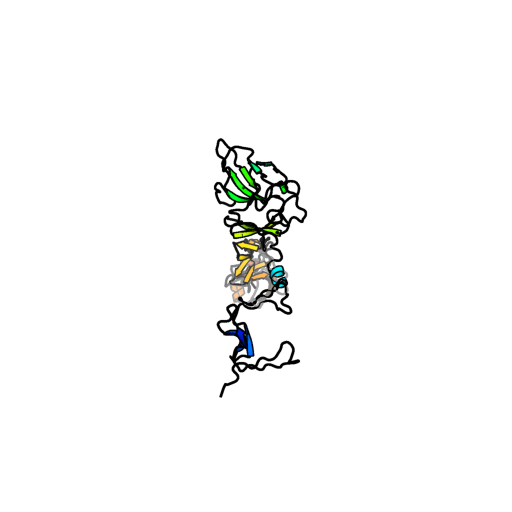412 O O . GLY A 1 331 ? 38.600 -8.832 -51.424 1.00 79.62 331 GLY A O 1
ATOM 2413 N N . GLY A 1 332 ? 38.869 -7.963 -49.368 1.00 84.44 332 GLY A N 1
ATOM 2414 C CA . GLY A 1 332 ? 40.102 -8.665 -49.028 1.00 84.44 332 GLY A CA 1
ATOM 2415 C C . GLY A 1 332 ? 39.877 -10.049 -48.424 1.00 84.44 332 GLY A C 1
ATOM 2416 O O . GLY A 1 332 ? 38.749 -10.473 -48.151 1.00 84.44 332 GLY A O 1
ATOM 2417 N N . ALA A 1 333 ? 40.971 -10.773 -48.185 1.00 87.38 333 ALA A N 1
ATOM 2418 C CA . ALA A 1 333 ? 40.938 -12.084 -47.549 1.00 87.38 333 ALA A CA 1
ATOM 2419 C C . ALA A 1 333 ? 40.217 -12.030 -46.188 1.00 87.38 333 ALA A C 1
ATOM 2421 O O . ALA A 1 333 ? 40.558 -11.232 -45.316 1.00 87.38 333 ALA A O 1
ATOM 2422 N N . GLY A 1 334 ? 39.208 -12.887 -46.004 1.00 84.38 334 GLY A N 1
ATOM 2423 C CA . GLY A 1 334 ? 38.398 -12.916 -44.781 1.00 84.38 334 GLY A CA 1
ATOM 2424 C C . GLY A 1 334 ? 37.483 -11.700 -44.591 1.00 84.38 334 GLY A C 1
ATOM 2425 O O . GLY A 1 334 ? 37.079 -11.441 -43.464 1.00 84.38 334 GLY A O 1
ATOM 2426 N N . GLY A 1 335 ? 37.178 -10.950 -45.659 1.00 85.62 335 GLY A N 1
ATOM 2427 C CA . GLY A 1 335 ? 36.311 -9.768 -45.605 1.00 85.62 335 GLY A CA 1
ATOM 2428 C C . GLY A 1 335 ? 37.013 -8.495 -45.130 1.00 85.62 335 GLY A C 1
ATOM 2429 O O . GLY A 1 335 ? 36.336 -7.529 -44.804 1.00 85.62 335 GLY A O 1
ATOM 2430 N N . LYS A 1 336 ? 38.351 -8.488 -45.079 1.00 90.81 336 LYS A N 1
ATOM 2431 C CA . LYS A 1 336 ? 39.166 -7.327 -44.689 1.00 90.81 336 LYS A CA 1
ATOM 2432 C C . LYS A 1 336 ? 39.230 -6.275 -45.799 1.00 90.81 336 LYS A C 1
ATOM 2434 O O . LYS A 1 336 ? 38.882 -6.552 -46.949 1.00 90.81 336 LYS A O 1
ATOM 2439 N N . SER A 1 337 ? 39.732 -5.083 -45.477 1.00 93.88 337 SER A N 1
ATOM 2440 C CA . SER A 1 337 ? 39.947 -4.048 -46.488 1.00 93.88 337 SER A CA 1
ATOM 2441 C C . SER A 1 337 ? 41.094 -4.416 -47.423 1.00 93.88 337 SER A C 1
ATOM 2443 O O . SER A 1 337 ? 42.202 -4.704 -46.976 1.00 93.88 337 SER A O 1
ATOM 2445 N N . ARG A 1 338 ? 40.837 -4.350 -48.729 1.00 95.44 338 ARG A N 1
ATOM 2446 C CA . ARG A 1 338 ? 41.837 -4.519 -49.786 1.00 95.44 338 ARG A CA 1
ATOM 2447 C C . ARG A 1 338 ? 42.210 -3.174 -50.383 1.00 95.44 338 ARG A C 1
ATOM 2449 O O . ARG A 1 338 ? 41.320 -2.430 -50.794 1.00 95.44 338 ARG A O 1
ATOM 2456 N N . VAL A 1 339 ? 43.505 -2.909 -50.505 1.00 96.06 339 VAL A N 1
ATOM 2457 C CA . VAL A 1 339 ? 44.044 -1.753 -51.223 1.00 96.06 339 VAL A CA 1
ATOM 2458 C C . VAL A 1 339 ? 44.641 -2.240 -52.535 1.00 96.06 339 VAL A C 1
ATOM 2460 O O . VAL A 1 339 ? 45.633 -2.962 -52.538 1.00 96.06 339 VAL A O 1
ATOM 2463 N N . THR A 1 340 ? 44.007 -1.877 -53.646 1.00 95.94 340 THR A N 1
ATOM 2464 C CA . THR A 1 340 ? 44.419 -2.274 -55.000 1.00 95.94 340 THR A CA 1
ATOM 2465 C C . THR A 1 340 ? 45.184 -1.134 -55.649 1.00 95.94 340 THR A C 1
ATOM 2467 O O . THR A 1 340 ? 44.701 -0.003 -55.662 1.00 95.94 340 THR A O 1
ATOM 2470 N N . PHE A 1 341 ? 46.362 -1.425 -56.182 1.00 95.38 341 PHE A N 1
ATOM 2471 C CA . PHE A 1 341 ? 47.216 -0.458 -56.858 1.00 95.38 341 PHE A CA 1
ATOM 2472 C C . PHE A 1 341 ? 46.609 -0.098 -58.213 1.00 95.38 341 PHE A C 1
ATOM 2474 O O . PHE A 1 341 ? 46.245 -0.977 -58.996 1.00 95.38 341 PHE A O 1
ATOM 2481 N N . ALA A 1 342 ? 46.484 1.196 -58.487 1.00 94.12 342 ALA A N 1
ATOM 2482 C CA . ALA A 1 342 ? 45.861 1.713 -59.696 1.00 94.12 342 ALA A CA 1
ATOM 2483 C C . ALA A 1 342 ? 46.663 2.902 -60.239 1.00 94.12 342 ALA A C 1
ATOM 2485 O O . ALA A 1 342 ? 47.649 3.321 -59.636 1.00 94.12 342 ALA A O 1
ATOM 2486 N N . GLY A 1 343 ? 46.268 3.407 -61.409 1.00 92.12 343 GLY A N 1
ATOM 2487 C CA . GLY A 1 343 ? 46.872 4.593 -62.019 1.00 92.12 343 GLY A CA 1
ATOM 2488 C C . GLY A 1 343 ? 48.397 4.544 -62.026 1.00 92.12 343 GLY A C 1
ATOM 2489 O O . GLY A 1 343 ? 48.988 3.608 -62.569 1.00 92.12 343 GLY A O 1
ATOM 2490 N N . ASP A 1 344 ? 49.016 5.534 -61.386 1.00 88.94 344 ASP A N 1
ATOM 2491 C CA . ASP A 1 344 ? 50.463 5.709 -61.415 1.00 88.94 344 ASP A CA 1
ATOM 2492 C C . ASP A 1 344 ? 51.236 4.635 -60.641 1.00 88.94 344 ASP A C 1
ATOM 2494 O O . ASP A 1 344 ? 52.388 4.371 -60.988 1.00 88.94 344 ASP A O 1
ATOM 2498 N N . LEU A 1 345 ? 50.606 3.988 -59.653 1.00 90.81 345 LEU A N 1
ATOM 2499 C CA . LEU A 1 345 ? 51.188 2.902 -58.852 1.00 90.81 345 LEU A CA 1
ATOM 2500 C C . LEU A 1 345 ? 50.902 1.511 -59.430 1.00 90.81 345 LEU A C 1
ATOM 2502 O O . LEU A 1 345 ? 51.543 0.531 -59.043 1.00 90.81 345 LEU A O 1
ATOM 2506 N N . GLY A 1 346 ? 49.922 1.414 -60.331 1.00 89.31 346 GLY A N 1
ATOM 2507 C CA . GLY A 1 346 ? 49.525 0.177 -60.993 1.00 89.31 346 GLY A CA 1
ATOM 2508 C C . GLY A 1 346 ? 50.556 -0.313 -62.012 1.00 89.31 346 GLY A C 1
ATOM 2509 O O . GLY A 1 346 ? 51.478 0.399 -62.410 1.00 89.31 346 GLY A O 1
ATOM 2510 N N . SER A 1 347 ? 50.393 -1.555 -62.476 1.00 87.56 347 SER A N 1
ATOM 2511 C CA . SER A 1 347 ? 51.291 -2.139 -63.479 1.00 87.56 347 SER A CA 1
ATOM 2512 C C . SER A 1 347 ? 51.314 -1.296 -64.763 1.00 87.56 347 SER A C 1
ATOM 2514 O O . SER A 1 347 ? 50.279 -1.087 -65.395 1.00 87.56 347 SER A O 1
ATOM 2516 N N . GLY A 1 348 ? 52.499 -0.809 -65.145 1.00 82.56 348 GLY A N 1
ATOM 2517 C CA . GLY A 1 348 ? 52.686 0.064 -66.309 1.00 82.56 348 GLY A CA 1
ATOM 2518 C C . GLY A 1 348 ? 52.471 1.561 -66.048 1.00 82.56 348 GLY A C 1
ATOM 2519 O O . GLY A 1 348 ? 52.601 2.347 -66.986 1.00 82.56 348 GLY A O 1
ATOM 2520 N N . GLY A 1 349 ? 52.174 1.962 -64.807 1.00 87.00 349 GLY A N 1
ATOM 2521 C CA . GLY A 1 349 ? 52.128 3.363 -64.388 1.00 87.00 349 GLY A CA 1
ATOM 2522 C C . GLY A 1 349 ? 53.520 4.018 -64.309 1.00 87.00 349 GLY A C 1
ATOM 2523 O O . GLY A 1 349 ? 54.532 3.315 -64.219 1.00 87.00 349 GLY A O 1
ATOM 2524 N N . PRO A 1 350 ? 53.615 5.363 -64.329 1.00 85.56 350 PRO A N 1
ATOM 2525 C CA . PRO A 1 350 ? 54.890 6.086 -64.268 1.00 85.56 350 PRO A CA 1
ATOM 2526 C C . PRO A 1 350 ? 55.693 5.844 -62.983 1.00 85.56 350 PRO A C 1
ATOM 2528 O O . PRO A 1 350 ? 56.910 6.012 -62.993 1.00 85.56 350 PRO A O 1
ATOM 2531 N N . SER A 1 351 ? 55.019 5.448 -61.899 1.00 89.38 351 SER A N 1
ATOM 2532 C CA . SER A 1 351 ? 55.610 5.103 -60.601 1.00 89.38 351 SER A CA 1
ATOM 2533 C C . SER A 1 351 ? 55.164 3.705 -60.156 1.00 89.38 351 SER A C 1
ATOM 2535 O O . SER A 1 351 ? 54.852 3.494 -58.984 1.00 89.38 351 SER A O 1
ATOM 2537 N N . ALA A 1 352 ? 55.079 2.766 -61.108 1.00 91.94 352 ALA A N 1
ATOM 2538 C CA . ALA A 1 352 ? 54.597 1.414 -60.853 1.00 91.94 352 ALA A CA 1
ATOM 2539 C C . ALA A 1 352 ? 55.389 0.745 -59.723 1.00 91.94 352 ALA A C 1
ATOM 2541 O O . ALA A 1 352 ? 56.621 0.696 -59.762 1.00 91.94 352 ALA A O 1
ATOM 2542 N N . LEU A 1 353 ? 54.663 0.203 -58.748 1.00 93.25 353 LEU A N 1
ATOM 2543 C CA . LEU A 1 353 ? 55.256 -0.467 -57.596 1.00 93.25 353 LEU A CA 1
ATOM 2544 C C . LEU A 1 353 ? 55.970 -1.757 -58.015 1.00 93.25 353 LEU A C 1
ATOM 2546 O O . LEU A 1 353 ? 55.487 -2.509 -58.869 1.00 93.25 353 LEU A O 1
ATOM 2550 N N . VAL A 1 354 ? 57.105 -2.039 -57.378 1.00 94.12 354 VAL A N 1
ATOM 2551 C CA . VAL A 1 354 ? 57.912 -3.241 -57.618 1.00 94.12 354 VAL A CA 1
ATOM 2552 C C . VAL A 1 354 ? 58.176 -4.020 -56.331 1.00 94.12 354 VAL A C 1
ATOM 2554 O O . VAL A 1 354 ? 57.985 -3.545 -55.213 1.00 94.12 354 VAL A O 1
ATOM 2557 N N . ALA A 1 355 ? 58.605 -5.275 -56.482 1.00 95.12 355 ALA A N 1
ATOM 2558 C CA . ALA A 1 355 ? 58.923 -6.117 -55.337 1.00 95.12 355 ALA A CA 1
ATOM 2559 C C . ALA A 1 355 ? 60.119 -5.530 -54.568 1.00 95.12 355 ALA A C 1
ATOM 2561 O O . ALA A 1 355 ? 61.155 -5.232 -55.160 1.00 95.12 355 ALA A O 1
ATOM 2562 N N . GLY A 1 356 ? 59.976 -5.410 -53.250 1.00 92.62 356 GLY A N 1
ATOM 2563 C CA . GLY A 1 356 ? 60.930 -4.759 -52.354 1.00 92.62 356 GLY A CA 1
ATOM 2564 C C . GLY A 1 356 ? 60.519 -3.351 -51.923 1.00 92.62 356 GLY A C 1
ATOM 2565 O O . GLY A 1 356 ? 61.023 -2.890 -50.899 1.00 92.62 356 GLY A O 1
ATOM 2566 N N . ASP A 1 357 ? 59.584 -2.702 -52.628 1.00 95.69 357 ASP A N 1
ATOM 2567 C CA . ASP A 1 357 ? 59.060 -1.398 -52.216 1.00 95.69 357 ASP A CA 1
ATOM 2568 C C . ASP A 1 357 ? 58.332 -1.501 -50.873 1.00 95.69 357 ASP A C 1
ATOM 2570 O O . ASP A 1 357 ? 57.705 -2.516 -50.549 1.00 95.69 357 ASP A O 1
ATOM 2574 N N . ILE A 1 358 ? 58.412 -0.432 -50.083 1.00 95.81 358 ILE A N 1
ATOM 2575 C CA . ILE A 1 358 ? 57.768 -0.349 -48.774 1.00 95.81 358 ILE A CA 1
ATOM 2576 C C . ILE A 1 358 ? 56.576 0.600 -48.864 1.00 95.81 358 ILE A C 1
ATOM 2578 O O . ILE A 1 358 ? 56.713 1.737 -49.307 1.00 95.81 358 ILE A O 1
ATOM 2582 N N . LEU A 1 359 ? 55.410 0.148 -48.404 1.00 95.75 359 LEU A N 1
ATOM 2583 C CA . LEU A 1 359 ? 54.200 0.954 -48.290 1.00 95.75 359 LEU A CA 1
ATOM 2584 C C . LEU A 1 359 ? 53.815 1.136 -46.826 1.00 95.75 359 LEU A C 1
ATOM 2586 O O . LEU A 1 359 ? 53.664 0.164 -46.084 1.00 95.75 359 LEU A O 1
ATOM 2590 N N . TYR A 1 360 ? 53.569 2.381 -46.435 1.00 96.12 360 TYR A N 1
ATOM 2591 C CA . TYR A 1 360 ? 52.897 2.722 -45.191 1.00 96.12 360 TYR A CA 1
ATOM 2592 C C . TYR A 1 360 ? 51.414 2.925 -45.477 1.00 96.12 360 TYR A C 1
ATOM 2594 O O . TYR A 1 360 ? 51.045 3.824 -46.234 1.00 96.12 360 TYR A O 1
ATOM 2602 N N . VAL A 1 361 ? 50.562 2.121 -44.843 1.00 96.38 361 VAL A N 1
ATOM 2603 C CA . VAL A 1 361 ? 49.111 2.291 -44.916 1.00 96.38 361 VAL A CA 1
ATOM 2604 C C . VAL A 1 361 ? 48.584 2.637 -43.534 1.00 96.38 361 VAL A C 1
ATOM 2606 O O . VAL A 1 361 ? 48.655 1.832 -42.604 1.00 96.38 361 VAL A O 1
ATOM 2609 N N . GLN A 1 362 ? 48.085 3.860 -43.381 1.00 95.69 362 GLN A N 1
ATOM 2610 C CA . GLN A 1 362 ? 47.343 4.263 -42.191 1.00 95.69 362 GLN A CA 1
ATOM 2611 C C . GLN A 1 362 ? 45.853 4.086 -42.451 1.00 95.69 362 GLN A C 1
ATOM 2613 O O . GLN A 1 362 ? 45.390 4.390 -43.546 1.00 95.69 362 GLN A O 1
ATOM 2618 N N . HIS A 1 363 ? 45.109 3.609 -41.462 1.00 93.38 363 HIS A N 1
ATOM 2619 C CA . HIS A 1 363 ? 43.652 3.509 -41.540 1.00 93.38 363 HIS A CA 1
ATOM 2620 C C . HIS A 1 363 ? 43.040 3.523 -40.146 1.00 93.38 363 HIS A C 1
ATOM 2622 O O . HIS A 1 363 ? 43.719 3.215 -39.166 1.00 93.38 363 HIS A O 1
ATOM 2628 N N . ASP A 1 364 ? 41.761 3.863 -40.059 1.00 91.56 364 ASP A N 1
ATOM 2629 C CA . ASP A 1 364 ? 41.007 3.747 -38.816 1.00 91.56 364 ASP A CA 1
ATOM 2630 C C . ASP A 1 364 ? 40.099 2.519 -38.881 1.00 91.56 364 ASP A C 1
ATOM 2632 O O . ASP A 1 364 ? 39.417 2.329 -39.877 1.00 91.56 364 ASP A O 1
ATOM 2636 N N . SER A 1 365 ? 40.004 1.713 -37.826 1.00 87.19 365 SER A N 1
ATOM 2637 C CA . SER A 1 365 ? 39.108 0.543 -37.781 1.00 87.19 365 SER A CA 1
ATOM 2638 C C . SER A 1 365 ? 38.232 0.562 -36.530 1.00 87.19 365 SER A C 1
ATOM 2640 O O . SER A 1 365 ? 38.683 0.981 -35.459 1.00 87.19 365 SER A O 1
ATOM 2642 N N . LEU A 1 366 ? 36.990 0.090 -36.681 1.00 77.69 366 LEU A N 1
ATOM 2643 C CA . LEU A 1 366 ? 36.031 -0.143 -35.592 1.00 77.69 366 LEU A CA 1
ATOM 2644 C C . LEU A 1 366 ? 36.120 -1.569 -35.024 1.00 77.69 366 LEU A C 1
ATOM 2646 O O . LEU A 1 366 ? 35.703 -1.792 -33.892 1.00 77.69 366 LEU A O 1
ATOM 2650 N N . ASP A 1 367 ? 36.710 -2.513 -35.762 1.00 71.00 367 ASP A N 1
ATOM 2651 C CA . ASP A 1 367 ? 36.868 -3.896 -35.310 1.00 71.00 367 ASP A CA 1
ATOM 2652 C C . ASP A 1 367 ? 38.116 -4.025 -34.414 1.00 71.00 367 ASP A C 1
ATOM 2654 O O . ASP A 1 367 ? 39.258 -3.830 -34.868 1.00 71.00 367 ASP A O 1
ATOM 2658 N N . TYR A 1 368 ? 37.903 -4.296 -33.118 1.00 64.38 368 TYR A N 1
ATOM 2659 C CA . TYR A 1 368 ? 38.977 -4.489 -32.133 1.00 64.38 368 TYR A CA 1
ATOM 2660 C C . TYR A 1 368 ? 39.507 -5.919 -32.130 1.00 64.38 368 TYR A C 1
ATOM 2662 O O . TYR A 1 368 ? 38.719 -6.846 -31.836 1.00 64.38 368 TYR A O 1
#

Sequence (368 aa):
MTQIKNKFIGNNEVDDLKLRLRNNLALRARNVGDSADIDILKISNSDILTVLREMSMGTNKITDLVDPTAPQDAATRAYVDAAVAGLSDPKDAVRVATVAALLASTYANGAAGVGATLTADANGAFPSVDGIALSLNDRILVKDQVAGLENGIYELSQLGDAGNPWILTRTEDADNNGAASGAVTQGMFVPVSEGTINGTLGFMLTTGDPIVLGTTSLSFAQFGESVIAGQGITKTGQTISVDEGAGLGFSGNLLVVNVDDADLIDGTTKIVSDKVSGRRSFREVFTLTGTDITNGYVDLAKVASRDSIVLQPDGGPKQNEALDFTVSYLGGAGGKSRVTFAGDLGSGGPSALVAGDILYVQHDSLDY

Secondary structure (DSSP, 8-state):
-------PPPTT--SS----PPTTPEEEEE-TTSSSEEEEEEE-TTS-EEE-S----TT----SPPPP-STTSPPPHHHHHHHTTT-SEE-PPBSEE-SSPPSSEEEE-TBTTBT-EEEESS--PPPPBTTB---TT-EEEE---SSGGG-EEEEEEE---SSS--EEEE-GGGB--SSTTTB--TTEEEEB---SSSTT-EEEE-PPSPP-TTTSPP-EEEES------TTEEEETTEEEE--TTTEEEETTEEEE---GGG-TTSSEEEETTEEEEPEEEEEEEE--HHHHHHTEEE-SS-BPTT--EEEETTSPPPPBTTTEEEETT-SGGGPPEEEE-GGGSTTSTT---TT-EEEEEEEES--

Solvent-accessible surface area (backbone atoms only — not comparable to full-atom values): 21309 Å² total; per-residue (Å²): 134,86,73,83,87,74,89,78,78,62,89,89,72,67,80,88,78,83,85,83,76,58,78,66,41,58,48,67,43,72,39,97,78,74,78,50,78,39,62,46,41,28,36,41,94,79,76,43,79,41,72,69,54,91,83,84,64,83,93,59,84,84,76,92,71,59,77,55,86,56,98,84,49,68,72,38,68,67,56,53,56,58,75,44,62,75,58,75,39,75,49,78,67,20,47,28,38,48,87,52,53,73,76,71,53,49,78,42,41,57,65,59,21,36,71,14,31,43,32,40,76,54,58,29,55,62,70,60,46,40,87,39,78,78,56,72,65,41,33,34,35,40,60,40,42,89,57,29,37,71,25,45,43,25,23,27,76,33,49,34,32,88,88,36,39,20,29,33,31,38,33,75,65,48,16,44,70,87,37,99,79,10,50,62,50,53,28,29,29,34,41,19,66,35,43,78,82,46,32,73,38,35,34,24,30,68,38,69,74,87,64,47,57,66,70,43,58,41,44,65,40,67,52,68,88,81,86,76,64,55,91,63,36,39,64,58,91,90,47,78,44,71,45,36,81,85,50,35,44,67,62,85,93,42,84,41,74,52,81,56,68,85,73,45,83,76,74,48,48,44,73,55,94,94,34,84,27,56,58,41,82,46,78,48,78,44,70,35,41,66,64,33,52,73,69,35,40,51,63,48,99,49,40,48,41,86,98,39,72,44,45,27,44,70,101,52,67,78,56,48,76,78,52,32,25,43,79,34,52,61,69,21,82,95,47,12,16,20,44,31,47,24,54,41,35,11,94,88,26,95,60,40,65,51,61,68,44,43,36,41,39,35,29,29,25,50,79,128

Mean predicted aligned error: 14.73 Å

Radius of gyration: 46.31 Å; Cα contacts (8 Å, |Δi|>4): 712; chains: 1; bounding box: 98×63×144 Å